Protein AF-A0A9P1C590-F1 (afdb_monomer)

Foldseek 3Di:
DFFQFKFKWFDQPCLCVLLLVLLVCCQVPVCPQFVFPWHWDFDDPVRWTWTQATQGCQLQVDDQVLNVVLVVQLLVLQAPQPPQKDFWAWDDWAQDDDPRSQWIKTWTDQPPSSVVSSVSSNVSCVVSSRHDPDDDPRTTIITGTGIRDDPVRSVSTDNVSCVVSHDPTTRIGFAMAMGGDDHPNYPDDSRDGSGHDHPDDDDDDDDDDDDDDDDDDDDDDDDDDDDDDDDPPVVPVVVPDPPDWDWDDDPQPDTATFDACLVCPQPNPLLRNDCDPLNVLLLVVCLLFQLAAFFEEEESCNRVNNQLSSLVSHYQYEYEDAPSRQVSNVVRLVRRDDPPRPSRYHYAYDDQLDLVRLVVVCVVVVHQGQEYEYEQPQDDLVCLVSNVVSCVSSVYVKYKYKHADDPCRVVSSCVVLVVQVKDWDWDDRDVRIIIIIIGHNDPDDPVSPPDDPRNDDPVVVPPPDDDD

Sequence (468 aa):
MTCSTAFLALDFGAGLTSLNWVAQAIQTQSKALLSADVGFEATAPERLHATFVFHGELLQALTKPQLAQLHQELSDIVKESDLEQCELPFKRFELFPPGKQNLIIARFEAPKLLVKLRRSLWRCCLKHNASLKIDDEWLPHVTLGKLQASKAQLGGVTVAALEEFAPKLPIMVQGLTLLGTRPKQLWLDWEEAFQFREPQQPQQPQQPAANSIETSAASSTAMTMAYTASDPDAMQVASSWPLWSHEHSVEMPVQFLTVCDPEHCYFSGLGAERVWGAGKALASYLSTWQPQGLQVVELGAGCGLPGLVLARGGAFVTLTDVPWLLQMLEYNVAANFSQDDVFRPYVSALRWGNAADAASVLQAIGRPPDLVIGADLVYREQDFDALLACIESLAPRRALLAVQRRDVALEAFISRVKHLGWSVFSQLIAPRVFLLEVFPPVHLKDTDRACFNLQEAPEQRCQAAPAA

Mean predicted aligned error: 18.95 Å

Nearest PDB structures (foldseek):
  4lec-assembly2_B  TM=8.575E-01  e=4.137E-13  Homo sapiens
  4mtl-assembly1_A-2  TM=8.223E-01  e=2.006E-12  Homo sapiens
  4qpn-assembly1_A  TM=7.843E-01  e=3.150E-12  Homo sapiens
  4mtl-assembly1_B-2  TM=8.189E-01  e=2.399E-11  Homo sapiens
  4lg1-assembly1_B  TM=7.972E-01  e=5.332E-10  Homo sapiens

Solvent-accessible surface area (backbone atoms only — not comparable to full-atom values): 27315 Å² total; per-residue (Å²): 131,80,56,78,40,23,28,36,24,52,27,37,84,80,51,56,55,67,57,43,52,52,22,52,47,38,51,75,38,25,47,77,42,24,67,30,95,42,49,52,46,52,48,53,73,94,68,57,47,26,75,65,42,66,21,43,66,35,53,65,73,50,52,62,70,56,48,54,52,48,53,49,55,48,47,50,56,44,59,71,39,96,43,58,77,40,63,36,41,68,69,47,67,44,60,36,77,97,82,47,65,48,27,41,29,45,34,34,51,68,45,70,68,58,53,52,50,47,52,54,46,47,54,53,29,43,77,70,56,25,31,64,96,71,81,69,90,80,65,42,39,33,56,34,27,37,50,58,63,54,80,79,55,51,77,57,52,45,51,73,66,48,60,86,69,53,69,89,61,56,38,52,43,56,30,34,32,62,45,53,52,74,66,89,78,54,94,69,73,62,81,58,60,50,50,38,40,77,72,77,76,81,75,78,83,76,80,81,81,89,79,83,91,86,89,87,88,87,82,89,80,89,85,87,86,87,86,88,85,94,71,82,81,73,54,75,72,58,78,78,56,88,88,63,80,64,88,73,93,62,101,54,103,67,89,75,58,50,56,52,36,74,82,39,86,84,49,64,94,64,64,28,43,45,82,45,72,19,32,52,40,43,24,59,61,52,62,73,46,71,40,60,75,37,37,33,36,28,47,58,34,44,38,34,59,42,51,54,45,38,17,75,40,42,11,44,28,37,41,19,23,50,71,87,48,48,66,58,32,49,48,24,43,58,64,69,35,57,92,85,41,90,34,47,59,44,74,46,58,35,50,66,54,39,66,66,35,43,49,51,54,36,61,74,68,71,49,64,29,52,31,33,36,33,37,56,76,71,78,52,81,90,47,50,64,27,47,52,50,36,51,58,70,44,53,40,78,38,34,42,36,22,33,50,72,55,81,64,48,56,56,52,48,55,50,49,43,47,73,69,53,24,50,75,48,77,48,79,74,43,96,61,22,33,40,34,42,50,39,76,60,77,92,70,67,84,80,76,77,79,78,78,73,61,83,63,68,75,82,70,68,78,75,77,69,84,82,130

Radius of gyration: 28.94 Å; Cα contacts (8 Å, |Δi|>4): 779; chains: 1; bounding box: 70×97×70 Å

Organism: NCBI:txid2562237

Structure (mmCIF, N/CA/C/O backbone):
data_AF-A0A9P1C590-F1
#
_entry.id   AF-A0A9P1C590-F1
#
loop_
_atom_site.group_PDB
_atom_site.id
_atom_site.type_symbol
_atom_site.label_atom_id
_atom_site.label_alt_id
_atom_site.label_comp_id
_atom_site.label_asym_id
_atom_site.label_entity_id
_atom_site.label_seq_id
_atom_site.pdbx_PDB_ins_code
_atom_site.Cartn_x
_atom_site.Cartn_y
_atom_site.Cartn_z
_atom_site.occupancy
_atom_site.B_iso_or_equiv
_atom_site.auth_seq_id
_atom_site.auth_comp_id
_atom_site.auth_asym_id
_atom_site.auth_atom_id
_atom_site.pdbx_PDB_model_num
ATOM 1 N N . MET A 1 1 ? 21.301 12.038 25.384 1.00 29.45 1 MET A N 1
ATOM 2 C CA . MET A 1 1 ? 21.656 11.170 24.241 1.00 29.45 1 MET A CA 1
ATOM 3 C C . MET A 1 1 ? 21.453 11.986 22.978 1.00 29.45 1 MET A C 1
ATOM 5 O O . MET A 1 1 ? 20.318 12.318 22.664 1.00 29.45 1 MET A O 1
ATOM 9 N N . THR A 1 2 ? 22.536 12.415 22.336 1.00 36.47 2 THR A N 1
ATOM 10 C CA . THR A 1 2 ? 22.491 13.051 21.014 1.00 36.47 2 THR A CA 1
ATOM 11 C C . THR A 1 2 ? 21.945 12.029 20.016 1.00 36.47 2 THR A C 1
ATOM 13 O O . THR A 1 2 ? 22.379 10.878 20.021 1.00 36.47 2 THR A O 1
ATOM 16 N N . CYS A 1 3 ? 20.942 12.401 19.217 1.00 44.81 3 CYS A N 1
ATOM 17 C CA . CYS A 1 3 ? 20.413 11.514 18.183 1.00 44.81 3 CYS A CA 1
ATOM 18 C C . CYS A 1 3 ? 21.537 11.287 17.160 1.00 44.81 3 CYS A C 1
ATOM 20 O O . CYS A 1 3 ? 21.918 12.215 16.451 1.00 44.81 3 CYS A O 1
ATOM 22 N N . SER A 1 4 ? 22.139 10.094 17.145 1.00 58.31 4 SER A N 1
ATOM 23 C CA . SER A 1 4 ? 23.332 9.801 16.335 1.00 58.31 4 SER A CA 1
ATOM 24 C C . SER A 1 4 ? 23.047 9.787 14.830 1.00 58.31 4 SER A C 1
ATOM 26 O O . SER A 1 4 ? 23.977 9.903 14.032 1.00 58.31 4 SER A O 1
ATOM 28 N N . THR A 1 5 ? 21.773 9.698 14.449 1.00 72.06 5 THR A N 1
ATOM 29 C CA . THR A 1 5 ? 21.297 9.529 13.076 1.00 72.06 5 THR A CA 1
ATOM 30 C C . THR A 1 5 ? 20.693 10.816 12.527 1.00 72.06 5 THR A C 1
ATOM 32 O O . THR A 1 5 ? 19.998 11.539 13.240 1.00 72.06 5 THR A O 1
ATOM 35 N N . ALA A 1 6 ? 20.982 11.110 11.259 1.00 83.69 6 ALA A N 1
ATOM 36 C CA . ALA A 1 6 ? 20.476 12.295 10.578 1.00 83.69 6 ALA A CA 1
ATOM 37 C C . ALA A 1 6 ? 19.067 12.047 10.016 1.00 83.69 6 ALA A C 1
ATOM 39 O O . ALA A 1 6 ? 18.753 10.945 9.552 1.00 83.69 6 ALA A O 1
ATOM 40 N N . PHE A 1 7 ? 18.222 13.074 10.030 1.00 89.06 7 PHE A N 1
ATOM 41 C CA . PHE A 1 7 ? 16.891 13.046 9.423 1.00 89.06 7 PHE A CA 1
ATOM 42 C C . PHE A 1 7 ? 16.405 14.465 9.107 1.00 89.06 7 PHE A C 1
ATOM 44 O O . PHE A 1 7 ? 16.724 15.411 9.826 1.00 89.06 7 PHE A O 1
ATOM 51 N N . LEU A 1 8 ? 15.607 14.607 8.049 1.00 91.75 8 LEU A N 1
ATOM 52 C CA . LEU A 1 8 ? 14.832 15.822 7.810 1.00 91.75 8 LEU A CA 1
ATOM 53 C C . LEU A 1 8 ? 13.626 15.825 8.744 1.00 91.75 8 LEU A C 1
ATOM 55 O O . LEU A 1 8 ? 12.948 14.804 8.877 1.00 91.75 8 LEU A O 1
ATOM 59 N N . ALA A 1 9 ? 13.345 16.963 9.361 1.00 92.50 9 ALA A N 1
ATOM 60 C CA . ALA A 1 9 ? 12.172 17.207 10.187 1.00 92.50 9 ALA A CA 1
ATOM 61 C C . ALA A 1 9 ? 11.360 18.380 9.633 1.00 92.50 9 ALA A C 1
ATOM 63 O O . ALA A 1 9 ? 11.908 19.240 8.945 1.00 92.50 9 ALA A O 1
ATOM 64 N N . LEU A 1 10 ? 10.063 18.407 9.945 1.00 93.00 10 LEU A N 1
ATOM 65 C CA . LEU A 1 10 ? 9.227 19.582 9.708 1.00 93.00 10 LEU A CA 1
ATOM 66 C C . LEU A 1 10 ? 9.715 20.741 10.585 1.00 93.00 10 LEU A C 1
ATOM 68 O O . LEU A 1 10 ? 9.902 20.557 11.790 1.00 93.00 10 LEU A O 1
ATOM 72 N N . ASP A 1 11 ? 9.898 21.910 9.978 1.00 88.69 11 ASP A N 1
ATOM 73 C CA . ASP A 1 11 ? 10.178 23.151 10.691 1.00 88.69 11 ASP A CA 1
ATOM 74 C C . ASP A 1 11 ? 8.867 23.874 11.008 1.00 88.69 11 ASP A C 1
ATOM 76 O O . ASP A 1 11 ? 8.077 24.204 10.121 1.00 88.69 11 ASP A O 1
ATOM 80 N N . PHE A 1 12 ? 8.640 24.101 12.296 1.00 85.00 12 PHE A N 1
ATOM 81 C CA . PHE A 1 12 ? 7.445 24.745 12.830 1.00 85.00 12 PHE A CA 1
ATOM 82 C C . PHE A 1 12 ? 7.721 26.167 13.339 1.00 85.00 12 PHE A C 1
ATOM 84 O O . PHE A 1 12 ? 6.806 26.812 13.858 1.00 85.00 12 PHE A O 1
ATOM 91 N N . GLY A 1 13 ? 8.970 26.647 13.285 1.00 80.12 13 GLY A N 1
ATOM 92 C CA . GLY A 1 13 ? 9.388 27.856 13.993 1.00 80.12 13 GLY A CA 1
ATOM 93 C C . GLY A 1 13 ? 8.991 27.801 15.477 1.00 80.12 13 GLY A C 1
ATOM 94 O O . GLY A 1 13 ? 9.298 26.848 16.191 1.00 80.12 13 GLY A O 1
ATOM 95 N N . ALA A 1 14 ? 8.232 28.797 15.948 1.00 71.62 14 ALA A N 1
ATOM 96 C CA . ALA A 1 14 ? 7.704 28.843 17.320 1.00 71.62 14 ALA A CA 1
ATOM 97 C C . ALA A 1 14 ? 6.385 28.052 17.534 1.00 71.62 14 ALA A C 1
ATOM 99 O O . ALA A 1 14 ? 5.797 28.088 18.622 1.00 71.62 14 ALA A O 1
ATOM 100 N N . GLY A 1 15 ? 5.897 27.338 16.513 1.00 77.88 15 GLY A N 1
ATOM 101 C CA . GLY A 1 15 ? 4.554 26.748 16.457 1.00 77.88 15 GLY A CA 1
ATOM 102 C C . GLY A 1 15 ? 4.277 25.586 17.419 1.00 77.88 15 GLY A C 1
ATOM 103 O O . GLY A 1 15 ? 3.116 25.272 17.664 1.00 77.88 15 GLY A O 1
ATOM 104 N N . LEU A 1 16 ? 5.304 24.966 18.017 1.00 84.56 16 LEU A N 1
ATOM 105 C CA . LEU A 1 16 ? 5.141 23.826 18.941 1.00 84.56 16 LEU A CA 1
ATOM 106 C C . LEU A 1 16 ? 4.986 24.220 20.420 1.00 84.56 16 LEU A C 1
ATOM 108 O O . LEU A 1 16 ? 4.928 23.348 21.290 1.00 84.56 16 LEU A O 1
ATOM 112 N N . THR A 1 17 ? 4.896 25.517 20.727 1.00 81.50 17 THR A N 1
ATOM 113 C CA . THR A 1 17 ? 4.807 26.023 22.110 1.00 81.50 17 THR A CA 1
ATOM 114 C C . THR A 1 17 ? 3.630 25.417 22.886 1.00 81.50 17 THR A C 1
ATOM 116 O O . THR A 1 17 ? 3.783 25.043 24.049 1.00 81.50 17 THR A O 1
ATOM 119 N N . SER A 1 18 ? 2.474 25.247 22.236 1.00 82.31 18 SER A N 1
ATOM 120 C CA . SER A 1 18 ? 1.288 24.627 22.841 1.00 82.31 18 SER A CA 1
ATOM 121 C C . SER A 1 18 ? 1.536 23.169 23.237 1.00 82.31 18 SER A C 1
ATOM 123 O O . SER A 1 18 ? 1.223 22.778 24.358 1.00 82.31 18 SER A O 1
ATOM 125 N N . LEU A 1 19 ? 2.171 22.374 22.371 1.00 87.88 19 LEU A N 1
ATOM 126 C CA . LEU A 1 19 ? 2.509 20.976 22.658 1.00 87.88 19 LEU A CA 1
ATOM 127 C C . LEU A 1 19 ? 3.541 20.843 23.782 1.00 87.88 19 LEU A C 1
ATOM 129 O O . LEU A 1 19 ? 3.463 19.907 24.577 1.00 87.88 19 LEU A O 1
ATOM 133 N N . ASN A 1 20 ? 4.482 21.786 23.880 1.00 87.94 20 ASN A N 1
ATOM 134 C CA . ASN A 1 20 ? 5.411 21.834 25.005 1.00 87.94 20 ASN A CA 1
ATOM 135 C C . ASN A 1 20 ? 4.664 22.022 26.335 1.00 87.94 20 ASN A C 1
ATOM 137 O O . ASN A 1 20 ? 4.954 21.318 27.300 1.00 87.94 20 ASN A O 1
ATOM 141 N N . TRP A 1 21 ? 3.665 22.909 26.393 1.00 85.12 21 TRP A N 1
ATOM 142 C CA . TRP A 1 21 ? 2.838 23.057 27.596 1.00 85.12 21 TRP A CA 1
ATOM 143 C C . TRP A 1 21 ? 2.104 21.769 27.963 1.00 85.12 21 TRP A C 1
ATOM 145 O O . TRP A 1 21 ? 2.084 21.414 29.140 1.00 85.12 21 TRP A O 1
ATOM 155 N N . VAL A 1 22 ? 1.582 21.027 26.979 1.00 89.81 22 VAL A N 1
ATOM 156 C CA . VAL A 1 22 ? 0.968 19.710 27.228 1.00 89.81 22 VAL A CA 1
ATOM 157 C C . VAL A 1 22 ? 1.984 18.737 27.828 1.00 89.81 22 VAL A C 1
ATOM 159 O O . VAL A 1 22 ? 1.700 18.103 28.842 1.00 89.81 22 VAL A O 1
ATOM 162 N N . ALA A 1 23 ? 3.195 18.655 27.271 1.00 91.38 23 ALA A N 1
ATOM 163 C CA . ALA A 1 23 ? 4.245 17.788 27.806 1.00 91.38 23 ALA A CA 1
ATOM 164 C C . ALA A 1 23 ? 4.604 18.133 29.267 1.00 91.38 23 ALA A C 1
ATOM 166 O O . ALA A 1 23 ? 4.725 17.234 30.102 1.00 91.38 23 ALA A O 1
ATOM 167 N N . GLN A 1 24 ? 4.707 19.423 29.606 1.00 90.06 24 GLN A N 1
ATOM 168 C CA . GLN A 1 24 ? 4.968 19.875 30.982 1.00 90.06 24 GLN A CA 1
ATOM 169 C C . GLN A 1 24 ? 3.780 19.626 31.930 1.00 90.06 24 GLN A C 1
ATOM 171 O O . GLN A 1 24 ? 3.973 19.288 33.101 1.00 90.06 24 GLN A O 1
ATOM 176 N N . ALA A 1 25 ? 2.543 19.737 31.438 1.00 87.06 25 ALA A N 1
ATOM 177 C CA . ALA A 1 25 ? 1.353 19.397 32.213 1.00 87.06 25 ALA A CA 1
ATOM 178 C C . ALA A 1 25 ? 1.336 17.900 32.565 1.00 87.06 25 ALA A C 1
ATOM 180 O O . ALA A 1 25 ? 1.160 17.543 33.728 1.00 87.06 25 ALA A O 1
ATOM 181 N N . ILE A 1 26 ? 1.635 17.018 31.605 1.00 92.69 26 ILE A N 1
ATOM 182 C CA . ILE A 1 26 ? 1.752 15.573 31.864 1.00 92.69 26 ILE A CA 1
ATOM 183 C C . ILE A 1 26 ? 2.883 15.292 32.864 1.00 92.69 26 ILE A C 1
ATOM 185 O O . ILE A 1 26 ? 2.701 14.499 33.784 1.00 92.69 26 ILE A O 1
ATOM 189 N N . GLN A 1 27 ? 4.033 15.961 32.731 1.00 92.69 27 GLN A N 1
ATOM 190 C CA . GLN A 1 27 ? 5.180 15.803 33.637 1.00 92.69 27 GLN A CA 1
ATOM 191 C C . GLN A 1 27 ? 4.834 16.096 35.104 1.00 92.69 27 GLN A C 1
ATOM 193 O O . GLN A 1 27 ? 5.392 15.464 36.001 1.00 92.69 27 GLN A O 1
ATOM 198 N N . THR A 1 28 ? 3.941 17.056 35.344 1.00 89.88 28 THR A N 1
ATOM 199 C CA . THR A 1 28 ? 3.569 17.522 36.688 1.00 89.88 28 THR A CA 1
ATOM 200 C C . THR A 1 28 ? 2.302 16.857 37.229 1.00 89.88 28 THR A C 1
ATOM 202 O O . THR A 1 28 ? 2.153 16.737 38.443 1.00 89.88 28 THR A O 1
ATOM 205 N N . GLN A 1 29 ? 1.399 16.404 36.353 1.00 88.75 29 GLN A N 1
ATOM 206 C CA . GLN A 1 29 ? 0.063 15.907 36.706 1.00 88.75 29 GLN A CA 1
ATOM 207 C C . GLN A 1 29 ? -0.266 14.550 36.059 1.00 88.75 29 GLN A C 1
ATOM 209 O O . GLN A 1 29 ? -1.427 14.263 35.755 1.00 88.75 29 GLN A O 1
ATOM 214 N N . SER A 1 30 ? 0.738 13.688 35.862 1.00 88.69 30 SER A N 1
ATOM 215 C CA . SER A 1 30 ? 0.595 12.422 35.125 1.00 88.69 30 SER A CA 1
ATOM 216 C C . SER A 1 30 ? -0.563 11.553 35.627 1.00 88.69 30 SER A C 1
ATOM 218 O O . SER A 1 30 ? -1.345 11.060 34.822 1.00 88.69 30 SER A O 1
ATOM 220 N N . LYS A 1 31 ? -0.747 11.437 36.948 1.00 86.50 31 LYS A N 1
ATOM 221 C CA . LYS A 1 31 ? -1.830 10.642 37.547 1.00 86.50 31 LYS A CA 1
ATOM 222 C C . LYS A 1 31 ? -3.229 11.102 37.133 1.00 86.50 31 LYS A C 1
ATOM 224 O O . LYS A 1 31 ? -4.088 10.263 36.875 1.00 86.50 31 LYS A O 1
ATOM 229 N N . ALA A 1 32 ? -3.456 12.414 37.082 1.00 87.62 32 ALA A N 1
ATOM 230 C CA . ALA A 1 32 ? -4.750 12.980 36.709 1.00 87.62 32 ALA A CA 1
ATOM 231 C C . ALA A 1 32 ? -4.986 12.878 35.197 1.00 87.62 32 ALA A C 1
ATOM 233 O O . ALA A 1 32 ? -6.065 12.489 34.764 1.00 87.62 32 ALA A O 1
ATOM 234 N N . LEU A 1 33 ? -3.959 13.181 34.400 1.00 89.94 33 LEU A N 1
ATOM 235 C CA . LEU A 1 33 ? -4.083 13.279 32.945 1.00 89.94 33 LEU A CA 1
ATOM 236 C C . LEU A 1 33 ? -4.009 11.929 32.222 1.00 89.94 33 LEU A C 1
ATOM 238 O O . LEU A 1 33 ? -4.535 11.804 31.120 1.00 89.94 33 LEU A O 1
ATOM 242 N N . LEU A 1 34 ? -3.372 10.921 32.825 1.00 90.12 34 LEU A N 1
ATOM 243 C CA . LEU A 1 34 ? -3.168 9.608 32.204 1.00 90.12 34 LEU A CA 1
ATOM 244 C C . LEU A 1 34 ? -4.061 8.501 32.781 1.00 90.12 34 LEU A C 1
ATOM 246 O O . LEU A 1 34 ? -3.993 7.353 32.338 1.00 90.12 34 LEU A O 1
ATOM 250 N N . SER A 1 35 ? -4.872 8.838 33.792 1.00 82.00 35 SER A N 1
ATOM 251 C CA . SER A 1 35 ? -5.692 7.906 34.587 1.00 82.00 35 SER A CA 1
ATOM 252 C C . SER A 1 35 ? -4.913 6.713 35.167 1.00 82.00 35 SER A C 1
ATOM 254 O O . SER A 1 35 ? -5.489 5.673 35.481 1.00 82.00 35 SER A O 1
ATOM 256 N N . ALA A 1 36 ? -3.596 6.862 35.326 1.00 80.88 36 ALA A N 1
ATOM 257 C CA . ALA A 1 36 ? -2.692 5.835 35.822 1.00 80.88 36 ALA A CA 1
ATOM 258 C C . ALA A 1 36 ? -1.561 6.477 36.632 1.00 80.88 36 ALA A C 1
ATOM 260 O O . ALA A 1 36 ? -1.052 7.538 36.276 1.00 80.88 36 ALA A O 1
ATOM 261 N N . ASP A 1 37 ? -1.144 5.821 37.715 1.00 84.19 37 ASP A N 1
ATOM 262 C CA . ASP A 1 37 ? -0.029 6.278 38.552 1.00 84.19 37 ASP A CA 1
ATOM 263 C C . ASP A 1 37 ? 1.309 5.864 37.918 1.00 84.19 37 ASP A C 1
ATOM 265 O O . ASP A 1 37 ? 1.938 4.872 38.294 1.00 84.19 37 ASP A O 1
ATOM 269 N N . VAL A 1 38 ? 1.674 6.571 36.847 1.00 89.06 38 VAL A N 1
ATOM 270 C CA . VAL A 1 38 ? 2.874 6.319 36.045 1.00 89.06 38 VAL A CA 1
ATOM 271 C C . VAL A 1 38 ? 3.725 7.578 35.946 1.00 89.06 38 VAL A C 1
ATOM 273 O O . VAL A 1 38 ? 3.213 8.698 35.852 1.00 89.06 38 VAL A O 1
ATOM 276 N N . GLY A 1 39 ? 5.045 7.398 35.953 1.00 91.00 39 GLY A N 1
ATOM 277 C CA . GLY A 1 39 ? 5.964 8.497 35.685 1.00 91.00 39 GLY A CA 1
ATOM 278 C C . GLY A 1 39 ? 5.932 8.884 34.207 1.00 91.00 39 GLY A C 1
ATOM 279 O O . GLY A 1 39 ? 5.653 8.059 33.335 1.00 91.00 39 GLY A O 1
ATOM 280 N N . PHE A 1 40 ? 6.263 10.134 33.917 1.00 94.56 40 PHE A N 1
ATOM 281 C CA . PHE A 1 40 ? 6.432 10.647 32.563 1.00 94.56 40 PHE A CA 1
ATOM 282 C C . PHE A 1 40 ? 7.731 11.447 32.498 1.00 94.56 40 PHE A C 1
ATOM 284 O O . PHE A 1 40 ? 8.103 12.086 33.477 1.00 94.56 40 PHE A O 1
ATOM 291 N N . GLU A 1 41 ? 8.431 11.370 31.374 1.00 95.75 41 GLU A N 1
ATOM 292 C CA . GLU A 1 41 ? 9.609 12.173 31.059 1.00 95.75 41 GLU A CA 1
ATOM 293 C C . GLU A 1 41 ? 9.293 12.996 29.809 1.00 95.75 41 GLU A C 1
ATOM 295 O O . GLU A 1 41 ? 9.226 12.452 28.701 1.00 95.75 41 GLU A O 1
ATOM 300 N N . ALA A 1 42 ? 9.068 14.296 29.994 1.00 93.31 42 ALA A N 1
ATOM 301 C CA . ALA A 1 42 ? 8.766 15.216 28.907 1.00 93.31 42 ALA A CA 1
ATOM 302 C C . ALA A 1 42 ? 9.955 15.368 27.946 1.00 93.31 42 ALA A C 1
ATOM 304 O O . ALA A 1 42 ? 11.117 15.490 28.348 1.00 93.31 42 ALA A O 1
ATOM 305 N N . THR A 1 43 ? 9.656 15.415 26.650 1.00 92.06 43 THR A N 1
ATOM 306 C CA . THR A 1 43 ? 10.622 15.816 25.631 1.00 92.06 43 THR A CA 1
ATOM 307 C C . THR A 1 43 ? 10.958 17.293 25.835 1.00 92.06 43 THR A C 1
ATOM 309 O O . THR A 1 43 ? 10.066 18.120 26.008 1.00 92.06 43 THR A O 1
ATOM 312 N N . ALA A 1 44 ? 12.249 17.630 25.825 1.00 86.44 44 ALA A N 1
ATOM 313 C CA . ALA A 1 44 ? 12.675 19.018 25.992 1.00 86.44 44 ALA A CA 1
ATOM 314 C C . ALA A 1 44 ? 12.173 19.889 24.817 1.00 86.44 44 ALA A C 1
ATOM 316 O O . ALA A 1 44 ? 12.109 19.367 23.698 1.00 86.44 44 ALA A O 1
ATOM 317 N N . PRO A 1 45 ? 11.845 21.177 25.034 1.00 83.44 45 PRO A N 1
ATOM 318 C CA . PRO A 1 45 ? 11.251 22.041 24.010 1.00 83.44 45 PRO A CA 1
ATOM 319 C C . PRO A 1 45 ? 12.040 22.063 22.695 1.00 83.44 45 PRO A C 1
ATOM 321 O O . PRO A 1 45 ? 11.471 21.895 21.623 1.00 83.44 45 PRO A O 1
ATOM 324 N N . GLU A 1 46 ? 13.365 22.171 22.782 1.00 83.06 46 GLU A N 1
ATOM 325 C CA . GLU A 1 46 ? 14.299 22.198 21.652 1.00 83.06 46 GLU A CA 1
ATOM 326 C C . GLU A 1 46 ? 14.425 20.857 20.911 1.00 83.06 46 GLU A C 1
ATOM 328 O O . GLU A 1 46 ? 15.041 20.774 19.851 1.00 83.06 46 GLU A O 1
ATOM 333 N N . ARG A 1 47 ? 13.859 19.784 21.474 1.00 85.75 47 ARG A N 1
ATOM 334 C CA . ARG A 1 47 ? 13.829 18.443 20.880 1.00 85.75 47 ARG A CA 1
ATOM 335 C C . ARG A 1 47 ? 12.457 18.072 20.325 1.00 85.75 47 ARG A C 1
ATOM 337 O O . ARG A 1 47 ? 12.341 16.988 19.752 1.00 85.75 47 ARG A O 1
ATOM 344 N N . LEU A 1 48 ? 11.431 18.910 20.480 1.00 87.25 48 LEU A N 1
ATOM 345 C CA . LEU A 1 48 ? 10.129 18.672 19.862 1.00 87.25 48 LEU A CA 1
ATOM 346 C C . LEU A 1 48 ? 10.250 18.842 18.348 1.00 87.25 48 LEU A C 1
ATOM 348 O O . LEU A 1 48 ? 10.632 19.895 17.853 1.00 87.25 48 LEU A O 1
ATOM 352 N N . HIS A 1 49 ? 9.937 17.783 17.613 1.00 90.88 49 HIS A N 1
ATOM 353 C CA . HIS A 1 49 ? 9.984 17.771 16.158 1.00 90.88 49 HIS A CA 1
ATOM 354 C C . HIS A 1 49 ? 9.025 16.713 15.617 1.00 90.88 49 HIS A C 1
ATOM 356 O O . HIS A 1 49 ? 8.637 15.784 16.333 1.00 90.88 49 HIS A O 1
ATOM 362 N N . ALA A 1 50 ? 8.698 16.830 14.333 1.00 92.31 50 ALA A N 1
ATOM 363 C CA . ALA A 1 50 ? 8.071 15.768 13.562 1.00 92.31 50 ALA A CA 1
ATOM 364 C C . ALA A 1 50 ? 9.059 15.313 12.488 1.00 92.31 50 ALA A C 1
ATOM 366 O O . ALA A 1 50 ? 9.419 16.085 11.598 1.00 92.31 50 ALA A O 1
ATOM 367 N N . THR A 1 51 ? 9.536 14.072 12.584 1.00 90.19 51 THR A N 1
ATOM 368 C CA . THR A 1 51 ? 10.430 13.496 11.572 1.00 90.19 51 THR A CA 1
ATOM 369 C C . THR A 1 51 ? 9.714 13.461 10.228 1.00 90.19 51 THR A C 1
ATOM 371 O O . THR A 1 51 ? 8.575 13.013 10.164 1.00 90.19 51 THR A O 1
ATOM 374 N N . PHE A 1 52 ? 10.384 13.902 9.167 1.00 91.75 52 PHE A N 1
ATOM 375 C CA . PHE A 1 52 ? 9.881 13.935 7.798 1.00 91.75 52 PHE A CA 1
ATOM 376 C C . PHE A 1 52 ? 10.502 12.812 6.965 1.00 91.75 52 PHE A C 1
ATOM 378 O O . PHE A 1 52 ? 9.807 11.880 6.577 1.00 91.75 52 PHE A O 1
ATOM 385 N N . VAL A 1 53 ? 11.822 12.829 6.764 1.00 89.44 53 VAL A N 1
ATOM 386 C CA . VAL A 1 53 ? 12.560 11.792 6.021 1.00 89.44 53 VAL A CA 1
ATOM 387 C C . VAL A 1 53 ? 13.716 11.296 6.875 1.00 89.44 53 VAL A C 1
ATOM 389 O O . VAL A 1 53 ? 14.557 12.080 7.307 1.00 89.44 53 VAL A O 1
ATOM 392 N N . PHE A 1 54 ? 13.775 9.988 7.117 1.00 85.25 54 PHE A N 1
ATOM 393 C CA . PHE A 1 54 ? 14.840 9.389 7.915 1.00 85.25 54 PHE A CA 1
ATOM 394 C C . PHE A 1 54 ? 16.027 8.987 7.032 1.00 85.25 54 PHE A C 1
ATOM 396 O O . PHE A 1 54 ? 15.861 8.235 6.067 1.00 85.25 54 PHE A O 1
ATOM 403 N N . HIS A 1 55 ? 17.229 9.463 7.368 1.00 81.75 55 HIS A N 1
ATOM 404 C CA . HIS A 1 55 ? 18.454 9.098 6.651 1.00 81.75 55 HIS A CA 1
ATOM 405 C C . HIS A 1 55 ? 19.281 8.040 7.387 1.00 81.75 55 HIS A C 1
ATOM 407 O O . HIS A 1 55 ? 19.980 7.248 6.758 1.00 81.75 55 HIS A O 1
ATOM 413 N N . GLY A 1 56 ? 19.212 8.001 8.720 1.00 74.81 56 GLY A N 1
ATOM 414 C CA . GLY A 1 56 ? 20.045 7.099 9.509 1.00 74.81 56 GLY A CA 1
ATOM 415 C C . GLY A 1 56 ? 21.511 7.544 9.509 1.00 74.81 56 GLY A C 1
ATOM 416 O O . GLY A 1 56 ? 21.819 8.730 9.639 1.00 74.81 56 GLY A O 1
ATOM 417 N N . GLU A 1 57 ? 22.419 6.582 9.359 1.00 81.62 57 GLU A N 1
ATOM 418 C CA . GLU A 1 57 ? 23.863 6.824 9.201 1.00 81.62 57 GLU A CA 1
ATOM 419 C C . GLU A 1 57 ? 24.263 7.041 7.730 1.00 81.62 57 GLU A C 1
ATOM 421 O O . GLU A 1 57 ? 25.371 7.487 7.439 1.00 81.62 57 GLU A O 1
ATOM 426 N N . LEU A 1 58 ? 23.345 6.780 6.791 1.00 85.31 58 LEU A N 1
ATOM 427 C CA . LEU A 1 58 ? 23.621 6.754 5.354 1.00 85.31 58 LEU A CA 1
ATOM 428 C C . LEU A 1 58 ? 24.044 8.113 4.796 1.00 85.31 58 LEU A C 1
ATOM 430 O O . LEU A 1 58 ? 24.927 8.183 3.947 1.00 85.31 58 LEU A O 1
ATOM 434 N N . LEU A 1 59 ? 23.464 9.202 5.311 1.00 85.25 59 LEU A N 1
ATOM 435 C CA . LEU A 1 59 ? 23.829 10.556 4.890 1.00 85.25 59 LEU A CA 1
ATOM 436 C C . LEU A 1 59 ? 25.310 10.858 5.167 1.00 85.25 59 LEU A C 1
ATOM 438 O O . LEU A 1 59 ? 25.958 11.535 4.380 1.00 85.25 59 LEU A O 1
ATOM 442 N N . GLN A 1 60 ? 25.869 10.331 6.260 1.00 82.88 60 GLN A N 1
ATOM 443 C CA . GLN A 1 60 ? 27.276 10.548 6.614 1.00 82.88 60 GLN A CA 1
ATOM 444 C C . GLN A 1 60 ? 28.242 9.726 5.754 1.00 82.88 60 GLN A C 1
ATOM 446 O O . GLN A 1 60 ? 29.419 10.070 5.674 1.00 82.88 60 GLN A O 1
ATOM 451 N N . ALA A 1 61 ? 27.759 8.657 5.115 1.00 84.75 61 ALA A N 1
ATOM 452 C CA . ALA A 1 61 ? 28.563 7.808 4.240 1.00 84.75 61 ALA A CA 1
ATOM 453 C C . ALA A 1 61 ? 28.786 8.421 2.845 1.00 84.75 61 ALA A C 1
ATOM 455 O O . ALA A 1 61 ? 29.599 7.914 2.072 1.00 84.75 61 ALA A O 1
ATOM 456 N N . LEU A 1 62 ? 28.073 9.500 2.508 1.00 84.94 62 LEU A N 1
ATOM 457 C CA . LEU A 1 62 ? 28.177 10.154 1.209 1.00 84.94 62 LEU A CA 1
ATOM 458 C C . LEU A 1 62 ? 29.446 11.001 1.085 1.00 84.94 62 LEU A C 1
ATOM 460 O O . LEU A 1 62 ? 29.881 11.676 2.018 1.00 84.94 62 LEU A O 1
ATOM 464 N N . THR A 1 63 ? 30.017 11.015 -0.117 1.00 87.06 63 THR A N 1
ATOM 465 C CA . THR A 1 63 ? 31.157 11.880 -0.452 1.00 87.06 63 THR A CA 1
ATOM 466 C C . THR A 1 63 ? 30.737 13.352 -0.551 1.00 87.06 63 THR A C 1
ATOM 468 O O . THR A 1 63 ? 29.567 13.666 -0.767 1.00 87.06 63 THR A O 1
ATOM 471 N N . LYS A 1 64 ? 31.696 14.289 -0.460 1.00 82.50 64 LYS A N 1
ATOM 472 C CA . LYS A 1 64 ? 31.414 15.736 -0.583 1.00 82.50 64 LYS A CA 1
ATOM 473 C C . LYS A 1 64 ? 30.621 16.109 -1.853 1.00 82.50 64 LYS A C 1
ATOM 475 O O . LYS A 1 64 ? 29.661 16.864 -1.714 1.00 82.50 64 LYS A O 1
ATOM 480 N N . PRO A 1 65 ? 30.955 15.602 -3.061 1.00 85.25 65 PRO A N 1
ATOM 481 C CA . PRO A 1 65 ? 30.185 15.920 -4.264 1.00 85.25 65 PRO A CA 1
ATOM 482 C C . PRO A 1 65 ? 28.756 15.369 -4.220 1.00 85.25 65 PRO A C 1
ATOM 484 O O . PRO A 1 65 ? 27.826 16.075 -4.596 1.00 85.25 65 PRO A O 1
ATOM 487 N N . GLN A 1 66 ? 28.566 14.148 -3.706 1.00 88.62 66 GLN A N 1
ATOM 488 C CA . GLN A 1 66 ? 27.236 13.547 -3.549 1.00 88.62 66 GLN A CA 1
ATOM 489 C C . GLN A 1 66 ? 26.378 14.331 -2.556 1.00 88.62 66 GLN A C 1
ATOM 491 O O . GLN A 1 66 ? 25.207 14.572 -2.819 1.00 88.62 66 GLN A O 1
ATOM 496 N N . LEU A 1 67 ? 26.965 14.778 -1.442 1.00 85.00 67 LEU A N 1
ATOM 497 C CA . LEU A 1 67 ? 26.271 15.620 -0.471 1.00 85.00 67 LEU A CA 1
ATOM 498 C C . LEU A 1 67 ? 25.867 16.970 -1.064 1.00 85.00 67 LEU A C 1
ATOM 500 O O . LEU A 1 67 ? 24.754 17.420 -0.819 1.00 85.00 67 LEU A O 1
ATOM 504 N N . ALA A 1 68 ? 26.744 17.608 -1.846 1.00 83.62 68 ALA A N 1
ATOM 505 C CA . ALA A 1 68 ? 26.429 18.879 -2.492 1.00 83.62 68 ALA A CA 1
ATOM 506 C C . ALA A 1 68 ? 25.308 18.727 -3.525 1.00 83.62 68 ALA A C 1
ATOM 508 O O . ALA A 1 68 ? 24.374 19.526 -3.549 1.00 83.62 68 ALA A O 1
ATOM 509 N N . GLN A 1 69 ? 25.370 17.666 -4.332 1.00 89.31 69 GLN A N 1
ATOM 510 C CA . GLN A 1 69 ? 24.329 17.359 -5.302 1.00 89.31 69 GLN A CA 1
ATOM 511 C C . GLN A 1 69 ? 22.995 17.044 -4.618 1.00 89.31 69 GLN A C 1
ATOM 513 O O . GLN A 1 69 ? 21.970 17.589 -5.014 1.00 89.31 69 GLN A O 1
ATOM 518 N N . LEU A 1 70 ? 23.000 16.207 -3.576 1.00 91.12 70 LEU A N 1
ATOM 519 C CA . LEU A 1 70 ? 21.798 15.893 -2.811 1.00 91.12 70 LEU A CA 1
ATOM 520 C C . LEU A 1 70 ? 21.206 17.157 -2.180 1.00 91.12 70 LEU A C 1
ATOM 522 O O . LEU A 1 70 ? 20.015 17.389 -2.317 1.00 91.12 70 LEU A O 1
ATOM 526 N N . HIS A 1 71 ? 22.020 17.994 -1.534 1.00 90.12 71 HIS A N 1
ATOM 527 C CA . HIS A 1 71 ? 21.562 19.256 -0.949 1.00 90.12 71 HIS A CA 1
ATOM 528 C C . HIS A 1 71 ? 20.865 20.154 -1.978 1.00 90.12 71 HIS A C 1
ATOM 530 O O . HIS A 1 71 ? 19.795 20.700 -1.704 1.00 90.12 71 HIS A O 1
ATOM 536 N N . GLN A 1 72 ? 21.465 20.297 -3.162 1.00 89.06 72 GLN A N 1
ATOM 537 C CA . GLN A 1 72 ? 20.904 21.092 -4.250 1.00 89.06 72 GLN A CA 1
ATOM 538 C C . GLN A 1 72 ? 19.579 20.499 -4.745 1.00 89.06 72 GLN A C 1
ATOM 540 O O . GLN A 1 72 ? 18.581 21.208 -4.773 1.00 89.06 72 GLN A O 1
ATOM 545 N N . GLU A 1 73 ? 19.534 19.192 -5.033 1.00 93.56 73 GLU A N 1
ATOM 546 C CA . GLU A 1 73 ? 18.309 18.515 -5.485 1.00 93.56 73 GLU A CA 1
ATOM 547 C C . GLU A 1 73 ? 17.183 18.613 -4.434 1.00 93.56 73 GLU A C 1
ATOM 549 O O . GLU A 1 73 ? 16.034 18.872 -4.787 1.00 93.56 73 GLU A O 1
ATOM 554 N N . LEU A 1 74 ? 17.491 18.477 -3.136 1.00 92.75 74 LEU A N 1
ATOM 555 C CA . LEU A 1 74 ? 16.507 18.670 -2.062 1.00 92.75 74 LEU A CA 1
ATOM 556 C C . LEU A 1 74 ? 16.012 20.121 -2.005 1.00 92.75 74 LEU A C 1
ATOM 558 O O . LEU A 1 74 ? 14.809 20.346 -1.875 1.00 92.75 74 LEU A O 1
ATOM 562 N N . SER A 1 75 ? 16.919 21.092 -2.138 1.00 89.94 75 SER A N 1
ATOM 563 C CA . SER A 1 75 ? 16.577 22.518 -2.161 1.00 89.94 75 SER A CA 1
ATOM 564 C C . SER A 1 75 ? 15.643 22.854 -3.318 1.00 89.94 75 SER A C 1
ATOM 566 O O . SER A 1 75 ? 14.660 23.564 -3.120 1.00 89.94 75 SER A O 1
ATOM 568 N N . ASP A 1 76 ? 15.926 22.330 -4.507 1.00 89.94 76 ASP A N 1
ATOM 569 C CA . ASP A 1 76 ? 15.127 22.580 -5.704 1.00 89.94 76 ASP A CA 1
ATOM 570 C C . ASP A 1 76 ? 13.737 21.947 -5.570 1.00 89.94 76 ASP A C 1
ATOM 572 O O . ASP A 1 76 ? 12.738 22.621 -5.795 1.00 89.94 76 ASP A O 1
ATOM 576 N N . ILE A 1 77 ? 13.644 20.711 -5.062 1.00 93.50 77 ILE A N 1
ATOM 577 C CA . ILE A 1 77 ? 12.356 20.046 -4.801 1.00 93.50 77 ILE A CA 1
ATOM 578 C C . ILE A 1 77 ? 11.493 20.841 -3.809 1.00 93.50 77 ILE A C 1
ATOM 580 O O . ILE A 1 77 ? 10.282 20.956 -4.009 1.00 93.50 77 ILE A O 1
ATOM 584 N N . VAL A 1 78 ? 12.084 21.374 -2.732 1.00 90.81 78 VAL A N 1
ATOM 585 C CA . VAL A 1 78 ? 11.343 22.193 -1.757 1.00 90.81 78 VAL A CA 1
ATOM 586 C C . VAL A 1 78 ? 10.913 23.518 -2.387 1.00 90.81 78 VAL A C 1
ATOM 588 O O . VAL A 1 78 ? 9.745 23.887 -2.283 1.00 90.81 78 VAL A O 1
ATOM 591 N N . LYS A 1 79 ? 11.810 24.200 -3.106 1.00 87.31 79 LYS A N 1
ATOM 592 C CA . LYS A 1 79 ? 11.510 25.468 -3.790 1.00 87.31 79 LYS A CA 1
ATOM 593 C C . LYS A 1 79 ? 10.484 25.328 -4.903 1.00 87.31 79 LYS A C 1
ATOM 595 O O . LYS A 1 79 ? 9.803 26.299 -5.207 1.00 87.31 79 LYS A O 1
ATOM 600 N N . GLU A 1 80 ? 10.398 24.183 -5.563 1.00 87.50 80 GLU A N 1
ATOM 601 C CA . GLU A 1 80 ? 9.412 23.902 -6.611 1.00 87.50 80 GLU A CA 1
ATOM 602 C C . GLU A 1 80 ? 8.075 23.406 -6.055 1.00 87.50 80 GLU A C 1
ATOM 604 O O . GLU A 1 80 ? 7.113 23.271 -6.809 1.00 87.50 80 GLU A O 1
ATOM 609 N N . SER A 1 81 ? 7.991 23.139 -4.749 1.00 84.69 81 SER A N 1
ATOM 610 C CA . SER A 1 81 ? 6.731 22.756 -4.126 1.00 84.69 81 SER A CA 1
ATOM 611 C C . SER A 1 81 ? 5.776 23.949 -4.024 1.00 84.69 81 SER A C 1
ATOM 613 O O . SER A 1 81 ? 6.177 25.051 -3.659 1.00 84.69 81 SER A O 1
ATOM 615 N N . ASP A 1 82 ? 4.492 23.717 -4.310 1.00 76.69 82 ASP A N 1
ATOM 616 C CA . ASP A 1 82 ? 3.412 24.712 -4.174 1.00 76.69 82 ASP A CA 1
ATOM 617 C C . ASP A 1 82 ? 2.997 24.915 -2.698 1.00 76.69 82 ASP A C 1
ATOM 619 O O . ASP A 1 82 ? 1.818 25.049 -2.371 1.00 76.69 82 ASP A O 1
ATOM 623 N N . LEU A 1 83 ? 3.959 24.842 -1.775 1.00 81.44 83 LEU A N 1
ATOM 624 C CA . LEU A 1 83 ? 3.755 25.059 -0.349 1.00 81.44 83 LEU A CA 1
ATOM 625 C C . LEU A 1 83 ? 4.212 26.483 -0.034 1.00 81.44 83 LEU A C 1
ATOM 627 O O . LEU A 1 83 ? 5.404 26.765 -0.046 1.00 81.44 83 LEU A O 1
ATOM 631 N N . GLU A 1 84 ? 3.255 27.375 0.215 1.00 74.62 84 GLU A N 1
ATOM 632 C CA . GLU A 1 84 ? 3.509 28.739 0.716 1.00 74.62 84 GLU A CA 1
ATOM 633 C C . GLU A 1 84 ? 3.089 28.862 2.189 1.00 74.62 84 GLU A C 1
ATOM 635 O O . GLU A 1 84 ? 3.758 29.497 2.999 1.00 74.62 84 GLU A O 1
ATOM 640 N N . GLN A 1 85 ? 1.988 28.198 2.561 1.00 72.69 85 GLN A N 1
ATOM 641 C CA . GLN A 1 85 ? 1.471 28.112 3.926 1.00 72.69 85 GLN A CA 1
ATOM 642 C C . GLN A 1 85 ? 0.914 26.708 4.151 1.00 72.69 85 GLN A C 1
ATOM 644 O O . GLN A 1 85 ? -0.160 26.359 3.664 1.00 72.69 85 GLN A O 1
ATOM 649 N N . CYS A 1 86 ? 1.674 25.869 4.854 1.00 86.00 86 CYS A N 1
ATOM 650 C CA . CYS A 1 86 ? 1.269 24.496 5.117 1.00 86.00 86 CYS A CA 1
ATOM 651 C C . CYS A 1 86 ? 0.686 24.385 6.524 1.00 86.00 86 CYS A C 1
ATOM 653 O O . CYS A 1 86 ? 1.419 24.309 7.509 1.00 86.00 86 CYS A O 1
ATOM 655 N N . GLU A 1 87 ? -0.637 24.355 6.607 1.00 90.25 87 GLU A N 1
ATOM 656 C CA . GLU A 1 87 ? -1.345 24.040 7.841 1.00 90.25 87 GLU A CA 1
ATOM 657 C C . GLU A 1 87 ? -1.227 22.550 8.155 1.00 90.25 87 GLU A C 1
ATOM 659 O O . GLU A 1 87 ? -1.408 21.699 7.284 1.00 90.25 87 GLU A O 1
ATOM 664 N N . LEU A 1 88 ? -0.936 22.233 9.413 1.00 91.62 88 LEU A N 1
ATOM 665 C CA . LEU A 1 88 ? -0.875 20.875 9.925 1.00 91.62 88 LEU A CA 1
ATOM 666 C C . LEU A 1 88 ? -1.973 20.692 10.988 1.00 91.62 88 LEU A C 1
ATOM 668 O O . LEU A 1 88 ? -1.754 21.027 12.160 1.00 91.62 88 LEU A O 1
ATOM 672 N N . PRO A 1 89 ? -3.172 20.211 10.597 1.00 92.12 89 PRO A N 1
ATOM 673 C CA . PRO A 1 89 ? -4.289 20.023 11.516 1.00 92.12 89 PRO A CA 1
ATOM 674 C C . PRO A 1 89 ? -3.965 18.972 12.578 1.00 92.12 89 PRO A C 1
ATOM 676 O O . PRO A 1 89 ? -3.458 17.888 12.275 1.00 92.12 89 PRO A O 1
ATOM 679 N N . PHE A 1 90 ? -4.257 19.289 13.836 1.00 92.00 90 PHE A N 1
ATOM 680 C CA . PHE A 1 90 ? -4.145 18.335 14.934 1.00 92.00 90 PHE A CA 1
ATOM 681 C C . PHE A 1 90 ? -5.259 17.286 14.842 1.00 92.00 90 PHE A C 1
ATOM 683 O O . PHE A 1 90 ? -6.418 17.636 14.640 1.00 92.00 90 PHE A O 1
ATOM 690 N N . LYS A 1 91 ? -4.908 16.006 15.014 1.00 92.88 91 LYS A N 1
ATOM 691 C CA . LYS A 1 91 ? -5.849 14.882 14.918 1.00 92.88 91 LYS A CA 1
ATOM 692 C C . LYS A 1 91 ? -6.263 14.346 16.286 1.00 92.88 91 LYS A C 1
ATOM 694 O O . LYS A 1 91 ? -7.453 14.179 16.520 1.00 92.88 91 LYS A O 1
ATOM 699 N N . ARG A 1 92 ? -5.290 13.996 17.138 1.00 94.38 92 ARG A N 1
ATOM 700 C CA . ARG A 1 92 ? -5.503 13.451 18.497 1.00 94.38 92 ARG A CA 1
ATOM 701 C C . ARG A 1 92 ? -4.193 13.265 19.255 1.00 94.38 92 ARG A C 1
ATOM 703 O O . ARG A 1 92 ? -3.118 13.213 18.644 1.00 94.38 92 ARG A O 1
ATOM 710 N N . PHE A 1 93 ? -4.287 13.040 20.562 1.00 94.31 93 PHE A N 1
ATOM 711 C CA . PHE A 1 93 ? -3.202 12.424 21.327 1.00 94.31 93 PHE A CA 1
ATOM 712 C C . PHE A 1 93 ? -3.324 10.895 21.302 1.00 94.31 93 PHE A C 1
ATOM 714 O O . PHE A 1 93 ? -4.422 10.344 21.319 1.00 94.31 93 PHE A O 1
ATOM 721 N N . GLU A 1 94 ? -2.201 10.174 21.261 1.00 92.75 94 GLU A N 1
ATOM 722 C CA . GLU A 1 94 ? -2.212 8.705 21.341 1.00 92.75 94 GLU A CA 1
ATOM 723 C C . GLU A 1 94 ? -0.915 8.121 21.915 1.00 92.75 94 GLU A C 1
ATOM 725 O O . GLU A 1 94 ? 0.136 8.769 21.937 1.00 92.75 94 GLU A O 1
ATOM 730 N N . LEU A 1 95 ? -0.993 6.863 22.361 1.00 90.81 95 LEU A N 1
ATOM 731 C CA . LEU A 1 95 ? 0.179 6.042 22.665 1.00 90.81 95 LEU A CA 1
ATOM 732 C C . LEU A 1 95 ? 0.747 5.472 21.365 1.00 90.81 95 LEU A C 1
ATOM 734 O O . LEU A 1 95 ? 0.003 4.885 20.585 1.00 90.81 95 LEU A O 1
ATOM 738 N N . PHE A 1 96 ? 2.054 5.610 21.135 1.00 83.56 96 PHE A N 1
ATOM 739 C CA . PHE A 1 96 ? 2.664 5.279 19.843 1.00 83.56 96 PHE A CA 1
ATOM 740 C C . PHE A 1 96 ? 2.590 3.768 19.505 1.00 83.56 96 PHE A C 1
ATOM 742 O O . PHE A 1 96 ? 3.253 2.951 20.160 1.00 83.56 96 PHE A O 1
ATOM 749 N N . PRO A 1 97 ? 1.832 3.356 18.470 1.00 68.44 97 PRO A N 1
ATOM 750 C CA . PRO A 1 97 ? 1.694 1.952 18.085 1.00 68.44 97 PRO A CA 1
ATOM 751 C C . PRO A 1 97 ? 2.779 1.516 17.077 1.00 68.44 97 PRO A C 1
ATOM 753 O O . PRO A 1 97 ? 3.515 2.353 16.556 1.00 68.44 97 PRO A O 1
ATOM 756 N N . PRO A 1 98 ? 2.901 0.217 16.743 1.00 45.09 98 PRO A N 1
ATOM 757 C CA . PRO A 1 98 ? 2.537 -0.970 17.519 1.00 45.09 98 PRO A CA 1
ATOM 758 C C . PRO A 1 98 ? 3.698 -1.491 18.404 1.00 45.09 98 PRO A C 1
ATOM 760 O O . PRO A 1 98 ? 3.559 -2.519 19.058 1.00 45.09 98 PRO A O 1
ATOM 763 N N . GLY A 1 99 ? 4.842 -0.790 18.467 1.00 54.03 99 GLY A N 1
ATOM 764 C CA . GLY A 1 99 ? 6.052 -1.256 19.175 1.00 54.03 99 GLY A CA 1
ATOM 765 C C . GLY A 1 99 ? 6.590 -0.359 20.300 1.00 54.03 99 GLY A C 1
ATOM 766 O O . GLY A 1 99 ? 7.412 -0.820 21.091 1.00 54.03 99 GLY A O 1
ATOM 767 N N . LYS A 1 100 ? 6.148 0.906 20.406 1.00 60.06 100 LYS A N 1
ATOM 768 C CA . LYS A 1 100 ? 6.610 1.871 21.430 1.00 60.06 100 LYS A CA 1
ATOM 769 C C . LYS A 1 100 ? 5.439 2.491 22.198 1.00 60.06 100 LYS A C 1
ATOM 771 O O . LYS A 1 100 ? 5.371 3.704 22.364 1.00 60.06 100 LYS A O 1
ATOM 776 N N . GLN A 1 101 ? 4.545 1.652 22.721 1.00 78.31 101 GLN A N 1
ATOM 777 C CA . GLN A 1 101 ? 3.366 2.088 23.491 1.00 78.31 101 GLN A CA 1
ATOM 778 C C . GLN A 1 101 ? 3.706 2.884 24.769 1.00 78.31 101 GLN A C 1
ATOM 780 O O . GLN A 1 101 ? 2.816 3.368 25.457 1.00 78.31 101 GLN A O 1
ATOM 785 N N . ASN A 1 102 ? 4.991 3.031 25.101 1.00 88.19 102 ASN A N 1
ATOM 786 C CA . ASN A 1 102 ? 5.480 3.885 26.173 1.00 88.19 102 ASN A CA 1
ATOM 787 C C . ASN A 1 102 ? 5.796 5.326 25.730 1.00 88.19 102 ASN A C 1
ATOM 789 O O . ASN A 1 102 ? 6.429 6.048 26.494 1.00 88.19 102 ASN A O 1
ATOM 793 N N . LEU A 1 103 ? 5.423 5.751 24.524 1.00 92.88 103 LEU A N 1
ATOM 794 C CA . LEU A 1 103 ? 5.541 7.142 24.080 1.00 92.88 103 LEU A CA 1
ATOM 795 C C . LEU A 1 103 ? 4.158 7.767 23.933 1.00 92.88 103 LEU A C 1
ATOM 797 O O . LEU A 1 103 ? 3.278 7.153 23.331 1.00 92.88 103 LEU A O 1
ATOM 801 N N . ILE A 1 104 ? 4.004 8.997 24.423 1.00 94.19 104 ILE A N 1
ATOM 802 C CA . ILE A 1 104 ? 2.834 9.831 24.131 1.00 94.19 104 ILE A CA 1
ATOM 803 C C . ILE A 1 104 ? 3.190 10.745 22.966 1.00 94.19 104 ILE A C 1
ATOM 805 O O . ILE A 1 104 ? 4.209 11.446 23.000 1.00 94.19 104 ILE A O 1
ATOM 809 N N . ILE A 1 105 ? 2.341 10.747 21.944 1.00 95.12 105 ILE A N 1
ATOM 810 C CA . ILE A 1 105 ? 2.511 11.578 20.759 1.00 95.12 105 ILE A CA 1
ATOM 811 C C . ILE A 1 105 ? 1.290 12.468 20.516 1.00 95.12 105 ILE A C 1
ATOM 813 O O . ILE A 1 105 ? 0.160 12.096 20.825 1.00 95.12 105 ILE A O 1
ATOM 817 N N . ALA A 1 106 ? 1.528 13.632 19.918 1.00 95.06 106 ALA A N 1
ATOM 818 C CA . ALA A 1 106 ? 0.512 14.416 19.228 1.00 95.06 106 ALA A CA 1
ATOM 819 C C . ALA A 1 106 ? 0.507 13.988 17.760 1.00 95.06 106 ALA A C 1
ATOM 821 O O . ALA A 1 106 ? 1.543 14.077 17.096 1.00 95.06 106 ALA A O 1
ATOM 822 N N . ARG A 1 107 ? -0.625 13.488 17.261 1.00 94.00 107 ARG A N 1
ATOM 823 C CA . ARG A 1 107 ? -0.785 13.079 15.865 1.00 94.00 107 ARG A CA 1
ATOM 824 C C . ARG A 1 107 ? -1.444 14.193 15.071 1.00 94.00 107 ARG A C 1
ATOM 826 O O . ARG A 1 107 ? -2.384 14.826 15.545 1.00 94.00 107 ARG A O 1
ATOM 833 N N . PHE A 1 108 ? -0.973 14.372 13.849 1.00 93.25 108 PHE A N 1
ATOM 834 C CA . PHE A 1 108 ? -1.500 15.347 12.916 1.00 93.25 108 PHE A CA 1
ATOM 835 C C . PHE A 1 108 ? -2.027 14.668 11.658 1.00 93.25 108 PHE A C 1
ATOM 837 O O . PHE A 1 108 ? -1.630 13.551 11.314 1.00 93.25 108 PHE A O 1
ATOM 844 N N . GLU A 1 109 ? -2.926 15.357 10.972 1.00 91.69 109 GLU A N 1
ATOM 845 C CA . GLU A 1 109 ? -3.278 15.024 9.599 1.00 91.69 109 GLU A CA 1
ATOM 846 C C . GLU A 1 109 ? -2.100 15.344 8.680 1.00 91.69 109 GLU A C 1
ATOM 848 O O . GLU A 1 109 ? -1.330 16.264 8.945 1.00 91.69 109 GLU A O 1
ATOM 853 N N . ALA A 1 110 ? -1.930 14.565 7.613 1.00 88.56 110 ALA A N 1
ATOM 854 C CA . ALA A 1 110 ? -0.865 14.770 6.641 1.00 88.56 110 ALA A CA 1
ATOM 855 C C . ALA A 1 110 ? -1.435 15.483 5.401 1.00 88.56 110 ALA A C 1
ATOM 857 O O . ALA A 1 110 ? -2.100 14.833 4.589 1.00 88.56 110 ALA A O 1
ATOM 858 N N . PRO A 1 111 ? -1.192 16.795 5.206 1.00 91.25 111 PRO A N 1
ATOM 859 C CA . PRO A 1 111 ? -1.671 17.506 4.029 1.00 91.25 111 PRO A CA 1
ATOM 860 C C . PRO A 1 111 ? -1.169 16.846 2.746 1.00 91.25 111 PRO A C 1
ATOM 862 O O . PRO A 1 111 ? 0.010 16.498 2.636 1.00 91.25 111 PRO A O 1
ATOM 865 N N . LYS A 1 112 ? -2.039 16.720 1.736 1.00 88.88 112 LYS A N 1
ATOM 866 C CA . LYS A 1 112 ? -1.718 16.043 0.461 1.00 88.88 112 LYS A CA 1
ATOM 867 C C . LYS A 1 112 ? -0.462 16.619 -0.205 1.00 88.88 112 LYS A C 1
ATOM 869 O O . LYS A 1 112 ? 0.367 15.866 -0.719 1.00 88.88 112 LYS A O 1
ATOM 874 N N . LEU A 1 113 ? -0.291 17.942 -0.153 1.00 88.88 113 LEU A N 1
ATOM 875 C CA . LEU A 1 113 ? 0.896 18.625 -0.676 1.00 88.88 113 LEU A CA 1
ATOM 876 C C . LEU A 1 113 ? 2.167 18.270 0.110 1.00 88.88 113 LEU A C 1
ATOM 878 O O . LEU A 1 113 ? 3.211 18.029 -0.494 1.00 88.88 113 LEU A O 1
ATOM 882 N N . LEU A 1 114 ? 2.071 18.146 1.435 1.00 90.56 114 LEU A N 1
ATOM 883 C CA . LEU A 1 114 ? 3.192 17.790 2.301 1.00 90.56 114 LEU A CA 1
ATOM 884 C C . LEU A 1 114 ? 3.602 16.317 2.122 1.00 90.56 114 LEU A C 1
ATOM 886 O O . LEU A 1 114 ? 4.790 16.009 2.045 1.00 90.56 114 LEU A O 1
ATOM 890 N N . VAL A 1 115 ? 2.636 15.408 1.943 1.00 90.44 115 VAL A N 1
ATOM 891 C CA . VAL A 1 115 ? 2.895 13.999 1.583 1.00 90.44 115 VAL A CA 1
ATOM 892 C C . VAL A 1 115 ? 3.566 13.893 0.209 1.00 90.44 115 VAL A C 1
ATOM 894 O O . VAL A 1 115 ? 4.528 13.137 0.044 1.00 90.44 115 VAL A O 1
ATOM 897 N N . LYS A 1 116 ? 3.101 14.673 -0.779 1.00 90.81 116 LYS A N 1
ATOM 898 C CA . LYS A 1 116 ? 3.716 14.745 -2.115 1.00 90.81 116 LYS A CA 1
ATOM 899 C C . LYS A 1 116 ? 5.164 15.229 -2.025 1.00 90.81 116 LYS A C 1
ATOM 901 O O . LYS A 1 116 ? 6.040 14.573 -2.590 1.00 90.81 116 LYS A O 1
ATOM 906 N N . LEU A 1 117 ? 5.420 16.312 -1.285 1.00 91.94 117 LEU A N 1
ATOM 907 C CA . LEU A 1 117 ? 6.772 16.824 -1.048 1.00 91.94 117 LEU A CA 1
ATOM 908 C C . LEU A 1 117 ? 7.655 15.753 -0.401 1.00 91.94 117 LEU A C 1
ATOM 910 O O . LEU A 1 117 ? 8.736 15.457 -0.912 1.00 91.94 117 LEU A O 1
ATOM 914 N N . ARG A 1 118 ? 7.176 15.117 0.675 1.00 92.19 118 ARG A N 1
ATOM 915 C CA . ARG A 1 118 ? 7.925 14.071 1.377 1.00 92.19 118 ARG A CA 1
ATOM 916 C C . ARG A 1 118 ? 8.354 12.959 0.437 1.00 92.19 118 ARG A C 1
ATOM 918 O O . ARG A 1 118 ? 9.510 12.553 0.460 1.00 92.19 118 ARG A O 1
ATOM 925 N N . ARG A 1 119 ? 7.434 12.475 -0.400 1.00 90.31 119 ARG A N 1
ATOM 926 C CA . ARG A 1 119 ? 7.699 11.393 -1.354 1.00 90.31 119 ARG A CA 1
ATOM 927 C C . ARG A 1 119 ? 8.751 11.798 -2.387 1.00 90.31 119 ARG A C 1
ATOM 929 O O . ARG A 1 119 ? 9.607 10.980 -2.720 1.00 90.31 119 ARG A O 1
ATOM 936 N N . SER A 1 120 ? 8.713 13.037 -2.877 1.00 91.75 120 SER A N 1
ATOM 937 C CA . SER A 1 120 ? 9.734 13.566 -3.791 1.00 91.75 120 SER A CA 1
ATOM 938 C C . SER A 1 120 ? 11.110 13.620 -3.128 1.00 91.75 120 SER A C 1
ATOM 940 O O . SER A 1 120 ? 12.078 13.109 -3.691 1.00 91.75 120 SER A O 1
ATOM 942 N N . LEU A 1 121 ? 11.192 14.148 -1.903 1.00 92.38 121 LEU A N 1
ATOM 943 C CA . LEU A 1 121 ? 12.450 14.199 -1.157 1.00 92.38 121 LEU A CA 1
ATOM 944 C C . LEU A 1 121 ? 12.956 12.803 -0.807 1.00 92.38 121 LEU A C 1
ATOM 946 O O . LEU A 1 121 ? 14.126 12.518 -1.024 1.00 92.38 121 LEU A O 1
ATOM 950 N N . TRP A 1 122 ? 12.094 11.901 -0.337 1.00 91.12 122 TRP A N 1
ATOM 951 C CA . TRP A 1 122 ? 12.475 10.525 -0.019 1.00 91.12 122 TRP A CA 1
ATOM 952 C C . TRP A 1 122 ? 13.035 9.794 -1.246 1.00 91.12 122 TRP A C 1
ATOM 954 O O . TRP A 1 122 ? 14.110 9.205 -1.164 1.00 91.12 122 TRP A O 1
ATOM 964 N N . ARG A 1 123 ? 12.388 9.911 -2.415 1.00 89.19 123 ARG A N 1
ATOM 965 C CA . ARG A 1 123 ? 12.901 9.354 -3.683 1.00 89.19 123 ARG A CA 1
ATOM 966 C C . ARG A 1 123 ? 14.248 9.951 -4.082 1.00 89.19 123 ARG A C 1
ATOM 968 O O . ARG A 1 123 ? 15.132 9.212 -4.512 1.00 89.19 123 ARG A O 1
ATOM 975 N N . CYS A 1 124 ? 14.417 11.262 -3.915 1.00 91.94 124 CYS A N 1
ATOM 976 C CA . CYS A 1 124 ? 15.702 11.923 -4.122 1.00 91.94 124 CYS A CA 1
ATOM 977 C C . CYS A 1 124 ? 16.768 11.336 -3.186 1.00 91.94 124 CYS A C 1
ATOM 979 O O . CYS A 1 124 ? 17.831 10.913 -3.630 1.00 91.94 124 CYS A O 1
ATOM 981 N N . CYS A 1 125 ? 16.459 11.190 -1.900 1.00 90.19 125 CYS A N 1
ATOM 982 C CA . CYS A 1 125 ? 17.374 10.599 -0.929 1.00 90.19 125 CYS A CA 1
ATOM 983 C C . CYS A 1 125 ? 17.723 9.145 -1.274 1.00 90.19 125 CYS A C 1
ATOM 985 O O . CYS A 1 125 ? 18.887 8.767 -1.185 1.00 90.19 125 CYS A O 1
ATOM 987 N N . LEU A 1 126 ? 16.756 8.336 -1.718 1.00 88.31 126 LEU A N 1
ATOM 988 C CA . LEU A 1 126 ? 16.997 6.960 -2.159 1.00 88.31 126 LEU A CA 1
ATOM 989 C C . LEU A 1 126 ? 17.943 6.877 -3.358 1.00 88.31 126 LEU A C 1
ATOM 991 O O . LEU A 1 126 ? 18.840 6.037 -3.354 1.00 88.31 126 LEU A O 1
ATOM 995 N N . LYS A 1 127 ? 17.772 7.747 -4.361 1.00 90.31 127 LYS A N 1
ATOM 996 C CA . LYS A 1 127 ? 18.657 7.827 -5.538 1.00 90.31 127 LYS A CA 1
ATOM 997 C C . LYS A 1 127 ? 20.119 8.027 -5.128 1.00 90.31 127 LYS A C 1
ATOM 999 O O . LYS A 1 127 ? 21.015 7.474 -5.759 1.00 90.31 127 LYS A O 1
ATOM 1004 N N . HIS A 1 128 ? 20.349 8.773 -4.050 1.00 89.56 128 HIS A N 1
ATOM 1005 C CA . HIS A 1 128 ? 21.678 9.034 -3.495 1.00 89.56 128 HIS A CA 1
ATOM 1006 C C . HIS A 1 128 ? 22.122 8.016 -2.434 1.00 89.56 128 HIS A C 1
ATOM 1008 O O . HIS A 1 128 ? 23.163 8.212 -1.823 1.00 89.56 128 HIS A O 1
ATOM 1014 N N . ASN A 1 129 ? 21.371 6.931 -2.200 1.00 86.81 129 ASN A N 1
ATOM 1015 C CA . ASN A 1 129 ? 21.586 5.986 -1.092 1.00 86.81 129 ASN A CA 1
ATOM 1016 C C . ASN A 1 129 ? 21.625 6.661 0.290 1.00 86.81 129 ASN A C 1
ATOM 1018 O O . ASN A 1 129 ? 22.297 6.191 1.199 1.00 86.81 129 ASN A O 1
ATOM 1022 N N . ALA A 1 130 ? 20.896 7.763 0.448 1.00 82.81 130 ALA A N 1
ATOM 1023 C CA . ALA A 1 130 ? 20.856 8.592 1.645 1.00 82.81 130 ALA A CA 1
ATOM 1024 C C . ALA A 1 130 ? 19.643 8.299 2.540 1.00 82.81 130 ALA A C 1
ATOM 1026 O O . ALA A 1 130 ? 19.421 9.019 3.504 1.00 82.81 130 ALA A O 1
ATOM 1027 N N . SER A 1 131 ? 18.800 7.316 2.215 1.00 82.06 131 SER A N 1
ATOM 1028 C CA . SER A 1 131 ? 17.629 6.951 3.020 1.00 82.06 131 SER A CA 1
ATOM 1029 C C . SER A 1 131 ? 17.393 5.446 2.981 1.00 82.06 131 SER A C 1
ATOM 1031 O O . SER A 1 131 ? 17.818 4.755 2.052 1.00 82.06 131 SER A O 1
ATOM 1033 N N . LEU A 1 132 ? 16.738 4.931 4.019 1.00 72.88 132 LEU A N 1
ATOM 1034 C CA . LEU A 1 132 ? 16.350 3.529 4.090 1.00 72.88 132 LEU A CA 1
ATOM 1035 C C . LEU A 1 132 ? 15.253 3.244 3.056 1.00 72.88 132 LEU A C 1
ATOM 1037 O O . LEU A 1 132 ? 14.372 4.069 2.819 1.00 72.88 132 LEU A O 1
ATOM 1041 N N . LYS A 1 133 ? 15.273 2.037 2.478 1.00 65.00 133 LYS A N 1
ATOM 1042 C CA . LYS A 1 133 ? 14.279 1.562 1.494 1.00 65.00 133 LYS A CA 1
ATOM 1043 C C . LYS A 1 133 ? 12.908 1.222 2.107 1.00 65.00 133 LYS A C 1
ATOM 1045 O O . LYS A 1 133 ? 12.115 0.536 1.473 1.00 65.00 133 LYS A O 1
ATOM 1050 N N . ILE A 1 134 ? 12.650 1.674 3.332 1.00 60.12 134 ILE A N 1
ATOM 1051 C CA . ILE A 1 134 ? 11.396 1.479 4.059 1.00 60.12 134 ILE A CA 1
ATOM 1052 C C . ILE A 1 134 ? 10.666 2.824 4.035 1.00 60.12 134 ILE A C 1
ATOM 1054 O O . ILE A 1 134 ? 11.152 3.791 4.621 1.00 60.12 134 ILE A O 1
ATOM 1058 N N . ASP A 1 135 ? 9.536 2.881 3.332 1.00 60.62 135 ASP A N 1
ATOM 1059 C CA . ASP A 1 135 ? 8.629 4.037 3.299 1.00 60.62 135 ASP A CA 1
ATOM 1060 C C . ASP A 1 135 ? 7.272 3.624 3.840 1.00 60.62 135 ASP A C 1
ATOM 1062 O O . ASP A 1 135 ? 6.286 3.543 3.110 1.00 60.62 135 ASP A O 1
ATOM 1066 N N . ASP A 1 136 ? 7.263 3.297 5.132 1.00 54.72 136 ASP A N 1
ATOM 1067 C CA . ASP A 1 136 ? 6.023 3.132 5.878 1.00 54.72 136 ASP A CA 1
ATOM 1068 C C . ASP A 1 136 ? 5.170 4.399 5.730 1.00 54.72 136 ASP A C 1
ATOM 1070 O O . ASP A 1 136 ? 5.688 5.505 5.534 1.00 54.72 136 ASP A O 1
ATOM 1074 N N . GLU A 1 137 ? 3.854 4.240 5.843 1.00 61.91 137 GLU A N 1
ATOM 1075 C CA . GLU A 1 137 ? 2.893 5.327 5.725 1.00 61.91 137 GLU A CA 1
ATOM 1076 C C . GLU A 1 137 ? 3.196 6.431 6.747 1.00 61.91 137 GLU A C 1
ATOM 1078 O O . GLU A 1 137 ? 2.935 6.326 7.950 1.00 61.91 137 GLU A O 1
ATOM 1083 N N . TRP A 1 138 ? 3.852 7.486 6.267 1.00 80.12 138 TRP A N 1
ATOM 1084 C CA . TRP A 1 138 ? 4.317 8.561 7.119 1.00 80.12 138 TRP A CA 1
ATOM 1085 C C . TRP A 1 138 ? 3.137 9.371 7.636 1.00 80.12 138 TRP A C 1
ATOM 1087 O O . TRP A 1 138 ? 2.489 10.106 6.893 1.00 80.12 138 TRP A O 1
ATOM 1097 N N . LEU A 1 139 ? 2.913 9.264 8.941 1.00 85.56 139 LEU A N 1
ATOM 1098 C CA . LEU A 1 139 ? 1.953 10.076 9.667 1.00 85.56 139 LEU A CA 1
ATOM 1099 C C . LEU A 1 139 ? 2.712 11.083 10.540 1.00 85.56 139 LEU A C 1
ATOM 1101 O O . LEU A 1 139 ? 3.444 10.664 11.453 1.00 85.56 139 LEU A O 1
ATOM 1105 N N . PRO A 1 140 ? 2.560 12.397 10.287 1.00 91.12 140 PRO A N 1
ATOM 1106 C CA . PRO A 1 140 ? 3.219 13.415 11.078 1.00 91.12 140 PRO A CA 1
ATOM 1107 C C . PRO A 1 140 ? 2.768 13.314 12.531 1.00 91.12 140 PRO A C 1
ATOM 1109 O O . PRO A 1 140 ? 1.583 13.316 12.869 1.00 91.12 140 PRO A O 1
ATOM 1112 N N . HIS A 1 141 ? 3.753 13.194 13.409 1.00 93.69 141 HIS A N 1
ATOM 1113 C CA . HIS A 1 141 ? 3.536 13.159 14.839 1.00 93.69 141 HIS A CA 1
ATOM 1114 C C . HIS A 1 141 ? 4.700 13.830 15.555 1.00 93.69 141 HIS A C 1
ATOM 1116 O O . HIS A 1 141 ? 5.840 13.771 15.097 1.00 93.69 141 HIS A O 1
ATOM 1122 N N . VAL A 1 142 ? 4.401 14.433 16.700 1.00 93.81 142 VAL A N 1
ATOM 1123 C CA . VAL A 1 142 ? 5.394 15.005 17.610 1.00 93.81 142 VAL A CA 1
ATOM 1124 C C . VAL A 1 142 ? 5.397 14.178 18.886 1.00 93.81 142 VAL A C 1
ATOM 1126 O O . VAL A 1 142 ? 4.347 13.945 19.484 1.00 93.81 142 VAL A O 1
ATOM 1129 N N . THR A 1 143 ? 6.574 13.723 19.316 1.00 94.44 143 THR A N 1
ATOM 1130 C CA . THR A 1 143 ? 6.708 12.967 20.570 1.00 94.44 143 THR A CA 1
ATOM 1131 C C . THR A 1 143 ? 6.762 13.910 21.762 1.00 94.44 143 THR A C 1
ATOM 1133 O O . THR A 1 143 ? 7.751 14.617 21.950 1.00 94.44 143 THR A O 1
ATOM 1136 N N . LEU A 1 144 ? 5.727 13.879 22.602 1.00 95.19 144 LEU A N 1
ATOM 1137 C CA . LEU A 1 144 ? 5.623 14.738 23.785 1.00 95.19 144 LEU A CA 1
ATOM 1138 C C . LEU A 1 144 ? 6.505 14.248 24.930 1.00 95.19 144 LEU A C 1
ATOM 1140 O O . LEU A 1 144 ? 6.991 15.047 25.723 1.00 95.19 144 LEU A O 1
ATOM 1144 N N . GLY A 1 145 ? 6.715 12.937 25.018 1.00 94.44 145 GLY A N 1
ATOM 1145 C CA . GLY A 1 145 ? 7.580 12.346 26.026 1.00 94.44 145 GLY A CA 1
ATOM 1146 C C . GLY A 1 145 ? 7.371 10.850 26.185 1.00 94.44 145 GLY A C 1
ATOM 1147 O O . GLY A 1 145 ? 6.656 10.203 25.411 1.00 94.44 145 GLY A O 1
ATOM 1148 N N . LYS A 1 146 ? 8.027 10.300 27.204 1.00 94.19 146 LYS A N 1
ATOM 1149 C CA . LYS A 1 146 ? 8.105 8.864 27.460 1.00 94.19 146 LYS A CA 1
ATOM 1150 C C . LYS A 1 146 ? 7.519 8.505 28.820 1.00 94.19 146 LYS A C 1
ATOM 1152 O O . LYS A 1 146 ? 7.848 9.112 29.832 1.00 94.19 146 LYS A O 1
ATOM 1157 N N . LEU A 1 147 ? 6.698 7.465 28.846 1.00 93.38 147 LEU A N 1
ATOM 1158 C CA . LEU A 1 147 ? 6.162 6.856 30.055 1.00 93.38 147 LEU A CA 1
ATOM 1159 C C . LEU A 1 147 ? 7.230 6.019 30.763 1.00 93.38 147 LEU A C 1
ATOM 1161 O O . LEU A 1 147 ? 7.886 5.164 30.158 1.00 93.38 147 LEU A O 1
ATOM 1165 N N . GLN A 1 148 ? 7.346 6.232 32.068 1.00 91.94 148 GLN A N 1
ATOM 1166 C CA . GLN A 1 148 ? 8.136 5.433 32.998 1.00 91.94 148 GLN A CA 1
ATOM 1167 C C . GLN A 1 148 ? 7.198 4.419 33.663 1.00 91.94 148 GLN A C 1
ATOM 1169 O O . GLN A 1 148 ? 6.750 4.595 34.796 1.00 91.94 148 GLN A O 1
ATOM 1174 N N . ALA A 1 149 ? 6.835 3.387 32.900 1.00 85.88 149 ALA A N 1
ATOM 1175 C CA . ALA A 1 149 ? 5.855 2.378 33.286 1.00 85.88 149 ALA A CA 1
ATOM 1176 C C . ALA A 1 149 ? 6.262 0.985 32.785 1.00 85.88 149 ALA A C 1
ATOM 1178 O O . ALA A 1 149 ? 6.874 0.841 31.723 1.00 85.88 149 ALA A O 1
ATOM 1179 N N . SER A 1 150 ? 5.897 -0.055 33.536 1.00 84.38 150 SER A N 1
ATOM 1180 C CA . SER A 1 150 ? 6.017 -1.447 33.086 1.00 84.38 150 SER A CA 1
ATOM 1181 C C . SER A 1 150 ? 4.966 -1.788 32.022 1.00 84.38 150 SER A C 1
ATOM 1183 O O . SER A 1 150 ? 3.921 -1.145 31.940 1.00 84.38 150 SER A O 1
ATOM 1185 N N . LYS A 1 151 ? 5.189 -2.855 31.237 1.00 80.62 151 LYS A N 1
ATOM 1186 C CA . LYS A 1 151 ? 4.219 -3.318 30.221 1.00 80.62 151 LYS A CA 1
ATOM 1187 C C . LYS A 1 151 ? 2.819 -3.578 30.793 1.00 80.62 151 LYS A C 1
ATOM 1189 O O . LYS A 1 151 ? 1.841 -3.302 30.115 1.00 80.62 151 LYS A O 1
ATOM 1194 N N . ALA A 1 152 ? 2.729 -4.074 32.030 1.00 80.50 152 ALA A N 1
ATOM 1195 C CA . ALA A 1 152 ? 1.451 -4.322 32.697 1.00 80.50 152 ALA A CA 1
ATOM 1196 C C . ALA A 1 152 ? 0.705 -3.019 33.033 1.00 80.50 152 ALA A C 1
ATOM 1198 O O . ALA A 1 152 ? -0.514 -2.961 32.919 1.00 80.50 152 ALA A O 1
ATOM 1199 N N . GLN A 1 153 ? 1.437 -1.963 33.401 1.00 82.75 153 GLN A N 1
ATOM 1200 C CA . GLN A 1 153 ? 0.855 -0.656 33.720 1.00 82.75 153 GLN A CA 1
ATOM 1201 C C . GLN A 1 153 ? 0.379 0.093 32.470 1.00 82.75 153 GLN A C 1
ATOM 1203 O O . GLN A 1 153 ? -0.594 0.835 32.554 1.00 82.75 153 GLN A O 1
ATOM 1208 N N . LEU A 1 154 ? 1.014 -0.125 31.310 1.00 84.06 154 LEU A N 1
ATOM 1209 C CA . LEU A 1 154 ? 0.634 0.539 30.054 1.00 84.06 154 LEU A CA 1
ATOM 1210 C C . LEU A 1 154 ? -0.808 0.233 29.622 1.00 84.06 154 LEU A C 1
ATOM 1212 O O . LEU A 1 154 ? -1.443 1.094 29.028 1.00 84.06 154 LEU A O 1
ATOM 1216 N N . GLY A 1 155 ? -1.345 -0.947 29.956 1.00 80.12 155 GLY A N 1
ATOM 1217 C CA . GLY A 1 155 ? -2.723 -1.318 29.609 1.00 80.12 155 GLY A CA 1
ATOM 1218 C C . GLY A 1 155 ? -3.803 -0.480 30.306 1.00 80.12 155 GLY A C 1
ATOM 1219 O O . GLY A 1 155 ? -4.932 -0.443 29.832 1.00 80.12 155 GLY A O 1
ATOM 1220 N N . GLY A 1 156 ? -3.462 0.194 31.411 1.00 81.62 156 GLY A N 1
ATOM 1221 C CA . GLY A 1 156 ? -4.362 1.101 32.131 1.00 81.62 156 GLY A CA 1
ATOM 1222 C C . GLY A 1 156 ? -4.168 2.580 31.791 1.00 81.62 156 GLY A C 1
ATOM 1223 O O . GLY A 1 156 ? -4.890 3.416 32.324 1.00 81.62 156 GLY A O 1
ATOM 1224 N N . VAL A 1 157 ? -3.193 2.920 30.942 1.00 88.50 157 VAL A N 1
ATOM 1225 C CA . VAL A 1 157 ? -2.917 4.308 30.556 1.00 88.50 157 VAL A CA 1
ATOM 1226 C C . VAL A 1 157 ? -3.889 4.736 29.461 1.00 88.50 157 VAL A C 1
ATOM 1228 O O . VAL A 1 157 ? -3.989 4.092 28.418 1.00 88.50 157 VAL A O 1
ATOM 1231 N N . THR A 1 158 ? -4.555 5.868 29.665 1.00 90.06 158 THR A N 1
ATOM 1232 C CA . THR A 1 158 ? -5.368 6.542 28.643 1.00 90.06 158 THR A CA 1
ATOM 1233 C C . THR A 1 158 ? -4.910 7.984 28.488 1.00 90.06 158 THR A C 1
ATOM 1235 O O . THR A 1 158 ? -4.406 8.583 29.427 1.00 90.06 158 THR A O 1
ATOM 1238 N N . VAL A 1 159 ? -5.079 8.547 27.296 1.00 91.94 159 VAL A N 1
ATOM 1239 C CA . VAL A 1 159 ? -4.748 9.948 26.992 1.00 91.94 159 VAL A CA 1
ATOM 1240 C C . VAL A 1 159 ? -5.993 10.801 26.739 1.00 91.94 159 VAL A C 1
ATOM 1242 O O . VAL A 1 159 ? -5.873 11.935 26.297 1.00 91.94 159 VAL A O 1
ATOM 1245 N N . ALA A 1 160 ? -7.190 10.283 27.030 1.00 90.94 160 ALA A N 1
ATOM 1246 C CA . ALA A 1 160 ? -8.452 10.961 26.721 1.00 90.94 160 ALA A CA 1
ATOM 1247 C C . ALA A 1 160 ? -8.579 12.350 27.376 1.00 90.94 160 ALA A C 1
ATOM 1249 O O . ALA A 1 160 ? -9.101 13.271 26.757 1.00 90.94 160 ALA A O 1
ATOM 1250 N N . ALA A 1 161 ? -8.052 12.529 28.593 1.00 89.00 161 ALA A N 1
ATOM 1251 C CA . ALA A 1 161 ? -8.067 13.823 29.282 1.00 89.00 161 ALA A CA 1
ATOM 1252 C C . ALA A 1 161 ? -7.179 14.883 28.601 1.00 89.00 161 ALA A C 1
ATOM 1254 O O . ALA A 1 161 ? -7.338 16.074 28.854 1.00 89.00 161 ALA A O 1
ATOM 1255 N N . LEU A 1 162 ? -6.251 14.474 27.726 1.00 90.50 162 LEU A N 1
ATOM 1256 C CA . LEU A 1 162 ? -5.407 15.409 26.985 1.00 90.50 162 LEU A CA 1
ATOM 1257 C C . LEU A 1 162 ? -6.171 16.136 25.878 1.00 90.50 162 LEU A C 1
ATOM 1259 O O . LEU A 1 162 ? -5.724 17.199 25.462 1.00 90.50 162 LEU A O 1
ATOM 1263 N N . GLU A 1 163 ? -7.318 15.623 25.423 1.00 88.94 163 GLU A N 1
ATOM 1264 C CA . GLU A 1 163 ? -8.103 16.251 24.350 1.00 88.94 163 GLU A CA 1
ATOM 1265 C C . GLU A 1 163 ? -8.594 17.664 24.724 1.00 88.94 163 GLU A C 1
ATOM 1267 O O . GLU A 1 163 ? -8.738 18.519 23.854 1.00 88.94 163 GLU A O 1
ATOM 1272 N N . GLU A 1 164 ? -8.737 17.979 26.017 1.00 83.12 164 GLU A N 1
ATOM 1273 C CA . GLU A 1 164 ? -9.020 19.350 26.484 1.00 83.12 164 GLU A CA 1
ATOM 1274 C C . GLU A 1 164 ? -7.886 20.344 26.168 1.00 83.1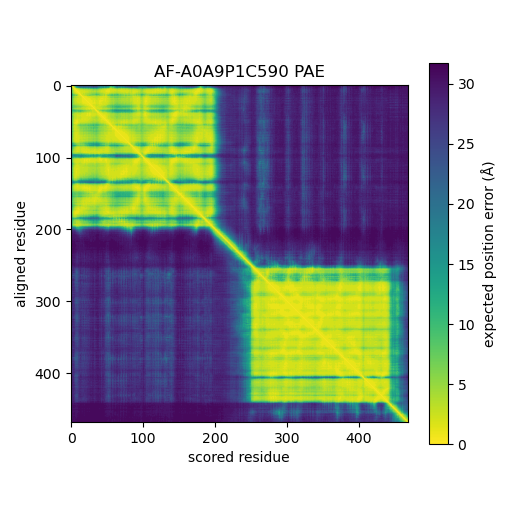2 164 GLU A C 1
ATOM 1276 O O . GLU A 1 164 ? -8.109 21.553 26.071 1.00 83.12 164 GLU A O 1
ATOM 1281 N N . PHE A 1 165 ? -6.671 19.830 25.975 1.00 84.25 165 PHE A N 1
ATOM 1282 C CA . PHE A 1 165 ? -5.462 20.583 25.653 1.00 84.25 165 PHE A CA 1
ATOM 1283 C C . PHE A 1 165 ? -5.119 20.537 24.156 1.00 84.25 165 PHE A C 1
ATOM 1285 O O . PHE A 1 165 ? -4.042 20.994 23.757 1.00 84.25 165 PHE A O 1
ATOM 1292 N N . ALA A 1 166 ? -6.005 19.985 23.319 1.00 82.06 166 ALA A N 1
ATOM 1293 C CA . ALA A 1 166 ? -5.808 19.910 21.878 1.00 82.06 166 ALA A CA 1
ATOM 1294 C C . ALA A 1 166 ? -5.587 21.313 21.268 1.00 82.06 166 ALA A C 1
ATOM 1296 O O . ALA A 1 166 ? -6.343 22.250 21.562 1.00 82.06 166 ALA A O 1
ATOM 1297 N N . PRO A 1 167 ? -4.573 21.490 20.396 1.00 82.44 167 PRO A N 1
ATOM 1298 C CA . PRO A 1 167 ? -4.420 22.711 19.616 1.00 82.44 167 PRO A CA 1
ATOM 1299 C C . PRO A 1 167 ? -5.697 23.020 18.824 1.00 82.44 167 PRO A C 1
ATOM 1301 O O . PRO A 1 167 ? -6.146 22.215 18.014 1.00 82.44 167 PRO A O 1
ATOM 1304 N N . LYS A 1 168 ? -6.279 24.202 19.053 1.00 78.44 168 LYS A N 1
ATOM 1305 C CA . LYS A 1 168 ? -7.531 24.628 18.396 1.00 78.44 168 LYS A CA 1
ATOM 1306 C C . LYS A 1 168 ? -7.336 25.162 16.980 1.00 78.44 168 LYS A C 1
ATOM 1308 O O . LYS A 1 168 ? -8.300 25.270 16.233 1.00 78.44 168 LYS A O 1
ATOM 1313 N N . LEU A 1 169 ? -6.109 25.548 16.644 1.00 79.25 169 LEU A N 1
ATOM 1314 C CA . LEU A 1 169 ? -5.724 26.025 15.323 1.00 79.25 169 LEU A CA 1
ATOM 1315 C C . LEU A 1 169 ? -4.672 25.072 14.744 1.00 79.25 169 LEU A C 1
ATOM 1317 O O . LEU A 1 169 ? -3.875 24.527 15.519 1.00 79.25 169 LEU A O 1
ATOM 1321 N N . PRO A 1 170 ? -4.644 24.880 13.414 1.00 85.31 170 PRO A N 1
ATOM 1322 C CA . PRO A 1 170 ? -3.576 24.140 12.758 1.00 85.31 170 PRO A CA 1
ATOM 1323 C C . PRO A 1 170 ? -2.204 24.737 13.080 1.00 85.31 170 PRO A C 1
ATOM 1325 O O . PRO A 1 170 ? -2.050 25.952 13.220 1.00 85.31 170 PRO A O 1
ATOM 1328 N N . ILE A 1 171 ? -1.193 23.877 13.192 1.00 88.69 171 ILE A N 1
ATOM 1329 C CA . ILE A 1 171 ? 0.188 24.329 13.377 1.00 88.69 171 ILE A CA 1
ATOM 1330 C C . ILE A 1 171 ? 0.783 24.613 11.999 1.00 88.69 171 ILE A C 1
ATOM 1332 O O . ILE A 1 171 ? 0.691 23.779 11.102 1.00 88.69 171 ILE A O 1
ATOM 1336 N N . MET A 1 172 ? 1.411 25.773 11.829 1.00 88.19 172 MET A N 1
ATOM 1337 C CA . MET A 1 172 ? 2.050 26.134 10.564 1.00 88.19 172 MET A CA 1
ATOM 1338 C C . MET A 1 172 ? 3.400 25.436 10.404 1.00 88.19 172 MET A C 1
ATOM 1340 O O . MET A 1 172 ? 4.235 25.470 11.309 1.00 88.19 172 MET A O 1
ATOM 1344 N N . VAL A 1 173 ? 3.625 24.858 9.228 1.00 90.38 173 VAL A N 1
ATOM 1345 C CA . VAL A 1 173 ? 4.922 24.332 8.791 1.00 90.38 173 VAL A CA 1
ATOM 1346 C C . VAL A 1 173 ? 5.554 25.344 7.838 1.00 90.38 173 VAL A C 1
ATOM 1348 O O . VAL A 1 173 ? 4.947 25.713 6.832 1.00 90.38 173 VAL A O 1
ATOM 1351 N N . GLN A 1 174 ? 6.763 25.791 8.170 1.00 86.38 174 GLN A N 1
ATOM 1352 C CA . GLN A 1 174 ? 7.503 26.838 7.451 1.00 86.38 174 GLN A CA 1
ATOM 1353 C C . GLN A 1 174 ? 8.523 26.266 6.461 1.00 86.38 174 GLN A C 1
ATOM 1355 O O . GLN A 1 174 ? 8.962 26.948 5.536 1.00 86.38 174 GLN A O 1
ATOM 1360 N N . GLY A 1 175 ? 8.910 25.009 6.650 1.00 91.00 175 GLY A N 1
ATOM 1361 C CA . GLY A 1 175 ? 9.932 24.374 5.838 1.00 91.00 175 GLY A CA 1
ATOM 1362 C C . GLY A 1 175 ? 10.378 23.047 6.420 1.00 91.00 175 GLY A C 1
ATOM 1363 O O . GLY A 1 175 ? 9.639 22.381 7.154 1.00 91.00 175 GLY A O 1
ATOM 1364 N N . LEU A 1 176 ? 11.609 22.670 6.093 1.00 93.00 176 LEU A N 1
ATOM 1365 C CA . LEU A 1 176 ? 12.270 21.482 6.618 1.00 93.00 176 LEU A CA 1
ATOM 1366 C C . LEU A 1 176 ? 13.635 21.845 7.189 1.00 93.00 176 LEU A C 1
ATOM 1368 O O . LEU A 1 176 ? 14.338 22.678 6.634 1.00 93.00 176 LEU A O 1
ATOM 1372 N N . THR A 1 177 ? 14.059 21.158 8.242 1.00 90.69 177 THR A N 1
ATOM 1373 C CA . THR A 1 177 ? 15.405 21.314 8.810 1.00 90.69 177 THR A CA 1
ATOM 1374 C C . THR A 1 177 ? 16.077 19.958 8.990 1.00 90.69 177 THR A C 1
ATOM 1376 O O . THR A 1 177 ? 15.404 18.942 9.200 1.00 90.69 177 THR A O 1
ATOM 1379 N N . LEU A 1 178 ? 17.407 19.917 8.887 1.00 88.81 178 LEU A N 1
ATOM 1380 C CA . LEU A 1 178 ? 18.180 18.709 9.156 1.00 88.81 178 LEU A CA 1
ATOM 1381 C C . LEU A 1 178 ? 18.527 18.632 10.647 1.00 88.81 178 LEU A C 1
ATOM 1383 O O . LEU A 1 178 ? 19.306 19.433 11.166 1.00 88.81 178 LEU A O 1
ATOM 1387 N N . LEU A 1 179 ? 18.007 17.607 11.320 1.00 86.56 179 LEU A N 1
ATOM 1388 C CA . LEU A 1 179 ? 18.326 17.303 12.713 1.00 86.56 179 LEU A CA 1
ATOM 1389 C C . LEU A 1 179 ? 19.232 16.064 12.818 1.00 86.56 179 LEU A C 1
ATOM 1391 O O . LEU A 1 179 ? 19.305 15.231 11.911 1.00 86.56 179 LEU A O 1
ATOM 1395 N N . GLY A 1 180 ? 19.924 15.938 13.954 1.00 84.69 180 GLY A N 1
ATOM 1396 C CA . GLY A 1 180 ? 20.881 14.857 14.220 1.00 84.69 180 GLY A CA 1
ATOM 1397 C C . GLY A 1 180 ? 22.319 15.197 13.812 1.00 84.69 180 GLY A C 1
ATOM 1398 O O . GLY A 1 180 ? 22.709 16.362 13.734 1.00 84.69 180 GLY A O 1
ATOM 1399 N N . THR A 1 181 ? 23.147 14.172 13.600 1.00 81.44 181 THR A N 1
ATOM 1400 C CA . THR A 1 181 ? 24.569 14.355 13.265 1.00 81.44 181 THR A CA 1
ATOM 1401 C C . THR A 1 181 ? 24.745 14.834 11.823 1.00 81.44 181 THR A C 1
ATOM 1403 O O . THR A 1 181 ? 24.481 14.090 10.878 1.00 81.44 181 THR A O 1
ATOM 1406 N N . ARG A 1 182 ? 25.252 16.059 11.647 1.00 76.25 182 ARG A N 1
ATOM 1407 C CA . ARG A 1 182 ? 25.465 16.663 10.323 1.00 76.25 182 ARG A CA 1
ATOM 1408 C C . ARG A 1 182 ? 26.738 16.150 9.627 1.00 76.25 182 ARG A C 1
ATOM 1410 O O . ARG A 1 182 ? 27.709 15.797 10.309 1.00 76.25 182 ARG A O 1
ATOM 1417 N N . PRO A 1 183 ? 26.791 16.160 8.282 1.00 74.25 183 PRO A N 1
ATOM 1418 C CA . PRO A 1 183 ? 28.007 15.839 7.539 1.00 74.25 183 PRO A CA 1
ATOM 1419 C C . PRO A 1 183 ? 29.120 16.866 7.813 1.00 74.25 183 PRO A C 1
ATOM 1421 O O . PRO A 1 183 ? 29.044 18.016 7.397 1.00 74.25 183 PRO A O 1
ATOM 1424 N N . LYS A 1 184 ? 30.200 16.451 8.484 1.00 61.81 184 LYS A N 1
ATOM 1425 C CA . LYS A 1 184 ? 31.306 17.343 8.909 1.00 61.81 184 LYS A CA 1
ATOM 1426 C C . LYS A 1 184 ? 32.269 17.757 7.789 1.00 61.81 184 LYS A C 1
ATOM 1428 O O . LYS A 1 184 ? 33.265 18.426 8.044 1.00 61.81 184 LYS A O 1
ATOM 1433 N N . GLN A 1 185 ? 32.046 17.281 6.568 1.00 58.97 185 GLN A N 1
ATOM 1434 C CA . GLN A 1 185 ? 33.040 17.323 5.496 1.00 58.97 185 GLN A CA 1
ATOM 1435 C C . GLN A 1 185 ? 32.739 18.365 4.407 1.00 58.97 185 GLN A C 1
ATOM 1437 O O . GLN A 1 185 ? 33.516 18.467 3.457 1.00 58.97 185 GLN A O 1
ATOM 1442 N N . LEU A 1 186 ? 31.668 19.154 4.520 1.00 60.66 186 LEU A N 1
ATOM 1443 C CA . LEU A 1 186 ? 31.184 20.032 3.451 1.00 60.66 186 LEU A CA 1
ATOM 1444 C C . LEU A 1 186 ? 31.087 21.494 3.900 1.00 60.66 186 LEU A C 1
ATOM 1446 O O . LEU A 1 186 ? 30.787 21.760 5.054 1.00 60.66 186 LEU A O 1
ATOM 1450 N N . TRP A 1 187 ? 31.340 22.422 2.973 1.00 56.81 187 TRP A N 1
ATOM 1451 C CA . TRP A 1 187 ? 31.229 23.874 3.192 1.00 56.81 187 TRP A CA 1
ATOM 1452 C C . TRP A 1 187 ? 29.788 24.395 3.068 1.00 56.81 187 TRP A C 1
ATOM 1454 O O . TRP A 1 187 ? 29.560 25.590 3.214 1.00 56.81 187 TRP A O 1
ATOM 1464 N N . LEU A 1 188 ? 28.835 23.517 2.738 1.00 67.56 188 LEU A N 1
ATOM 1465 C CA . LEU A 1 188 ? 27.416 23.852 2.687 1.00 67.56 188 LEU A CA 1
ATOM 1466 C C . LEU A 1 188 ? 26.850 23.894 4.097 1.00 67.56 188 LEU A C 1
ATOM 1468 O O . LEU A 1 188 ? 27.131 23.008 4.910 1.00 67.56 188 LEU A O 1
ATOM 1472 N N . ASP A 1 189 ? 26.035 24.908 4.341 1.00 69.00 189 ASP A N 1
ATOM 1473 C CA . ASP A 1 189 ? 25.387 25.108 5.619 1.00 69.00 189 ASP A CA 1
ATOM 1474 C C . ASP A 1 189 ? 24.112 24.264 5.710 1.00 69.00 189 ASP A C 1
ATOM 1476 O O . ASP A 1 189 ? 23.070 24.609 5.163 1.00 69.00 189 ASP A O 1
ATOM 1480 N N . TRP A 1 190 ? 24.220 23.121 6.385 1.00 76.06 190 TRP A N 1
ATOM 1481 C CA . TRP A 1 190 ? 23.080 22.259 6.704 1.00 76.06 190 TRP A CA 1
ATOM 1482 C C . TRP A 1 190 ? 22.349 22.702 7.988 1.00 76.06 190 TRP A C 1
ATOM 1484 O O . TRP A 1 190 ? 21.517 21.947 8.498 1.00 76.06 190 TRP A O 1
ATOM 1494 N N . GLU A 1 191 ? 22.708 23.852 8.574 1.00 69.88 191 GLU A N 1
ATOM 1495 C CA . GLU A 1 191 ? 21.971 24.464 9.686 1.00 69.88 191 GLU A CA 1
ATOM 1496 C C . GLU A 1 191 ? 20.758 25.260 9.199 1.00 69.88 191 GLU A C 1
ATOM 1498 O O . GLU A 1 191 ? 19.743 25.297 9.896 1.00 69.88 191 GLU A O 1
ATOM 1503 N N . GLU A 1 192 ? 20.842 25.830 7.998 1.00 75.94 192 GLU A N 1
ATOM 1504 C CA . GLU A 1 192 ? 19.760 26.596 7.389 1.00 75.94 192 GLU A CA 1
ATOM 1505 C C . GLU A 1 192 ? 18.571 25.704 7.004 1.00 75.94 192 GLU A C 1
ATOM 1507 O O . GLU A 1 192 ? 18.718 24.579 6.513 1.00 75.94 192 GLU A O 1
ATOM 1512 N N . ALA A 1 193 ? 17.362 26.216 7.235 1.00 79.75 193 ALA A N 1
ATOM 1513 C CA . ALA A 1 193 ? 16.138 25.513 6.883 1.00 79.75 193 ALA A CA 1
ATOM 1514 C C . ALA A 1 193 ? 15.895 25.555 5.365 1.00 79.75 193 ALA A C 1
ATOM 1516 O O . ALA A 1 193 ? 16.058 26.583 4.706 1.00 79.75 193 ALA A O 1
ATOM 1517 N N . PHE A 1 194 ? 15.402 24.448 4.811 1.00 86.38 194 PHE A N 1
ATOM 1518 C CA . PHE A 1 194 ? 14.782 24.424 3.491 1.00 86.38 194 PHE A CA 1
ATOM 1519 C C . PHE A 1 194 ? 13.412 25.101 3.592 1.00 86.38 194 PHE A C 1
ATOM 1521 O O . PHE A 1 194 ? 12.404 24.446 3.872 1.00 86.38 194 PHE A O 1
ATOM 1528 N N . GLN A 1 195 ? 13.392 26.421 3.427 1.00 85.12 195 GLN A N 1
ATOM 1529 C CA . GLN A 1 195 ? 12.175 27.218 3.543 1.00 85.12 195 GLN A CA 1
ATOM 1530 C C . GLN A 1 195 ? 11.220 26.972 2.373 1.00 85.12 195 GLN A C 1
ATOM 1532 O O . GLN A 1 195 ? 11.628 26.832 1.215 1.00 85.12 195 GLN A O 1
ATOM 1537 N N . PHE A 1 196 ? 9.933 26.937 2.696 1.00 86.00 196 PHE A N 1
ATOM 1538 C CA . PHE A 1 196 ? 8.850 27.022 1.724 1.00 86.00 196 PHE A CA 1
ATOM 1539 C C . PHE A 1 196 ? 8.828 28.408 1.064 1.00 86.00 196 PHE A C 1
ATOM 1541 O O . PHE A 1 196 ? 9.437 29.352 1.570 1.00 86.00 196 PHE A O 1
ATOM 1548 N N . ARG A 1 197 ? 8.186 28.538 -0.105 1.00 69.94 197 ARG A N 1
ATOM 1549 C CA . ARG A 1 197 ? 8.156 29.828 -0.816 1.00 69.94 197 ARG A CA 1
ATOM 1550 C C . ARG A 1 197 ? 7.455 30.879 0.042 1.00 69.94 197 ARG A C 1
ATOM 1552 O O . ARG A 1 197 ? 6.386 30.618 0.586 1.00 69.94 197 ARG A O 1
ATOM 1559 N N . GLU A 1 198 ? 8.024 32.080 0.114 1.00 59.72 198 GLU A N 1
ATOM 1560 C CA . GLU A 1 198 ? 7.315 33.218 0.699 1.00 59.72 198 GLU A CA 1
ATOM 1561 C C . GLU A 1 198 ? 6.099 33.572 -0.175 1.00 59.72 198 GLU A C 1
ATOM 1563 O O . GLU A 1 198 ? 6.232 33.613 -1.405 1.00 59.72 198 GLU A O 1
ATOM 1568 N N . PRO A 1 199 ? 4.923 33.844 0.419 1.00 49.38 199 PRO A N 1
ATOM 1569 C CA . PRO A 1 199 ? 3.754 34.261 -0.341 1.00 49.38 199 PRO A CA 1
ATOM 1570 C C . PRO A 1 199 ? 4.073 35.542 -1.115 1.00 49.38 199 PRO A C 1
ATOM 1572 O O . PRO A 1 199 ? 4.526 36.539 -0.540 1.00 49.38 199 PRO A O 1
ATOM 1575 N N . GLN A 1 200 ? 3.828 35.533 -2.427 1.00 46.28 200 GLN A N 1
ATOM 1576 C CA . GLN A 1 200 ? 3.962 36.743 -3.233 1.00 46.28 200 GLN A CA 1
ATOM 1577 C C . GLN A 1 200 ? 3.002 37.805 -2.685 1.00 46.28 200 GLN A C 1
ATOM 1579 O O . GLN A 1 200 ? 1.791 37.589 -2.622 1.00 46.28 200 GLN A O 1
ATOM 1584 N N . GLN A 1 201 ? 3.535 38.962 -2.281 1.00 38.66 201 GLN A N 1
ATOM 1585 C CA . GLN A 1 201 ? 2.697 40.094 -1.888 1.00 38.66 201 GLN A CA 1
ATOM 1586 C C . GLN A 1 201 ? 1.721 40.409 -3.033 1.00 38.66 201 GLN A C 1
ATOM 1588 O O . GLN A 1 201 ? 2.165 40.508 -4.182 1.00 38.66 201 GLN A O 1
ATOM 1593 N N . PRO A 1 202 ? 0.412 40.570 -2.763 1.00 37.78 202 PRO A N 1
ATOM 1594 C CA . PRO A 1 202 ? -0.551 40.855 -3.814 1.00 37.78 202 PRO A CA 1
ATOM 1595 C C . PRO A 1 202 ? -0.145 42.140 -4.539 1.00 37.78 202 PRO A C 1
ATOM 1597 O O . PRO A 1 202 ? -0.070 43.214 -3.936 1.00 37.78 202 PRO A O 1
ATOM 1600 N N . GLN A 1 203 ? 0.139 42.027 -5.839 1.00 39.53 203 GLN A N 1
ATOM 1601 C CA . GLN A 1 203 ? 0.351 43.188 -6.694 1.00 39.53 203 GLN A CA 1
ATOM 1602 C C . GLN A 1 203 ? -0.912 44.055 -6.646 1.00 39.53 203 GLN A C 1
ATOM 1604 O O . GLN A 1 203 ? -2.022 43.572 -6.876 1.00 39.53 203 GLN A O 1
ATOM 1609 N N . GLN A 1 204 ? -0.742 45.335 -6.305 1.00 31.52 204 GLN A N 1
ATOM 1610 C CA . GLN A 1 204 ? -1.826 46.315 -6.279 1.00 31.52 204 GLN A CA 1
ATOM 1611 C C . GLN A 1 204 ? -2.579 46.308 -7.622 1.00 31.52 204 GLN A C 1
ATOM 1613 O O . GLN A 1 204 ? -1.932 46.315 -8.673 1.00 31.52 204 GLN A O 1
ATOM 1618 N N . PRO A 1 205 ? -3.924 46.322 -7.623 1.00 36.62 205 PRO A N 1
ATOM 1619 C CA . PRO A 1 205 ? -4.692 46.303 -8.859 1.00 36.62 205 PRO A CA 1
ATOM 1620 C C . PRO A 1 205 ? -4.401 47.565 -9.680 1.00 36.62 205 PRO A C 1
ATOM 1622 O O . PRO A 1 205 ? -4.682 48.685 -9.249 1.00 36.62 205 PRO A O 1
ATOM 1625 N N . GLN A 1 206 ? -3.843 47.383 -10.879 1.00 38.44 206 GLN A N 1
ATOM 1626 C CA . GLN A 1 206 ? -3.769 48.445 -11.878 1.00 38.44 206 GLN A CA 1
ATOM 1627 C C . GLN A 1 206 ? -5.192 48.808 -12.324 1.00 38.44 206 GLN A C 1
ATOM 1629 O O . GLN A 1 206 ? -6.004 47.937 -12.639 1.00 38.44 206 GLN A O 1
ATOM 1634 N N . GLN A 1 207 ? -5.494 50.107 -12.309 1.00 30.73 207 GLN A N 1
ATOM 1635 C CA . GLN A 1 207 ? -6.787 50.665 -12.705 1.00 30.73 207 GLN A CA 1
ATOM 1636 C C . GLN A 1 207 ? -7.162 50.246 -14.138 1.00 30.73 207 GLN A C 1
ATOM 1638 O O . GLN A 1 207 ? -6.323 50.352 -15.036 1.00 30.73 207 GLN A O 1
ATOM 1643 N N . PRO A 1 208 ? -8.415 49.834 -14.396 1.00 33.56 208 PRO A N 1
ATOM 1644 C CA . PRO A 1 208 ? -8.853 49.535 -15.748 1.00 33.56 208 PRO A CA 1
ATOM 1645 C C . PRO A 1 208 ? -9.078 50.831 -16.537 1.00 33.56 208 PRO A C 1
ATOM 1647 O O . PRO A 1 208 ? -9.790 51.737 -16.096 1.00 33.56 208 PRO A O 1
ATOM 1650 N N . ALA A 1 209 ? -8.489 50.899 -17.731 1.00 32.97 209 ALA A N 1
ATOM 1651 C CA . ALA A 1 209 ? -8.836 51.902 -18.726 1.00 32.97 209 ALA A CA 1
ATOM 1652 C C . ALA A 1 209 ? -10.277 51.667 -19.207 1.00 32.97 209 ALA A C 1
ATOM 1654 O O . ALA A 1 209 ? -10.661 50.551 -19.561 1.00 32.97 209 ALA A O 1
ATOM 1655 N N . ALA A 1 210 ? -11.069 52.735 -19.192 1.00 33.00 210 ALA A N 1
ATOM 1656 C CA . ALA A 1 210 ? -12.452 52.749 -19.634 1.00 33.00 210 ALA A CA 1
ATOM 1657 C C . ALA A 1 210 ? -12.572 52.405 -21.125 1.00 33.00 210 ALA A C 1
ATOM 1659 O O . ALA A 1 210 ? -11.858 52.990 -21.934 1.00 33.00 210 ALA A O 1
ATOM 1660 N N . ASN A 1 211 ? -13.509 51.512 -21.466 1.00 30.69 211 ASN A N 1
ATOM 1661 C CA . ASN A 1 211 ? -14.297 51.555 -22.704 1.00 30.69 211 ASN A CA 1
ATOM 1662 C C . ASN A 1 211 ? -15.521 50.616 -22.608 1.00 30.69 211 ASN A C 1
ATOM 1664 O O . ASN A 1 211 ? -15.421 49.406 -22.754 1.00 30.69 211 ASN A O 1
ATOM 1668 N N . SER A 1 212 ? -16.666 51.221 -22.289 1.00 27.84 212 SER A N 1
ATOM 1669 C CA . SER A 1 212 ? -17.870 51.308 -23.131 1.00 27.84 212 SER A CA 1
ATOM 1670 C C . SER A 1 212 ? -18.460 50.076 -23.866 1.00 27.84 212 SER A C 1
ATOM 1672 O O . SER A 1 212 ? -17.983 49.750 -24.946 1.00 27.84 212 SER A O 1
ATOM 1674 N N . ILE A 1 213 ? -19.649 49.650 -23.372 1.00 27.98 213 ILE A N 1
ATOM 1675 C CA . ILE A 1 213 ? -20.899 49.212 -24.079 1.00 27.98 213 ILE A CA 1
ATOM 1676 C C . ILE A 1 213 ? -20.794 47.814 -24.786 1.00 27.98 213 ILE A C 1
ATOM 1678 O O . ILE A 1 213 ? -19.792 47.539 -25.422 1.00 27.98 213 ILE A O 1
ATOM 1682 N N . GLU A 1 214 ? -21.677 46.799 -24.690 1.00 26.50 214 GLU A N 1
ATOM 1683 C CA . GLU A 1 214 ? -23.151 46.685 -24.735 1.00 26.50 214 GLU A CA 1
ATOM 1684 C C . GLU A 1 214 ? -23.721 45.441 -24.005 1.00 26.50 214 GLU A C 1
ATOM 1686 O O . GLU A 1 214 ? -23.050 44.456 -23.716 1.00 26.50 214 GLU A O 1
ATOM 1691 N N . THR A 1 215 ? 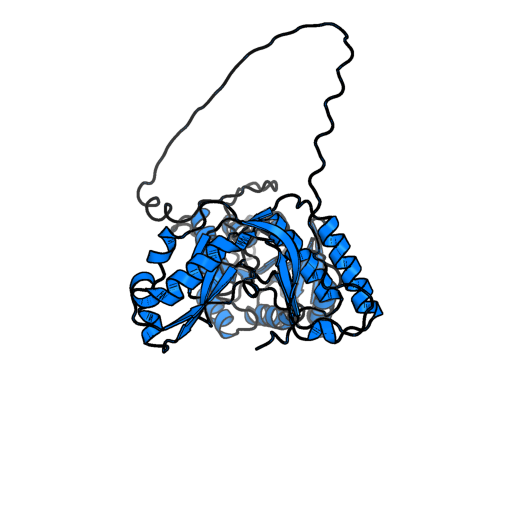-25.023 45.544 -23.738 1.00 27.09 215 THR A N 1
ATOM 1692 C CA . THR A 1 215 ? -26.004 44.648 -23.104 1.00 27.09 215 THR A CA 1
ATOM 1693 C C . THR A 1 215 ? -26.263 43.296 -23.789 1.00 27.09 215 THR A C 1
ATOM 1695 O O . THR A 1 215 ? -26.392 43.252 -25.006 1.00 27.09 215 THR A O 1
ATOM 1698 N N . SER A 1 216 ? -26.589 42.248 -23.015 1.00 26.09 216 SER A N 1
ATOM 1699 C CA . SER A 1 216 ? -27.884 41.532 -23.116 1.00 26.09 216 SER A CA 1
ATOM 1700 C C . SER A 1 216 ? -28.086 40.533 -21.963 1.00 26.09 216 SER A C 1
ATOM 1702 O O . SER A 1 216 ? -27.139 39.953 -21.439 1.00 26.09 216 SER A O 1
ATOM 1704 N N . ALA A 1 217 ? -29.343 40.382 -21.548 1.00 27.55 217 ALA A N 1
ATOM 1705 C CA . ALA A 1 217 ? -29.814 39.490 -20.496 1.00 27.55 217 ALA A CA 1
ATOM 1706 C C . ALA A 1 217 ? -30.339 38.168 -21.081 1.00 27.55 217 ALA A C 1
ATOM 1708 O O . ALA A 1 217 ? -30.974 38.186 -22.132 1.00 27.55 217 ALA A O 1
ATOM 1709 N N . ALA A 1 218 ? -30.192 37.059 -20.348 1.00 26.12 218 ALA A N 1
ATOM 1710 C CA . ALA A 1 218 ? -31.114 35.921 -20.402 1.00 26.12 218 ALA A CA 1
ATOM 1711 C C . ALA A 1 218 ? -31.029 35.080 -19.115 1.00 26.12 218 ALA A C 1
ATOM 1713 O O . ALA A 1 218 ? -29.990 34.979 -18.473 1.00 26.12 218 ALA A O 1
ATOM 1714 N N . SER A 1 219 ? -32.182 34.535 -18.747 1.00 25.28 219 SER A N 1
ATOM 1715 C CA . SER A 1 219 ? -32.594 33.964 -17.464 1.00 25.28 219 SER A CA 1
ATOM 1716 C C . SER A 1 219 ? -32.668 32.426 -17.513 1.00 25.28 219 SER A C 1
ATOM 1718 O O . SER A 1 219 ? -32.733 31.855 -18.601 1.00 25.28 219 SER A O 1
ATOM 1720 N N . SER A 1 220 ? -32.864 31.819 -16.327 1.00 25.47 220 SER A N 1
ATOM 1721 C CA . SER A 1 220 ? -33.636 30.577 -16.084 1.00 25.47 220 SER A CA 1
ATOM 1722 C C . SER A 1 220 ? -32.849 29.247 -16.182 1.00 25.47 220 SER A C 1
ATOM 1724 O O . SER A 1 220 ? -32.028 29.101 -17.073 1.00 25.47 220 SER A O 1
ATOM 1726 N N . THR A 1 221 ? -33.046 28.182 -15.388 1.00 25.59 221 THR A N 1
ATOM 1727 C CA . THR A 1 221 ? -33.888 27.848 -14.215 1.00 25.59 221 THR A CA 1
ATOM 1728 C C . THR A 1 221 ? -33.302 26.564 -13.589 1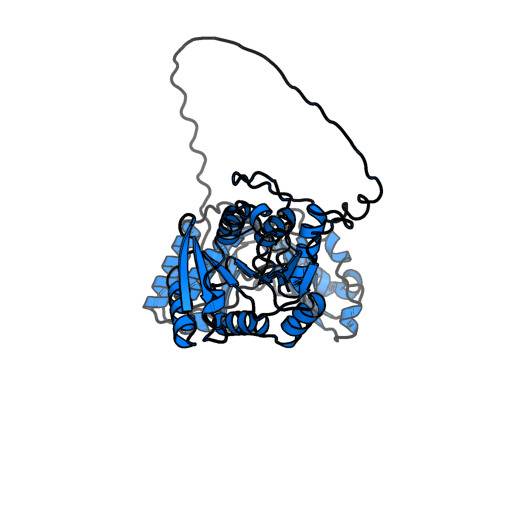.00 25.59 221 THR A C 1
ATOM 1730 O O . THR A 1 221 ? -32.684 25.762 -14.286 1.00 25.59 221 THR A O 1
ATOM 1733 N N . ALA A 1 222 ? -33.511 26.356 -12.287 1.00 27.09 222 ALA A N 1
ATOM 1734 C CA . ALA A 1 222 ? -33.222 25.118 -11.562 1.00 27.09 222 ALA A CA 1
ATOM 1735 C C . ALA A 1 222 ? -34.121 23.934 -11.982 1.00 27.09 222 ALA A C 1
ATOM 1737 O O . ALA A 1 222 ? -35.276 24.137 -12.352 1.00 27.09 222 ALA A O 1
ATOM 1738 N N . MET A 1 223 ? -33.646 22.697 -11.791 1.00 21.95 223 MET A N 1
ATOM 1739 C CA . MET A 1 223 ? -34.534 21.548 -11.578 1.00 21.95 223 MET A CA 1
ATOM 1740 C C . MET A 1 223 ? -33.862 20.472 -10.715 1.00 21.95 223 MET A C 1
ATOM 1742 O O . MET A 1 223 ? -32.907 19.818 -11.123 1.00 21.95 223 MET A O 1
ATOM 1746 N N . THR A 1 224 ? -34.397 20.309 -9.508 1.00 25.89 224 THR A N 1
ATOM 1747 C CA . THR A 1 224 ? -34.198 19.166 -8.611 1.00 25.89 224 THR A CA 1
ATOM 1748 C C . THR A 1 224 ? -35.300 18.148 -8.898 1.00 25.89 224 THR A C 1
ATOM 1750 O O . THR A 1 224 ? -36.460 18.551 -8.965 1.00 25.89 224 THR A O 1
ATOM 1753 N N . MET A 1 225 ? -34.993 16.849 -8.964 1.00 21.23 225 MET A N 1
ATOM 1754 C CA . MET A 1 225 ? -35.937 15.794 -8.567 1.00 21.23 225 MET A CA 1
ATOM 1755 C C . MET A 1 225 ? -35.197 14.588 -7.984 1.00 21.23 225 MET A C 1
ATOM 1757 O O . MET A 1 225 ? -34.252 14.071 -8.568 1.00 21.23 225 MET A O 1
ATOM 1761 N N . ALA A 1 226 ? -35.665 14.180 -6.807 1.00 25.23 226 ALA A N 1
ATOM 1762 C CA . ALA A 1 226 ? -35.300 12.973 -6.082 1.00 25.23 226 ALA A CA 1
ATOM 1763 C C . ALA A 1 226 ? -36.252 11.822 -6.442 1.00 25.23 226 ALA A C 1
ATOM 1765 O O . ALA A 1 226 ? -37.412 12.093 -6.741 1.00 25.23 226 ALA A O 1
ATOM 1766 N N . TYR A 1 227 ? -35.802 10.568 -6.301 1.00 21.59 227 TYR A N 1
ATOM 1767 C CA . TYR A 1 227 ? -36.668 9.420 -5.994 1.00 21.59 227 TYR A CA 1
ATOM 1768 C C . TYR A 1 227 ? -35.922 8.358 -5.162 1.00 21.59 227 TYR A C 1
ATOM 1770 O O . TYR A 1 227 ? -34.808 7.952 -5.482 1.00 21.59 227 TYR A O 1
ATOM 1778 N N . THR A 1 228 ? -36.580 7.958 -4.076 1.00 25.61 228 THR A N 1
ATOM 1779 C CA . THR A 1 228 ? -36.366 6.834 -3.141 1.00 25.61 228 THR A CA 1
ATOM 1780 C C . THR A 1 228 ? -37.180 5.614 -3.635 1.00 25.61 228 THR A C 1
ATOM 1782 O O . THR A 1 228 ? -38.055 5.804 -4.475 1.00 25.61 228 THR A O 1
ATOM 1785 N N . ALA A 1 229 ? -37.075 4.349 -3.204 1.00 30.58 229 ALA A N 1
ATOM 1786 C CA . ALA A 1 229 ? -36.308 3.544 -2.236 1.00 30.58 229 ALA A CA 1
ATOM 1787 C C . ALA A 1 229 ? -36.660 2.053 -2.507 1.00 30.58 229 ALA A C 1
ATOM 1789 O O . ALA A 1 229 ? -37.693 1.828 -3.132 1.00 30.58 229 ALA A O 1
ATOM 1790 N N . SER A 1 230 ? -35.907 1.073 -1.965 1.00 27.86 230 SER A N 1
ATOM 1791 C CA . SER A 1 230 ? -36.469 -0.021 -1.123 1.00 27.86 230 SER A CA 1
ATOM 1792 C C . SER A 1 230 ? -35.495 -1.191 -0.860 1.00 27.86 230 SER A C 1
ATOM 1794 O O . SER A 1 230 ? -35.475 -2.143 -1.634 1.00 27.86 230 SER A O 1
ATOM 1796 N N . ASP A 1 231 ? -34.767 -1.152 0.264 1.00 28.05 231 ASP A N 1
ATOM 1797 C CA . ASP A 1 231 ? -34.553 -2.315 1.154 1.00 28.05 231 ASP A CA 1
ATOM 1798 C C . ASP A 1 231 ? -34.084 -1.818 2.553 1.00 28.05 231 ASP A C 1
ATOM 1800 O O . ASP A 1 231 ? -33.006 -1.223 2.642 1.00 28.05 231 ASP A O 1
ATOM 1804 N N . PRO A 1 232 ? -34.881 -1.937 3.639 1.00 33.12 232 PRO A N 1
ATOM 1805 C CA . PRO A 1 232 ? -34.559 -1.317 4.932 1.00 33.12 232 PRO A CA 1
ATOM 1806 C C . PRO A 1 232 ? -33.506 -2.042 5.788 1.00 33.12 232 PRO A C 1
ATOM 1808 O O . PRO A 1 232 ? -32.909 -1.392 6.646 1.00 33.12 232 PRO A O 1
ATOM 1811 N N . ASP A 1 233 ? -33.240 -3.334 5.569 1.00 30.98 233 ASP A N 1
ATOM 1812 C CA . ASP A 1 233 ? -32.390 -4.120 6.487 1.00 30.98 233 ASP A CA 1
ATOM 1813 C C . ASP A 1 233 ? -30.922 -4.242 6.037 1.00 30.98 233 ASP A C 1
ATOM 1815 O O . ASP A 1 233 ? -30.036 -4.492 6.855 1.00 30.98 233 ASP A O 1
ATOM 1819 N N . ALA A 1 234 ? -30.610 -3.938 4.773 1.00 35.09 234 ALA A N 1
ATOM 1820 C CA . ALA A 1 234 ? -29.224 -3.825 4.301 1.00 35.09 234 ALA A CA 1
ATOM 1821 C C . ALA A 1 234 ? -28.533 -2.517 4.754 1.00 35.09 234 ALA A C 1
ATOM 1823 O O . ALA A 1 234 ? -27.315 -2.363 4.633 1.00 35.09 234 ALA A O 1
ATOM 1824 N N . MET A 1 235 ? -29.296 -1.558 5.294 1.00 28.16 235 MET A N 1
ATOM 1825 C CA . MET A 1 235 ? -28.854 -0.171 5.472 1.00 28.16 235 MET A CA 1
ATOM 1826 C C . MET A 1 235 ? -28.362 0.178 6.887 1.00 28.16 235 MET A C 1
ATOM 1828 O O . MET A 1 235 ? -27.895 1.294 7.103 1.00 28.16 235 MET A O 1
ATOM 1832 N N . GLN A 1 236 ? -28.405 -0.754 7.848 1.00 29.05 236 GLN A N 1
ATOM 1833 C CA . GLN A 1 236 ? -27.943 -0.489 9.224 1.00 29.05 236 GLN A CA 1
ATOM 1834 C C . GLN A 1 236 ? -26.470 -0.827 9.496 1.00 29.05 236 GLN A C 1
ATOM 1836 O O . GLN A 1 236 ? -25.914 -0.342 10.477 1.00 29.05 236 GLN A O 1
ATOM 1841 N N . VAL A 1 237 ? -25.798 -1.579 8.617 1.00 34.38 237 VAL A N 1
ATOM 1842 C CA . VAL A 1 237 ? -24.333 -1.775 8.699 1.00 34.38 237 VAL A CA 1
ATOM 1843 C C . VAL A 1 237 ? -23.587 -0.807 7.763 1.00 34.38 237 VAL A C 1
ATOM 1845 O O . VAL A 1 237 ? -22.445 -0.431 8.034 1.00 34.38 237 VAL A O 1
ATOM 1848 N N . ALA A 1 238 ? -24.264 -0.305 6.722 1.00 34.03 238 ALA A N 1
ATOM 1849 C CA . ALA A 1 238 ? -23.727 0.636 5.734 1.00 34.03 238 ALA A CA 1
ATOM 1850 C C . ALA A 1 238 ? -23.418 2.043 6.290 1.00 34.03 238 ALA A C 1
ATOM 1852 O O . ALA A 1 238 ? -22.658 2.789 5.682 1.00 34.03 238 ALA A O 1
ATOM 1853 N N . SER A 1 239 ? -23.953 2.415 7.456 1.00 28.64 239 SER A N 1
ATOM 1854 C CA . SER A 1 239 ? -23.787 3.758 8.033 1.00 28.64 239 SER A CA 1
ATOM 1855 C C . SER A 1 239 ? -22.496 3.960 8.840 1.00 28.64 239 SER A C 1
ATOM 1857 O O . SER A 1 239 ? -22.345 4.996 9.485 1.00 28.64 239 SER A O 1
ATOM 1859 N N . SER A 1 240 ? -21.578 2.986 8.850 1.00 30.47 240 SER A N 1
ATOM 1860 C CA . SER A 1 240 ? -20.337 3.048 9.643 1.00 30.47 240 SER A CA 1
ATOM 1861 C C . SER A 1 240 ? -19.044 3.122 8.819 1.00 30.47 240 SER A C 1
ATOM 1863 O O . SER A 1 240 ? -17.969 3.258 9.399 1.00 30.47 240 SER A O 1
ATOM 1865 N N . TRP A 1 241 ? -19.128 3.060 7.485 1.00 29.94 241 TRP A N 1
ATOM 1866 C CA . TRP A 1 241 ? -17.978 3.146 6.575 1.00 29.94 241 TRP A CA 1
ATOM 1867 C C . TRP A 1 241 ? -18.186 4.311 5.590 1.00 29.94 241 TRP A C 1
ATOM 1869 O O . TRP A 1 241 ? -19.307 4.478 5.103 1.00 29.94 241 TRP A O 1
ATOM 1879 N N . PRO A 1 242 ? -17.167 5.137 5.278 1.00 29.25 242 PRO A N 1
ATOM 1880 C CA . PRO A 1 242 ? -17.320 6.222 4.314 1.00 29.25 242 PRO A CA 1
ATOM 1881 C C . PRO A 1 242 ? -17.622 5.643 2.926 1.00 29.25 242 PRO A C 1
ATOM 1883 O O . PRO A 1 242 ? -16.790 4.987 2.305 1.00 29.25 242 PRO A O 1
ATOM 1886 N N . LEU A 1 243 ? -18.846 5.865 2.456 1.00 31.92 243 LEU A N 1
ATOM 1887 C CA . LEU A 1 243 ? -19.351 5.468 1.144 1.00 31.92 243 LEU A CA 1
ATOM 1888 C C . LEU A 1 243 ? -18.683 6.328 0.057 1.00 31.92 243 LEU A C 1
ATOM 1890 O O . LEU A 1 243 ? -19.215 7.366 -0.327 1.00 31.92 243 LEU A O 1
ATOM 1894 N N . TRP A 1 244 ? -17.490 5.951 -0.407 1.00 35.34 244 TRP A N 1
ATOM 1895 C CA . TRP A 1 244 ? -16.774 6.677 -1.466 1.00 35.34 244 TRP A CA 1
ATOM 1896 C C . TRP A 1 244 ? -16.699 5.827 -2.740 1.00 35.34 244 TRP A C 1
ATOM 1898 O O . TRP A 1 244 ? -15.757 5.074 -2.971 1.00 35.34 244 TRP A O 1
ATOM 1908 N N . SER A 1 245 ? -17.731 5.938 -3.577 1.00 32.50 245 SER A N 1
ATOM 1909 C CA . SER A 1 245 ? -17.770 5.385 -4.933 1.00 32.50 245 SER A CA 1
ATOM 1910 C C . SER A 1 245 ? -17.098 6.338 -5.927 1.00 32.50 245 SER A C 1
ATOM 1912 O O . SER A 1 245 ? -17.446 7.519 -5.975 1.00 32.50 245 SER A O 1
ATOM 1914 N N . HIS A 1 246 ? -16.213 5.832 -6.787 1.00 35.19 246 HIS A N 1
ATOM 1915 C CA . HIS A 1 246 ? -15.823 6.526 -8.016 1.00 35.19 246 HIS A CA 1
ATOM 1916 C C . HIS A 1 246 ? -16.280 5.710 -9.228 1.00 35.19 246 HIS A C 1
ATOM 1918 O O . HIS A 1 246 ? -15.777 4.614 -9.466 1.00 35.19 246 HIS A O 1
ATOM 1924 N N . GLU A 1 247 ? -17.221 6.255 -10.004 1.00 37.16 247 GLU A N 1
ATOM 1925 C CA . GLU A 1 247 ? -17.513 5.767 -11.352 1.00 37.16 247 GLU A CA 1
ATOM 1926 C C . GLU A 1 247 ? -16.301 6.012 -12.261 1.00 37.16 247 GLU A C 1
ATOM 1928 O O . GLU A 1 247 ? -15.706 7.095 -12.279 1.00 37.16 247 GLU A O 1
ATOM 1933 N N . HIS A 1 248 ? -15.941 5.008 -13.055 1.00 38.34 248 HIS A N 1
ATOM 1934 C CA . HIS A 1 248 ? -14.976 5.161 -14.133 1.00 38.34 248 HIS A CA 1
ATOM 1935 C C . HIS A 1 248 ? -15.626 4.784 -15.461 1.00 38.34 248 HIS A C 1
ATOM 1937 O O . HIS A 1 248 ? -15.928 3.620 -15.707 1.00 38.34 248 HIS A O 1
ATOM 1943 N N . SER A 1 249 ? -15.782 5.775 -16.336 1.00 28.28 249 SER A N 1
ATOM 1944 C CA . SER A 1 249 ? -16.146 5.607 -17.739 1.00 28.28 249 SER A CA 1
ATOM 1945 C C . SER A 1 249 ? -14.948 5.082 -18.539 1.00 28.28 249 SER A C 1
ATOM 1947 O O . SER A 1 249 ? -14.158 5.826 -19.115 1.00 28.28 249 SER A O 1
ATOM 1949 N N . VAL A 1 250 ? -14.802 3.762 -18.562 1.00 36.91 250 VAL A N 1
ATOM 1950 C CA . VAL A 1 250 ? -14.389 3.060 -19.783 1.00 36.91 250 VAL A CA 1
ATOM 1951 C C . VAL A 1 250 ? -15.704 2.610 -20.413 1.00 36.91 250 VAL A C 1
ATOM 1953 O O . VAL A 1 250 ? -16.563 2.146 -19.668 1.00 36.91 250 VAL A O 1
ATOM 1956 N N . GLU A 1 251 ? -15.918 2.798 -21.718 1.00 44.62 251 GLU A N 1
ATOM 1957 C CA . GLU A 1 251 ? -17.138 2.331 -22.401 1.00 44.62 251 GLU A CA 1
ATOM 1958 C C . GLU A 1 251 ? -17.241 0.801 -22.282 1.00 44.62 251 GLU A C 1
ATOM 1960 O O . GLU A 1 251 ? -16.742 0.045 -23.109 1.00 44.62 251 GLU A O 1
ATOM 1965 N N . MET A 1 252 ? -17.836 0.340 -21.187 1.00 54.72 252 MET A N 1
ATOM 1966 C CA . MET A 1 252 ? -18.195 -1.040 -20.919 1.00 54.72 252 MET A CA 1
ATOM 1967 C C . MET A 1 252 ? -19.721 -1.080 -20.846 1.00 54.72 252 MET A C 1
ATOM 1969 O O . MET A 1 252 ? -20.321 -0.181 -20.255 1.00 54.72 252 MET A O 1
ATOM 1973 N N . PRO A 1 253 ? -20.375 -2.101 -21.421 1.00 56.50 253 PRO A N 1
ATOM 1974 C CA . PRO A 1 253 ? -21.835 -2.172 -21.451 1.00 56.50 253 PRO A CA 1
ATOM 1975 C C . PRO A 1 253 ? -22.464 -2.291 -20.051 1.00 56.50 253 PRO A C 1
ATOM 1977 O O . PRO A 1 253 ? -23.662 -2.068 -19.903 1.00 56.50 253 PRO A O 1
ATOM 1980 N N . VAL A 1 254 ? -21.669 -2.630 -19.028 1.00 65.50 254 VAL A N 1
ATOM 1981 C CA . VAL A 1 254 ? -22.100 -2.786 -17.636 1.00 65.50 254 VAL A CA 1
ATOM 1982 C C . VAL A 1 254 ? -21.171 -1.991 -16.718 1.00 65.50 254 VAL A C 1
ATOM 1984 O O . VAL A 1 254 ? -19.948 -2.112 -16.811 1.00 65.50 254 VAL A O 1
ATOM 1987 N N . GLN A 1 255 ? -21.758 -1.191 -15.827 1.00 76.31 255 GLN A N 1
ATOM 1988 C CA . GLN A 1 255 ? -21.037 -0.472 -14.777 1.00 76.31 255 GLN A CA 1
ATOM 1989 C C . GLN A 1 255 ? -20.780 -1.386 -13.573 1.00 76.31 255 GLN A C 1
ATOM 1991 O O . GLN A 1 255 ? -21.647 -2.167 -13.183 1.00 76.31 255 GLN A O 1
ATOM 1996 N N . PHE A 1 256 ? -19.602 -1.249 -12.967 1.00 86.38 256 PHE A N 1
ATOM 1997 C CA . PHE A 1 256 ? -19.224 -1.954 -11.743 1.00 86.38 256 PHE A CA 1
ATOM 1998 C C . PHE A 1 256 ? -18.864 -0.948 -10.656 1.00 86.38 256 PHE A C 1
ATOM 2000 O O . PHE A 1 256 ? -18.127 0.009 -10.908 1.00 86.38 256 PHE A O 1
ATOM 2007 N N . LEU A 1 257 ? -19.346 -1.191 -9.440 1.00 79.94 257 LEU A N 1
ATOM 2008 C CA . LEU A 1 257 ? -18.978 -0.422 -8.259 1.00 79.94 257 LEU A CA 1
ATOM 2009 C C . LEU A 1 257 ? -17.787 -1.090 -7.568 1.00 79.94 257 LEU A C 1
ATOM 2011 O O . LEU A 1 257 ? -17.929 -2.153 -6.972 1.00 79.94 257 LEU A O 1
ATOM 2015 N N . THR A 1 258 ? -16.611 -0.470 -7.626 1.00 79.75 258 THR A N 1
ATOM 2016 C CA . THR A 1 258 ? -15.423 -0.948 -6.905 1.00 79.75 258 THR A CA 1
ATOM 2017 C C . THR A 1 258 ? -15.009 0.064 -5.851 1.00 79.75 258 THR A C 1
ATOM 2019 O O . THR A 1 258 ? -14.549 1.159 -6.184 1.00 79.75 258 THR A O 1
ATOM 2022 N N . VAL A 1 259 ? -15.130 -0.312 -4.583 1.00 71.00 259 VAL A N 1
ATOM 2023 C CA . VAL A 1 259 ? -14.483 0.392 -3.482 1.00 71.00 259 VAL A CA 1
ATOM 2024 C C . VAL A 1 259 ? -12.982 0.148 -3.547 1.00 71.00 259 VAL A C 1
ATOM 2026 O O . VAL A 1 259 ? -12.505 -0.956 -3.814 1.00 71.00 259 VAL A O 1
ATOM 2029 N N . CYS A 1 260 ? -12.260 1.241 -3.349 1.00 72.88 260 CYS A N 1
ATOM 2030 C CA . CYS A 1 260 ? -10.811 1.321 -3.303 1.00 72.88 260 CYS A CA 1
ATOM 2031 C C . CYS A 1 260 ? -10.427 2.073 -2.019 1.00 72.88 260 CYS A C 1
ATOM 2033 O O . CYS A 1 260 ? -11.267 2.744 -1.419 1.00 72.88 260 CYS A O 1
ATOM 2035 N N . ASP A 1 261 ? -9.151 2.043 -1.652 1.00 62.25 261 ASP A N 1
ATOM 2036 C CA . ASP A 1 261 ? -8.590 2.805 -0.533 1.00 62.25 261 ASP A CA 1
ATOM 2037 C C . ASP A 1 261 ? -7.652 3.924 -1.034 1.00 62.25 261 ASP A C 1
ATOM 2039 O O . ASP A 1 261 ? -6.431 3.845 -0.868 1.00 62.25 261 ASP A 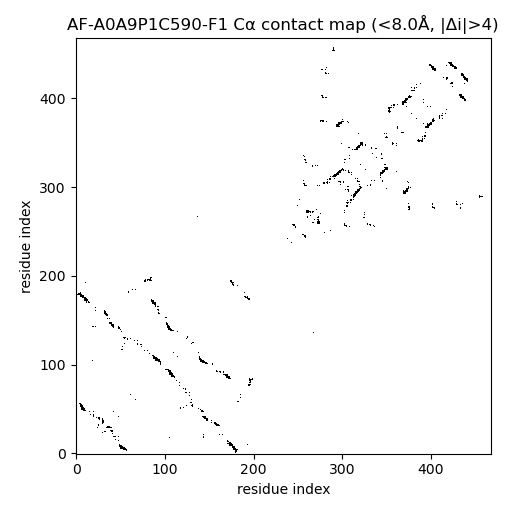O 1
ATOM 2043 N N . PRO A 1 262 ? -8.177 4.952 -1.735 1.00 44.91 262 PRO A N 1
ATOM 2044 C CA . PRO A 1 262 ? -7.363 5.965 -2.416 1.00 44.91 262 PRO A CA 1
ATOM 2045 C C . PRO A 1 262 ? -6.514 6.813 -1.466 1.00 44.91 262 PRO A C 1
ATOM 2047 O O . PRO A 1 262 ? -5.566 7.467 -1.908 1.00 44.91 262 PRO A O 1
ATOM 2050 N N . GLU A 1 263 ? -6.866 6.813 -0.182 1.00 42.00 263 GLU A N 1
ATOM 2051 C CA . GLU A 1 263 ? -6.158 7.510 0.888 1.00 42.00 263 GLU A CA 1
ATOM 2052 C C . GLU A 1 263 ? -5.244 6.576 1.691 1.00 42.00 263 GLU A C 1
ATOM 2054 O O . GLU A 1 263 ? -4.599 7.042 2.623 1.00 42.00 263 GLU A O 1
ATOM 2059 N N . HIS A 1 264 ? -5.149 5.300 1.292 1.00 45.47 264 HIS A N 1
ATOM 2060 C CA . HIS A 1 264 ? -4.306 4.257 1.883 1.00 45.47 264 HIS A CA 1
ATOM 2061 C C . HIS A 1 264 ? -4.574 3.966 3.373 1.00 45.47 264 HIS A C 1
ATOM 2063 O O . HIS A 1 264 ? -3.753 3.345 4.040 1.00 45.47 264 HIS A O 1
ATOM 2069 N N . CYS A 1 265 ? -5.746 4.344 3.884 1.00 36.06 265 CYS A N 1
ATOM 2070 C CA . CYS A 1 265 ? -6.103 4.289 5.300 1.00 36.06 265 CYS A CA 1
ATOM 2071 C C . CYS A 1 265 ? -6.135 2.873 5.898 1.00 36.06 265 CYS A C 1
ATOM 2073 O O . CYS A 1 265 ? -6.030 2.725 7.118 1.00 36.06 265 CYS A O 1
ATOM 2075 N N . TYR A 1 266 ? -6.327 1.847 5.069 1.00 36.22 266 TYR A N 1
ATOM 2076 C CA . TYR A 1 266 ? -6.583 0.474 5.504 1.00 36.22 266 TYR A CA 1
ATOM 2077 C C . TYR A 1 266 ? -5.667 -0.553 4.825 1.00 36.22 266 TYR A C 1
ATOM 2079 O O . TYR A 1 266 ? -5.302 -1.548 5.452 1.00 36.22 266 TYR A O 1
ATOM 2087 N N . PHE A 1 267 ? -5.264 -0.318 3.572 1.00 49.56 267 PHE A N 1
ATOM 2088 C CA . PHE A 1 267 ? -4.565 -1.296 2.729 1.00 49.56 267 PHE A CA 1
ATOM 2089 C C 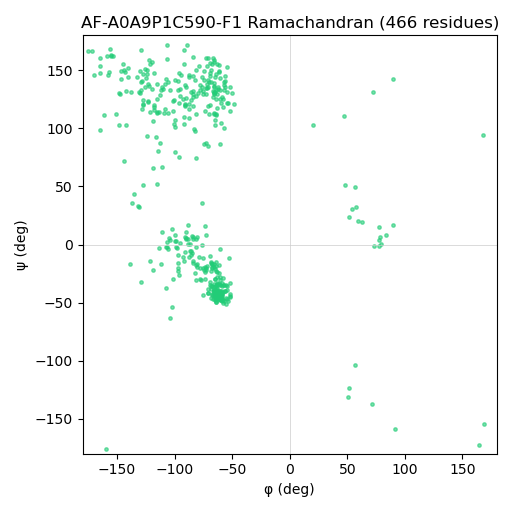. PHE A 1 267 ? -3.307 -0.727 2.047 1.00 49.56 267 PHE A C 1
ATOM 2091 O O . PHE A 1 267 ? -2.951 -1.110 0.925 1.00 49.56 267 PHE A O 1
ATOM 2098 N N . SER A 1 268 ? -2.621 0.200 2.720 1.00 45.56 268 SER A N 1
ATOM 2099 C CA . SER A 1 268 ? -1.389 0.829 2.235 1.00 45.56 268 SER A CA 1
ATOM 2100 C C . SER A 1 268 ? -0.345 -0.191 1.753 1.00 45.56 268 SER A C 1
ATOM 2102 O O . SER A 1 268 ? -0.037 -1.171 2.432 1.00 45.56 268 SER A O 1
ATOM 2104 N N . GLY A 1 269 ? 0.202 0.030 0.553 1.00 52.22 269 GLY A N 1
ATOM 2105 C CA . GLY A 1 269 ? 1.230 -0.830 -0.048 1.00 52.22 269 GLY A CA 1
ATOM 2106 C C . GLY A 1 269 ? 0.735 -2.151 -0.653 1.00 52.22 269 GLY A C 1
ATOM 2107 O O . GLY A 1 269 ? 1.562 -2.928 -1.133 1.00 52.22 269 GLY A O 1
ATOM 2108 N N . LEU A 1 270 ? -0.580 -2.403 -0.667 1.00 60.47 270 LEU A N 1
ATOM 2109 C CA . LEU A 1 270 ? -1.178 -3.633 -1.207 1.00 60.47 270 LEU A CA 1
ATOM 2110 C C . LEU A 1 270 ? -1.863 -3.449 -2.575 1.00 60.47 270 LEU A C 1
ATOM 2112 O O . LEU A 1 270 ? -2.464 -4.385 -3.084 1.00 60.47 270 LEU A O 1
ATOM 2116 N N . GLY A 1 271 ? -1.775 -2.269 -3.196 1.00 61.72 271 GLY A N 1
ATOM 2117 C CA . GLY A 1 271 ? -2.339 -2.030 -4.533 1.00 61.72 271 GLY A CA 1
ATOM 2118 C C . GLY A 1 271 ? -3.860 -1.819 -4.560 1.00 61.72 271 GLY A C 1
ATOM 2119 O O . GLY A 1 271 ? -4.464 -1.881 -5.630 1.00 61.72 271 GLY A O 1
ATOM 2120 N N . ALA A 1 272 ? -4.484 -1.570 -3.409 1.00 69.38 272 ALA A N 1
ATOM 2121 C CA . ALA A 1 272 ? -5.926 -1.374 -3.252 1.00 69.38 272 ALA A CA 1
ATOM 2122 C C . ALA A 1 272 ? -6.398 0.079 -3.425 1.00 69.38 272 ALA A C 1
ATOM 2124 O O . ALA A 1 272 ? -7.588 0.361 -3.312 1.00 69.38 272 ALA A O 1
ATOM 2125 N N . GLU A 1 273 ? -5.502 1.026 -3.707 1.00 58.66 273 GLU A N 1
ATOM 2126 C CA . GLU A 1 273 ? -5.839 2.453 -3.722 1.00 58.66 273 GLU A CA 1
ATOM 2127 C C . GLU A 1 273 ? -6.689 2.902 -4.909 1.00 58.66 273 GLU A C 1
ATOM 2129 O O . GLU A 1 273 ? -7.298 3.971 -4.898 1.00 58.66 273 GLU A O 1
ATOM 2134 N N . ARG A 1 274 ? -6.688 2.116 -5.980 1.00 76.19 274 ARG A N 1
ATOM 2135 C CA . ARG A 1 274 ? -7.480 2.342 -7.183 1.00 76.19 274 ARG A CA 1
ATOM 2136 C C . ARG A 1 274 ? -7.497 1.066 -8.000 1.00 76.19 274 ARG A C 1
ATOM 2138 O O . ARG A 1 274 ? -6.558 0.277 -7.949 1.00 76.19 274 ARG A O 1
ATOM 2145 N N . VAL A 1 275 ? -8.468 0.950 -8.897 1.00 84.88 275 VAL A N 1
ATOM 2146 C CA . VAL A 1 275 ? -8.317 0.031 -10.025 1.00 84.88 275 VAL A CA 1
ATOM 2147 C C . VAL A 1 275 ? -7.186 0.542 -10.926 1.00 84.88 275 VAL A C 1
ATOM 2149 O O . VAL A 1 275 ? -7.296 1.602 -11.556 1.00 84.88 275 VAL A O 1
ATOM 2152 N N . TRP A 1 276 ? -6.084 -0.202 -10.984 1.00 86.06 276 TRP A N 1
ATOM 2153 C CA . TRP A 1 276 ? -4.908 0.155 -11.778 1.00 86.06 276 TRP A CA 1
ATOM 2154 C C . TRP A 1 276 ? -5.176 0.132 -13.282 1.00 86.06 276 TRP A C 1
ATOM 2156 O O . TRP A 1 276 ? -6.087 -0.537 -13.769 1.00 86.06 276 TRP A O 1
ATOM 2166 N N . GLY A 1 277 ? -4.340 0.846 -14.043 1.00 87.88 277 GLY A N 1
ATOM 2167 C CA . GLY A 1 277 ? -4.481 0.953 -15.498 1.00 87.88 277 GLY A CA 1
ATOM 2168 C C . GLY A 1 277 ? -4.480 -0.403 -16.210 1.00 87.88 277 GLY A C 1
ATOM 2169 O O . GLY A 1 277 ? -5.297 -0.613 -17.103 1.00 87.88 277 GLY A O 1
ATOM 2170 N N . ALA A 1 278 ? -3.628 -1.342 -15.782 1.00 91.19 278 ALA A N 1
ATOM 2171 C CA . ALA A 1 278 ? -3.623 -2.699 -16.329 1.00 91.19 278 ALA A CA 1
ATOM 2172 C C . ALA A 1 278 ? -4.897 -3.483 -15.968 1.00 91.19 278 ALA A C 1
ATOM 2174 O O . ALA A 1 278 ? -5.406 -4.209 -16.814 1.00 91.19 278 ALA A O 1
ATOM 2175 N N . GLY A 1 279 ? -5.457 -3.280 -14.767 1.00 94.12 279 GLY A N 1
ATOM 2176 C CA . GLY A 1 279 ? -6.736 -3.871 -14.357 1.00 94.12 279 GLY A CA 1
ATOM 2177 C C . GLY A 1 279 ? -7.906 -3.359 -15.196 1.00 94.12 279 GLY A C 1
ATOM 2178 O O . GLY A 1 279 ? -8.693 -4.151 -15.701 1.00 94.12 279 GLY A O 1
ATOM 2179 N N . LYS A 1 280 ? -7.971 -2.043 -15.444 1.00 91.50 280 LYS A N 1
ATOM 2180 C CA . LYS A 1 280 ? -8.976 -1.436 -16.339 1.00 91.50 280 LYS A CA 1
ATOM 2181 C C . LYS A 1 280 ? -8.853 -1.950 -17.775 1.00 91.50 280 LYS A C 1
ATOM 2183 O O . LYS A 1 280 ? -9.856 -2.287 -18.397 1.00 91.50 280 LYS A O 1
ATOM 2188 N N . ALA A 1 281 ? -7.628 -2.030 -18.294 1.00 92.44 281 ALA A N 1
ATOM 2189 C CA . ALA A 1 281 ? -7.369 -2.540 -19.637 1.00 92.44 281 ALA A CA 1
ATOM 2190 C C . ALA A 1 281 ? -7.741 -4.024 -19.771 1.00 92.44 281 ALA A C 1
ATOM 2192 O O . ALA A 1 281 ? -8.372 -4.403 -20.755 1.00 92.44 281 ALA A O 1
ATOM 2193 N N . LEU A 1 282 ? -7.399 -4.851 -18.776 1.00 95.62 282 LEU A N 1
ATOM 2194 C CA . LEU A 1 282 ? -7.765 -6.265 -18.758 1.00 95.62 282 LEU A CA 1
ATOM 2195 C C . LEU A 1 282 ? -9.281 -6.450 -18.676 1.00 95.62 282 LEU A C 1
ATOM 2197 O O . LEU A 1 282 ? -9.836 -7.217 -19.451 1.00 95.62 282 LEU A O 1
ATOM 2201 N N . ALA A 1 283 ? -9.954 -5.712 -17.793 1.00 95.25 283 ALA A N 1
ATOM 2202 C CA . ALA A 1 283 ? -11.409 -5.723 -17.675 1.00 95.25 283 ALA A CA 1
ATOM 2203 C C . ALA A 1 283 ? -12.089 -5.365 -19.007 1.00 95.25 283 ALA A C 1
ATOM 2205 O O . ALA A 1 283 ? -12.956 -6.098 -19.480 1.00 95.25 283 ALA A O 1
ATOM 2206 N N . SER A 1 284 ? -11.647 -4.283 -19.657 1.00 91.94 284 SER A N 1
ATOM 2207 C CA . SER A 1 284 ? -12.144 -3.879 -20.977 1.00 91.94 284 SER A CA 1
ATOM 2208 C C . SER A 1 284 ? -11.927 -4.971 -22.029 1.00 91.94 284 SER A C 1
ATOM 2210 O O . SER A 1 284 ? -12.874 -5.357 -22.711 1.00 91.94 284 SER A O 1
ATOM 2212 N N . TYR A 1 285 ? -10.725 -5.550 -22.093 1.00 91.88 285 TYR A N 1
ATOM 2213 C CA . TYR A 1 285 ? -10.411 -6.653 -23.002 1.00 91.88 285 TYR A CA 1
ATOM 2214 C C . TYR A 1 285 ? -11.323 -7.876 -22.783 1.00 91.88 285 TYR A C 1
ATOM 2216 O O . TYR A 1 285 ? -11.902 -8.399 -23.737 1.00 91.88 285 TYR A O 1
ATOM 2224 N N . LEU A 1 286 ? -11.506 -8.294 -21.526 1.00 93.75 286 LEU A N 1
ATOM 2225 C CA . LEU A 1 286 ? -12.309 -9.462 -21.147 1.00 93.75 286 LEU A CA 1
ATOM 2226 C C . LEU A 1 286 ? -13.819 -9.241 -21.299 1.00 93.75 286 LEU A C 1
ATOM 2228 O O . LEU A 1 286 ? -14.555 -10.207 -21.455 1.00 93.75 286 LEU A O 1
ATOM 2232 N N . SER A 1 287 ? -14.306 -8.000 -21.304 1.00 90.62 287 SER A N 1
ATOM 2233 C CA . SER A 1 287 ? -15.746 -7.723 -21.457 1.00 90.62 287 SER A CA 1
ATOM 2234 C C . SER A 1 287 ? -16.331 -8.102 -22.812 1.00 90.62 287 SER A C 1
ATOM 2236 O O . SER A 1 287 ? -17.544 -8.218 -22.955 1.00 90.62 287 SER A O 1
ATOM 2238 N N . THR A 1 288 ? -15.466 -8.310 -23.801 1.00 87.88 288 THR A N 1
ATOM 2239 C CA . THR A 1 288 ? -15.848 -8.785 -25.134 1.00 87.88 288 THR A CA 1
ATOM 2240 C C . THR A 1 288 ? -15.936 -10.311 -25.214 1.00 87.88 288 THR A C 1
ATOM 2242 O O . THR A 1 288 ? -16.319 -10.855 -26.248 1.00 87.88 288 THR A O 1
ATOM 2245 N N . TRP A 1 289 ? -15.553 -11.015 -24.145 1.00 88.62 289 TRP A N 1
ATOM 2246 C CA . TRP A 1 289 ? -15.534 -12.470 -24.104 1.00 88.62 289 TRP A CA 1
ATOM 2247 C C . TRP A 1 289 ? -16.905 -13.041 -23.755 1.00 88.62 289 TRP A C 1
ATOM 2249 O O . TRP A 1 289 ? -17.745 -12.387 -23.143 1.00 88.62 289 TRP A O 1
ATOM 2259 N N . GLN A 1 290 ? -17.084 -14.322 -24.074 1.00 90.50 290 GLN A N 1
ATOM 2260 C CA . GLN A 1 290 ? -18.229 -15.117 -23.637 1.00 90.50 290 GLN A CA 1
ATOM 2261 C C . GLN A 1 290 ? -17.752 -16.233 -22.694 1.00 90.50 290 GLN A C 1
ATOM 2263 O O . GLN A 1 290 ? -17.531 -17.371 -23.128 1.00 90.50 290 GLN A O 1
ATOM 2268 N N . PRO A 1 291 ? -17.517 -15.918 -21.405 1.00 93.56 291 PRO A N 1
ATOM 2269 C CA . PRO A 1 291 ? -16.840 -16.818 -20.478 1.00 93.56 291 PRO A CA 1
ATOM 2270 C C . PRO A 1 291 ? -17.794 -17.781 -19.748 1.00 93.56 291 PRO A C 1
ATOM 2272 O O . PRO A 1 291 ? -17.406 -18.370 -18.741 1.00 93.56 291 PRO A O 1
ATOM 2275 N N . GLN A 1 292 ? -19.024 -17.954 -20.246 1.00 93.44 292 GLN A N 1
ATOM 2276 C CA . GLN A 1 292 ? -20.061 -18.778 -19.625 1.00 93.44 292 GLN A CA 1
ATOM 2277 C C . GLN A 1 292 ? -19.527 -20.170 -19.238 1.00 93.44 292 GLN A C 1
ATOM 2279 O O . GLN A 1 292 ? -19.070 -20.938 -20.090 1.00 93.44 292 GLN A O 1
ATOM 2284 N N . GLY A 1 293 ? -19.607 -20.495 -17.946 1.00 92.50 293 GLY A N 1
ATOM 2285 C CA . GLY A 1 293 ? -19.228 -21.792 -17.381 1.00 92.50 293 GLY A CA 1
ATOM 2286 C C . GLY A 1 293 ? -17.728 -22.018 -17.158 1.00 92.50 293 GLY A C 1
ATOM 2287 O O . GLY A 1 293 ? -17.358 -23.090 -16.672 1.00 92.50 293 GLY A O 1
ATOM 2288 N N . LEU A 1 294 ? -16.859 -21.051 -17.478 1.00 95.62 294 LEU A N 1
ATOM 2289 C CA . LEU A 1 294 ? -15.424 -21.160 -17.195 1.00 95.62 294 LEU A CA 1
ATOM 2290 C C . LEU A 1 294 ? -15.153 -21.065 -15.691 1.00 95.62 294 LEU A C 1
ATOM 2292 O O . LEU A 1 294 ? -15.738 -20.226 -15.012 1.00 95.62 294 LEU A O 1
ATOM 2296 N N . GLN A 1 295 ? -14.230 -21.889 -15.189 1.00 97.75 295 GLN A N 1
ATOM 2297 C CA . GLN A 1 295 ? -13.653 -21.726 -13.852 1.00 97.75 295 GLN A CA 1
ATOM 2298 C C . GLN A 1 295 ? -12.443 -20.799 -13.918 1.00 97.75 295 GLN A C 1
ATOM 2300 O O . GLN A 1 295 ? -11.481 -21.085 -14.635 1.00 97.75 295 GLN A O 1
ATOM 2305 N N . VAL A 1 296 ? -12.486 -19.697 -13.177 1.00 98.56 296 VAL A N 1
ATOM 2306 C CA . VAL A 1 296 ? -11.483 -18.632 -13.242 1.00 98.56 296 VAL A CA 1
ATOM 2307 C C . VAL A 1 296 ? -10.924 -18.345 -11.856 1.00 98.56 296 VAL A C 1
ATOM 2309 O O . VAL A 1 296 ? -11.678 -18.197 -10.898 1.00 98.56 296 VAL A O 1
ATOM 2312 N N . VAL A 1 297 ? -9.604 -18.204 -11.758 1.00 98.75 297 VAL A N 1
ATOM 2313 C CA . VAL A 1 297 ? -8.932 -17.678 -10.563 1.00 98.75 297 VAL A CA 1
ATOM 2314 C C . VAL A 1 297 ? -8.244 -16.365 -10.918 1.00 98.75 297 VAL A C 1
ATOM 2316 O O . VAL A 1 297 ? -7.433 -16.320 -11.841 1.00 98.75 297 VAL A O 1
ATOM 2319 N N . GLU A 1 298 ? -8.549 -15.295 -10.189 1.00 98.69 298 GLU A N 1
ATOM 2320 C CA . GLU A 1 298 ? -7.806 -14.036 -10.285 1.00 98.69 298 GLU A CA 1
ATOM 2321 C C . GLU A 1 298 ? -6.752 -13.970 -9.177 1.00 98.69 298 GLU A C 1
ATOM 2323 O O . GLU A 1 298 ? -7.085 -14.062 -7.996 1.00 98.69 298 GLU A O 1
ATOM 2328 N N . LEU A 1 299 ? -5.481 -13.826 -9.557 1.00 98.44 299 LEU A N 1
ATOM 2329 C CA . LEU A 1 299 ? -4.351 -13.645 -8.645 1.00 98.44 299 LEU A CA 1
ATOM 2330 C C . LEU A 1 299 ? -4.111 -12.159 -8.384 1.00 98.44 299 LEU A C 1
ATOM 2332 O O . LEU A 1 299 ? -4.056 -11.380 -9.333 1.00 98.44 299 LEU A O 1
ATOM 2336 N N . GLY A 1 300 ? -3.891 -11.785 -7.119 1.00 96.56 300 GLY A N 1
ATOM 2337 C CA . GLY A 1 300 ? -3.624 -10.391 -6.743 1.00 96.56 300 GLY A CA 1
ATOM 2338 C C . GLY A 1 300 ? -4.745 -9.465 -7.208 1.00 96.56 300 GLY A C 1
ATOM 2339 O O . GLY A 1 300 ? -4.494 -8.483 -7.906 1.00 96.56 300 GLY A O 1
ATOM 2340 N N . ALA A 1 301 ? -5.987 -9.850 -6.908 1.00 96.44 301 ALA A N 1
ATOM 2341 C CA . ALA A 1 301 ? -7.179 -9.208 -7.440 1.00 96.44 301 ALA A CA 1
ATOM 2342 C C . ALA A 1 301 ? -7.277 -7.720 -7.059 1.00 96.44 301 ALA A C 1
ATOM 2344 O O . ALA A 1 301 ? -7.870 -6.934 -7.803 1.00 96.44 301 ALA A O 1
ATOM 2345 N N . GLY A 1 302 ? -6.708 -7.303 -5.923 1.00 92.88 302 GLY A N 1
ATOM 2346 C CA . GLY A 1 302 ? -6.793 -5.934 -5.428 1.00 92.88 302 GLY A CA 1
ATOM 2347 C C . GLY A 1 302 ? -8.250 -5.505 -5.264 1.00 92.88 302 GLY A C 1
ATOM 2348 O O . GLY A 1 302 ? -8.928 -5.915 -4.331 1.00 92.88 302 GLY A O 1
ATOM 2349 N N . CYS A 1 303 ? -8.755 -4.690 -6.194 1.00 90.44 303 CYS A N 1
ATOM 2350 C CA . CYS A 1 303 ? -10.165 -4.280 -6.230 1.00 90.44 303 CYS A CA 1
ATOM 2351 C C . CYS A 1 303 ? -11.099 -5.292 -6.932 1.00 90.44 303 CYS A C 1
ATOM 2353 O O . CYS A 1 303 ? -12.314 -5.182 -6.790 1.00 90.44 303 CYS A O 1
ATOM 2355 N N . GLY A 1 304 ? -10.559 -6.242 -7.702 1.00 95.62 304 GLY A N 1
ATOM 2356 C CA . GLY A 1 304 ? -11.282 -7.360 -8.323 1.00 95.62 304 GLY A CA 1
ATOM 2357 C C . GLY A 1 304 ? -11.983 -7.072 -9.654 1.00 95.62 304 GLY A C 1
ATOM 2358 O O . GLY A 1 304 ? -12.735 -7.915 -10.131 1.00 95.62 304 GLY A O 1
ATOM 2359 N N . LEU A 1 305 ? -11.783 -5.898 -10.273 1.00 96.31 305 LEU A N 1
ATOM 2360 C CA . LEU A 1 305 ? -12.548 -5.501 -11.469 1.00 96.31 305 LEU A CA 1
ATOM 2361 C C . LEU A 1 305 ? -12.514 -6.540 -12.617 1.00 96.31 305 LEU A C 1
ATOM 2363 O O . LEU A 1 305 ? -13.587 -6.848 -13.137 1.00 96.31 305 LEU A O 1
ATOM 2367 N N . PRO A 1 306 ? -11.356 -7.093 -13.036 1.00 97.19 306 PRO A N 1
ATOM 2368 C CA . PRO A 1 306 ? -11.316 -8.085 -14.114 1.00 97.19 306 PRO A CA 1
ATOM 2369 C C . PRO A 1 306 ? -12.149 -9.340 -13.826 1.00 97.19 306 PRO A C 1
ATOM 2371 O O . PRO A 1 306 ? -12.911 -9.782 -14.689 1.00 97.19 306 PRO A O 1
ATOM 2374 N N . GLY A 1 307 ? -12.051 -9.898 -12.618 1.00 98.00 307 GLY A N 1
ATOM 2375 C CA . GLY A 1 307 ? -12.839 -11.056 -12.215 1.00 98.00 307 GLY A CA 1
ATOM 2376 C C . GLY A 1 307 ? -14.332 -10.747 -12.080 1.00 98.00 307 GLY A C 1
ATOM 2377 O O . GLY A 1 307 ? -15.150 -11.547 -12.529 1.00 98.00 307 GLY A O 1
ATOM 2378 N N . LEU A 1 308 ? -14.709 -9.566 -11.569 1.00 97.75 308 LEU A N 1
ATOM 2379 C CA . LEU A 1 308 ? -16.114 -9.125 -11.527 1.00 97.75 308 LEU A CA 1
ATOM 2380 C C . LEU A 1 308 ? -16.729 -9.066 -12.939 1.00 97.75 308 LEU A C 1
ATOM 2382 O O . LEU A 1 308 ? -17.870 -9.489 -13.136 1.00 97.75 308 LEU A O 1
ATOM 2386 N N . VAL A 1 309 ? -15.966 -8.601 -13.935 1.00 96.44 309 VAL A N 1
ATOM 2387 C CA . VAL A 1 309 ? -16.399 -8.569 -15.343 1.00 96.44 309 VAL A CA 1
ATOM 2388 C C . VAL A 1 309 ? -16.642 -9.975 -15.890 1.00 96.44 309 VAL A C 1
ATOM 2390 O O . VAL A 1 309 ? -17.678 -10.216 -16.508 1.00 96.44 309 VAL A O 1
ATOM 2393 N N . LEU A 1 310 ? -15.732 -10.921 -15.639 1.00 96.94 310 LEU A N 1
ATOM 2394 C CA . LEU A 1 310 ? -15.906 -12.306 -16.087 1.00 96.94 310 LEU A CA 1
ATOM 2395 C C . LEU A 1 310 ? -17.084 -13.002 -15.400 1.00 96.94 310 LEU A C 1
ATOM 2397 O O . LEU A 1 310 ? -17.838 -13.712 -16.065 1.00 96.94 310 LEU A O 1
ATOM 2401 N N . ALA A 1 311 ? -17.272 -12.770 -14.101 1.00 97.69 311 ALA A N 1
ATOM 2402 C CA . ALA A 1 311 ? -18.407 -13.298 -13.350 1.00 97.69 311 ALA A CA 1
ATOM 2403 C C . ALA A 1 311 ? -19.739 -12.805 -13.926 1.00 97.69 311 ALA A C 1
ATOM 2405 O O . ALA A 1 311 ? -20.652 -13.594 -14.158 1.00 97.69 311 ALA A O 1
ATOM 2406 N N . ARG A 1 312 ? -19.825 -11.517 -14.286 1.00 95.06 312 ARG A N 1
ATOM 2407 C CA . ARG A 1 312 ? -21.008 -10.968 -14.966 1.00 95.06 312 ARG A CA 1
ATOM 2408 C C . ARG A 1 312 ? -21.254 -11.592 -16.344 1.00 95.06 312 ARG A C 1
ATOM 2410 O O . ARG A 1 312 ? -22.398 -11.653 -16.780 1.00 95.06 312 ARG A O 1
ATOM 2417 N N . GLY A 1 313 ? -20.201 -12.065 -17.009 1.00 93.69 313 GLY A N 1
ATOM 2418 C CA . GLY A 1 313 ? -20.272 -12.837 -18.252 1.00 93.69 313 GLY A CA 1
ATOM 2419 C C . GLY A 1 313 ? -20.597 -14.329 -18.068 1.00 93.69 313 GLY A C 1
ATOM 2420 O O . GLY A 1 313 ? -20.517 -15.078 -19.041 1.00 93.69 313 GLY A O 1
ATOM 2421 N N . GL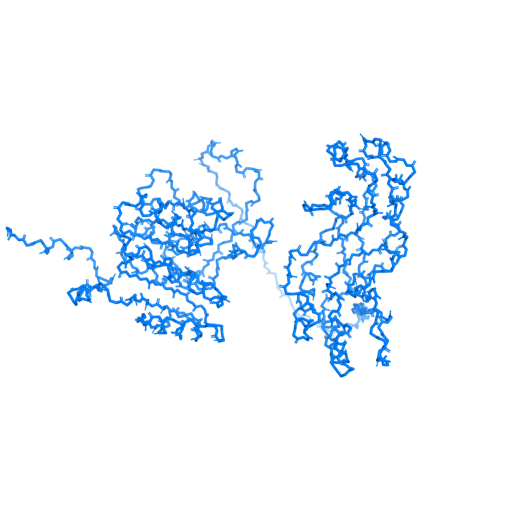Y A 1 314 ? -20.920 -14.777 -16.848 1.00 95.62 314 GLY A N 1
ATOM 2422 C CA . GLY A 1 314 ? -21.316 -16.156 -16.549 1.00 95.62 314 GLY A CA 1
ATOM 2423 C C . GLY A 1 314 ? -20.166 -17.103 -16.190 1.00 95.62 314 GLY A C 1
ATOM 2424 O O . GLY A 1 314 ? -20.338 -18.322 -16.270 1.00 95.62 314 GLY A O 1
ATOM 2425 N N . ALA A 1 315 ? -18.987 -16.584 -15.842 1.00 97.75 315 ALA A N 1
ATOM 2426 C CA . ALA A 1 315 ? -17.888 -17.394 -15.317 1.00 97.75 315 ALA A CA 1
ATOM 2427 C C . ALA A 1 315 ? -18.060 -17.686 -13.817 1.00 97.75 315 ALA A C 1
ATOM 2429 O O . ALA A 1 315 ? -18.569 -16.857 -13.068 1.00 97.75 315 ALA A O 1
ATOM 2430 N N . PHE A 1 316 ? -17.551 -18.828 -13.359 1.00 98.44 316 PHE A N 1
ATOM 2431 C CA . PHE A 1 316 ? -17.365 -19.110 -11.938 1.00 98.44 316 PHE A CA 1
ATOM 2432 C C . PHE A 1 316 ? -15.996 -18.581 -11.512 1.00 98.44 316 PHE A C 1
ATOM 2434 O O . PHE A 1 316 ? -14.965 -19.108 -11.930 1.00 98.44 316 PHE A O 1
ATOM 2441 N N . VAL A 1 317 ? -15.981 -17.506 -10.724 1.00 98.75 317 VAL A N 1
ATOM 2442 C CA . VAL A 1 317 ? -14.756 -16.762 -10.405 1.00 98.75 317 VAL A CA 1
ATOM 2443 C C . VAL A 1 317 ? -14.385 -16.925 -8.935 1.00 98.75 317 VAL A C 1
ATOM 2445 O O . VAL A 1 317 ? -15.217 -16.732 -8.053 1.00 98.75 317 VAL A O 1
ATOM 2448 N N . THR A 1 318 ? -13.112 -17.218 -8.673 1.00 98.75 318 THR A N 1
ATOM 2449 C CA . THR A 1 318 ? -12.491 -17.074 -7.352 1.00 98.75 318 THR A CA 1
ATOM 2450 C C . THR A 1 318 ? -11.502 -15.908 -7.387 1.00 98.75 318 THR A C 1
ATOM 2452 O O . THR A 1 318 ? -10.481 -15.971 -8.075 1.00 98.75 318 THR A O 1
ATOM 2455 N N . LEU A 1 319 ? -11.802 -14.836 -6.658 1.00 98.69 319 LEU A N 1
ATOM 2456 C CA . LEU A 1 319 ? -10.919 -13.686 -6.470 1.00 98.69 319 LEU A CA 1
ATOM 2457 C C . LEU A 1 319 ? -9.941 -13.985 -5.335 1.00 98.69 319 LEU A C 1
ATOM 2459 O O . LEU A 1 319 ? -10.363 -14.342 -4.231 1.00 98.69 319 LEU A O 1
ATOM 2463 N N . THR A 1 320 ? -8.641 -13.833 -5.586 1.00 98.56 320 THR A N 1
ATOM 2464 C CA . THR A 1 320 ? -7.619 -14.155 -4.588 1.00 98.56 320 THR A CA 1
ATOM 2465 C C . THR A 1 320 ? -6.623 -13.035 -4.357 1.00 98.56 320 THR A C 1
ATOM 2467 O O . THR A 1 320 ? -6.189 -12.353 -5.287 1.00 98.56 320 THR A O 1
ATOM 2470 N N . ASP A 1 321 ? -6.250 -12.858 -3.092 1.00 96.25 321 ASP A N 1
ATOM 2471 C CA . ASP A 1 321 ? -5.222 -11.909 -2.674 1.00 96.25 321 ASP A CA 1
ATOM 2472 C C . ASP A 1 321 ? -4.656 -12.277 -1.290 1.00 96.25 321 ASP A C 1
ATOM 2474 O O . ASP A 1 321 ? -5.007 -13.302 -0.694 1.00 96.25 321 ASP A O 1
ATOM 2478 N N . VAL A 1 322 ? -3.766 -11.445 -0.752 1.00 86.56 322 VAL A N 1
ATOM 2479 C CA . VAL A 1 322 ? -3.276 -11.557 0.621 1.00 86.56 322 VAL A CA 1
ATOM 2480 C C . VAL A 1 322 ? -4.428 -11.413 1.632 1.00 86.56 322 VAL A C 1
ATOM 2482 O O . VAL A 1 322 ? -5.366 -10.652 1.388 1.00 86.56 322 VAL A O 1
ATOM 2485 N N . PRO A 1 323 ? -4.357 -12.071 2.811 1.00 79.38 323 PRO A N 1
ATOM 2486 C CA . PRO A 1 323 ? -5.465 -12.108 3.776 1.00 79.38 323 PRO A CA 1
ATOM 2487 C C . PRO A 1 323 ? -6.039 -10.740 4.165 1.00 79.38 323 PRO A C 1
ATOM 2489 O O . PRO A 1 323 ? -7.233 -10.606 4.414 1.00 79.38 323 PRO A O 1
ATOM 2492 N N . TRP A 1 324 ? -5.188 -9.716 4.197 1.00 76.69 324 TRP A N 1
ATOM 2493 C CA . TRP A 1 324 ? -5.551 -8.359 4.594 1.00 76.69 324 TRP A CA 1
ATOM 2494 C C . TRP A 1 324 ? -6.479 -7.665 3.587 1.00 76.69 324 TRP A C 1
ATOM 2496 O O . TRP A 1 324 ? -7.196 -6.761 3.987 1.00 76.69 324 TRP A O 1
ATOM 2506 N N . LEU A 1 325 ? -6.505 -8.081 2.312 1.00 78.88 325 LEU A N 1
ATOM 2507 C CA . LEU A 1 325 ? -7.340 -7.469 1.267 1.00 78.88 325 LEU A CA 1
ATOM 2508 C C . LEU A 1 325 ? -8.712 -8.124 1.085 1.00 78.88 325 LEU A C 1
ATOM 2510 O O . LEU A 1 325 ? -9.577 -7.565 0.409 1.00 78.88 325 LEU A O 1
ATOM 2514 N N . LEU A 1 326 ? -8.941 -9.285 1.700 1.00 84.62 326 LEU A N 1
ATOM 2515 C CA . LEU A 1 326 ? -10.143 -10.077 1.436 1.00 84.62 326 LEU A CA 1
ATOM 2516 C C . LEU A 1 326 ? -11.429 -9.354 1.840 1.00 84.62 326 LEU A C 1
ATOM 2518 O O . LEU A 1 326 ? -12.432 -9.483 1.152 1.00 84.62 326 LEU A O 1
ATOM 2522 N N . GLN A 1 327 ? -11.400 -8.547 2.906 1.00 76.44 327 GLN A N 1
ATOM 2523 C CA . GLN A 1 327 ? -12.581 -7.797 3.343 1.00 76.44 327 GLN A CA 1
ATOM 2524 C C . GLN A 1 327 ? -13.021 -6.750 2.306 1.00 76.44 327 GLN A C 1
ATOM 2526 O O . GLN A 1 327 ? -14.216 -6.577 2.077 1.00 76.44 327 GLN A O 1
ATOM 2531 N N . MET A 1 328 ? -12.068 -6.074 1.658 1.00 83.06 328 MET A N 1
ATOM 2532 C CA . MET A 1 328 ? -12.370 -5.116 0.591 1.00 83.06 328 MET A CA 1
ATOM 2533 C C . MET A 1 328 ? -12.863 -5.828 -0.669 1.00 83.06 328 MET A C 1
ATOM 2535 O O . MET A 1 328 ? -13.825 -5.383 -1.291 1.00 83.06 328 MET A O 1
ATOM 2539 N N . LEU A 1 329 ? -12.234 -6.953 -1.024 1.00 88.12 329 LEU A N 1
ATOM 2540 C CA . LEU A 1 329 ? -12.686 -7.784 -2.137 1.00 88.12 329 LEU A CA 1
ATOM 2541 C C . LEU A 1 329 ? -14.121 -8.264 -1.917 1.00 88.12 329 LEU A C 1
ATOM 2543 O O . LEU A 1 329 ? -14.953 -8.058 -2.792 1.00 88.12 329 LEU A O 1
ATOM 2547 N N . GLU A 1 330 ? -14.446 -8.802 -0.740 1.00 90.44 330 GLU A N 1
ATOM 2548 C CA . GLU A 1 330 ? -15.809 -9.230 -0.392 1.00 90.44 330 GLU A CA 1
ATOM 2549 C C . GLU A 1 330 ? -16.823 -8.089 -0.488 1.00 90.44 330 GLU A C 1
ATOM 2551 O O . GLU A 1 330 ? -17.916 -8.276 -1.031 1.00 90.44 330 GLU A O 1
ATOM 2556 N N . TYR A 1 331 ? -16.452 -6.885 -0.036 1.00 80.94 331 TYR A N 1
ATOM 2557 C CA . TYR A 1 331 ? -17.289 -5.700 -0.206 1.00 80.94 331 TYR A CA 1
ATOM 2558 C C . TYR A 1 331 ? -17.558 -5.417 -1.689 1.00 80.94 331 TYR A C 1
ATOM 2560 O O . TYR A 1 331 ? -18.705 -5.213 -2.082 1.00 80.94 331 TYR A O 1
ATOM 2568 N N . ASN A 1 332 ? -16.527 -5.462 -2.535 1.00 88.06 332 ASN A N 1
ATOM 2569 C CA . ASN A 1 332 ? -16.678 -5.239 -3.973 1.00 88.06 332 ASN A CA 1
ATOM 2570 C C . ASN A 1 332 ? -17.528 -6.323 -4.640 1.00 88.06 332 ASN A C 1
ATOM 2572 O O . ASN A 1 332 ? -18.332 -6.016 -5.518 1.00 88.06 332 ASN A O 1
ATOM 2576 N N . VAL A 1 333 ? -17.432 -7.581 -4.207 1.00 94.25 333 VAL A N 1
ATOM 2577 C CA . VAL A 1 333 ? -18.336 -8.633 -4.686 1.00 94.25 333 VAL A CA 1
ATOM 2578 C C . VAL A 1 333 ? -19.773 -8.335 -4.235 1.00 94.25 333 VAL A C 1
ATOM 2580 O O . VAL A 1 333 ? -20.698 -8.406 -5.041 1.00 94.25 333 VAL A O 1
ATOM 2583 N N . ALA A 1 334 ? -20.001 -7.981 -2.967 1.00 90.50 334 ALA A N 1
ATOM 2584 C CA . ALA A 1 334 ? -21.331 -7.661 -2.429 1.00 90.50 334 ALA A CA 1
ATOM 2585 C C . ALA A 1 334 ? -21.976 -6.426 -3.082 1.00 90.50 334 ALA A C 1
ATOM 2587 O O . ALA A 1 334 ? -23.185 -6.400 -3.286 1.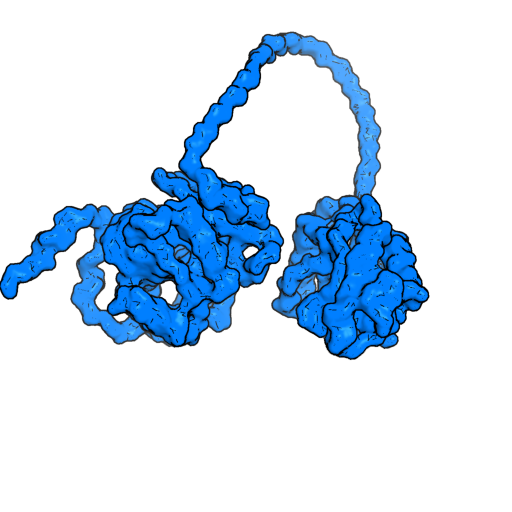00 90.50 334 ALA A O 1
ATOM 2588 N N . ALA A 1 335 ? -21.172 -5.437 -3.473 1.00 86.38 335 ALA A N 1
ATOM 2589 C CA . ALA A 1 335 ? -21.631 -4.236 -4.162 1.00 86.38 335 ALA A CA 1
ATOM 2590 C C . ALA A 1 335 ? -22.154 -4.505 -5.586 1.00 86.38 335 ALA A C 1
ATOM 2592 O O . ALA A 1 335 ? -22.872 -3.672 -6.136 1.00 86.38 335 ALA A O 1
ATOM 2593 N N . ASN A 1 336 ? -21.793 -5.643 -6.195 1.00 93.06 336 ASN A N 1
ATOM 2594 C CA . ASN A 1 336 ? -22.130 -5.948 -7.589 1.00 93.06 336 ASN A CA 1
ATOM 2595 C C . ASN A 1 336 ? -23.000 -7.200 -7.764 1.00 93.06 336 ASN A C 1
ATOM 2597 O O . ASN A 1 336 ? -23.647 -7.319 -8.801 1.00 93.06 336 ASN A O 1
ATOM 2601 N N . PHE A 1 337 ? -23.024 -8.129 -6.808 1.00 94.12 337 PHE A N 1
ATOM 2602 C CA . PHE A 1 337 ? -23.710 -9.420 -6.935 1.00 94.12 337 PHE A CA 1
ATOM 2603 C C . PHE A 1 337 ? -24.580 -9.688 -5.707 1.00 94.12 337 PHE A C 1
ATOM 2605 O O . PHE A 1 337 ? -24.096 -9.601 -4.576 1.00 94.12 337 PHE A O 1
ATOM 2612 N N . SER A 1 338 ? -25.840 -10.075 -5.921 1.00 93.50 338 SER A N 1
ATOM 2613 C CA . SER A 1 338 ? -26.710 -10.558 -4.843 1.00 93.50 338 SER A CA 1
ATOM 2614 C C . SER A 1 338 ? -26.197 -11.880 -4.272 1.00 93.50 338 SER A C 1
ATOM 2616 O O . SER A 1 338 ? -25.497 -12.623 -4.955 1.00 93.50 338 SER A O 1
ATOM 2618 N N . GLN A 1 339 ? -26.576 -12.200 -3.033 1.00 90.25 339 GLN A N 1
ATOM 2619 C CA . GLN A 1 339 ? -26.185 -13.462 -2.386 1.00 90.25 339 GLN A CA 1
ATOM 2620 C C . GLN A 1 339 ? -26.660 -14.700 -3.165 1.00 90.25 339 GLN A C 1
ATOM 2622 O O . GLN A 1 339 ? -25.935 -15.686 -3.223 1.00 90.25 339 GLN A O 1
ATOM 2627 N N . ASP A 1 340 ? -27.820 -14.612 -3.824 1.00 94.19 340 ASP A N 1
ATOM 2628 C CA . ASP A 1 340 ? -28.401 -15.708 -4.613 1.00 94.19 340 ASP A CA 1
ATOM 2629 C C . ASP A 1 340 ? -27.931 -15.731 -6.083 1.00 94.19 340 ASP A C 1
ATOM 2631 O O . ASP A 1 340 ? -28.433 -16.522 -6.884 1.00 94.19 340 ASP A O 1
ATOM 2635 N N . ASP A 1 341 ? -26.993 -14.857 -6.474 1.00 95.00 341 ASP A N 1
ATOM 2636 C CA . ASP A 1 341 ? -26.451 -14.876 -7.836 1.00 95.00 341 ASP A CA 1
ATOM 2637 C C . ASP A 1 341 ? -25.559 -16.112 -8.024 1.00 95.00 341 ASP A C 1
ATOM 2639 O O . ASP A 1 341 ? -24.543 -16.280 -7.350 1.00 95.00 341 ASP A O 1
ATOM 2643 N N . VAL A 1 342 ? -25.932 -16.973 -8.973 1.00 96.12 342 VAL A N 1
ATOM 2644 C CA . VAL A 1 342 ? -25.219 -18.222 -9.294 1.00 96.12 342 VAL A CA 1
ATOM 2645 C C . VAL A 1 342 ? -23.763 -17.970 -9.693 1.00 96.12 342 VAL A C 1
ATOM 2647 O O . VAL A 1 342 ? -22.910 -18.829 -9.470 1.00 96.12 342 VAL A O 1
ATOM 2650 N N . PHE A 1 343 ? -23.468 -16.805 -10.272 1.00 97.56 343 PHE A N 1
ATOM 2651 C CA . PHE A 1 343 ? -22.125 -16.424 -10.702 1.00 97.56 343 PHE A CA 1
ATOM 2652 C C . PHE A 1 343 ? -21.447 -15.460 -9.729 1.00 97.56 343 PHE A C 1
ATOM 2654 O O . PHE A 1 343 ? -20.416 -14.881 -10.073 1.00 97.56 343 PHE A O 1
ATOM 2661 N N . ARG A 1 344 ? -21.986 -15.287 -8.512 1.00 97.75 344 ARG A N 1
ATOM 2662 C CA . ARG A 1 344 ? -21.340 -14.503 -7.457 1.00 97.75 344 ARG A CA 1
ATOM 2663 C C . ARG A 1 344 ? -19.903 -15.010 -7.234 1.00 97.75 344 ARG A C 1
ATOM 2665 O O . ARG A 1 344 ? -19.728 -16.182 -6.899 1.00 97.75 344 ARG A O 1
ATOM 2672 N N . PRO A 1 345 ? -18.874 -14.153 -7.384 1.00 98.38 345 PRO A N 1
ATOM 2673 C CA . PRO A 1 345 ? -17.500 -14.559 -7.116 1.00 98.38 345 PRO A CA 1
ATOM 2674 C C . PRO A 1 345 ? -17.277 -15.012 -5.670 1.00 98.38 345 PRO A C 1
ATOM 2676 O O . PRO A 1 345 ? -17.790 -14.398 -4.734 1.00 98.38 345 PRO A O 1
ATOM 2679 N N . TYR A 1 346 ? -16.430 -16.023 -5.494 1.00 97.75 346 TYR A N 1
ATOM 2680 C CA . TYR A 1 346 ? -15.878 -16.398 -4.193 1.00 97.75 346 TYR A CA 1
ATOM 2681 C C . TYR A 1 346 ? -14.605 -15.602 -3.907 1.00 97.75 346 TYR A C 1
ATOM 2683 O O . TYR A 1 346 ? -13.823 -15.341 -4.821 1.00 97.75 346 TYR A O 1
ATOM 2691 N N . VAL A 1 347 ? -14.356 -15.255 -2.644 1.00 98.06 347 VAL A N 1
ATOM 2692 C CA . VAL A 1 347 ? -13.104 -14.615 -2.216 1.00 98.06 347 VAL A CA 1
ATOM 2693 C C . VAL A 1 347 ? -12.294 -15.591 -1.369 1.00 98.06 347 VAL A C 1
ATOM 2695 O O . VAL A 1 347 ? -12.827 -16.248 -0.477 1.00 98.06 347 VAL A O 1
ATOM 2698 N N . SER A 1 348 ? -10.992 -15.701 -1.639 1.00 97.44 348 SER A N 1
ATOM 2699 C CA . SER A 1 348 ? -10.098 -16.586 -0.882 1.00 97.44 348 SER A CA 1
ATOM 2700 C C . SER A 1 348 ? -8.703 -15.995 -0.707 1.00 97.44 348 SER A C 1
ATOM 2702 O O . SER A 1 348 ? -8.195 -15.283 -1.571 1.00 97.44 348 SER A O 1
ATOM 2704 N N . ALA A 1 349 ? -8.043 -16.340 0.400 1.00 94.50 349 ALA A N 1
ATOM 2705 C CA . ALA A 1 349 ? -6.629 -16.036 0.583 1.00 94.50 349 ALA A CA 1
ATOM 2706 C C . ALA A 1 349 ? -5.784 -16.825 -0.427 1.00 94.50 349 ALA A C 1
ATOM 2708 O O . ALA A 1 349 ? -5.927 -18.044 -0.529 1.00 94.50 349 ALA A O 1
ATOM 2709 N N . LEU A 1 350 ? -4.872 -16.143 -1.119 1.00 97.56 350 LEU A N 1
ATOM 2710 C CA . LEU A 1 350 ? -3.793 -16.776 -1.871 1.00 97.56 350 LEU A CA 1
ATOM 2711 C C . LEU A 1 350 ? -2.556 -15.877 -1.879 1.00 97.56 350 LEU A C 1
ATOM 2713 O O . LEU A 1 350 ? -2.459 -14.915 -2.639 1.00 97.56 350 LEU A O 1
ATOM 2717 N N . ARG A 1 351 ? -1.565 -16.225 -1.049 1.00 94.56 351 ARG A N 1
ATOM 2718 C CA . ARG A 1 351 ? -0.224 -15.626 -1.114 1.00 94.56 351 ARG A CA 1
ATOM 2719 C C . ARG A 1 351 ? 0.608 -16.350 -2.166 1.00 94.56 351 ARG A C 1
ATOM 2721 O O . ARG A 1 351 ? 0.721 -17.575 -2.133 1.00 94.56 351 ARG A O 1
ATOM 2728 N N . TRP A 1 352 ? 1.230 -15.608 -3.077 1.00 95.56 352 TRP A N 1
ATOM 2729 C CA . TRP A 1 352 ? 2.086 -16.203 -4.105 1.00 95.56 352 TRP A CA 1
ATOM 2730 C C . TRP A 1 352 ? 3.206 -17.043 -3.481 1.00 95.56 352 TRP A C 1
ATOM 2732 O O . TRP A 1 352 ? 3.766 -16.687 -2.444 1.00 95.56 352 TRP A O 1
ATOM 2742 N N . GLY A 1 353 ? 3.507 -18.184 -4.098 1.00 91.19 353 GLY A N 1
ATOM 2743 C CA . GLY A 1 353 ? 4.459 -19.167 -3.579 1.00 91.19 353 GLY A CA 1
ATOM 2744 C C . GLY A 1 353 ? 3.967 -19.991 -2.379 1.00 91.19 353 GLY A C 1
ATOM 2745 O O . GLY A 1 353 ? 4.696 -20.871 -1.924 1.00 91.19 353 GLY A O 1
ATOM 2746 N N . ASN A 1 354 ? 2.754 -19.762 -1.860 1.00 95.06 354 ASN A N 1
ATOM 2747 C CA . ASN A 1 354 ? 2.189 -20.568 -0.779 1.00 95.06 354 ASN A CA 1
ATOM 2748 C C . ASN A 1 354 ? 1.361 -21.744 -1.328 1.00 95.06 354 ASN A C 1
ATOM 2750 O O . ASN A 1 354 ? 0.215 -21.582 -1.746 1.00 95.06 354 ASN A O 1
ATOM 2754 N N . ALA A 1 355 ? 1.935 -22.949 -1.284 1.00 92.31 355 ALA A N 1
ATOM 2755 C CA . ALA A 1 355 ? 1.286 -24.162 -1.783 1.00 92.31 355 ALA A CA 1
ATOM 2756 C C . ALA A 1 355 ? 0.016 -24.557 -1.003 1.00 92.31 355 ALA A C 1
ATOM 2758 O O . ALA A 1 355 ? -0.896 -25.138 -1.587 1.00 92.31 355 ALA A O 1
ATOM 2759 N N . ALA A 1 356 ? -0.067 -24.241 0.296 1.00 94.88 356 ALA A N 1
ATOM 2760 C CA . ALA A 1 356 ? -1.245 -24.557 1.106 1.00 94.88 356 ALA A CA 1
ATOM 2761 C C . ALA A 1 356 ? -2.440 -23.675 0.721 1.00 94.88 356 ALA A C 1
ATOM 2763 O O . ALA A 1 356 ? -3.552 -24.183 0.581 1.00 94.88 356 ALA A O 1
ATOM 2764 N N . ASP A 1 357 ? -2.201 -22.381 0.485 1.00 96.94 357 ASP A N 1
ATOM 2765 C CA . ASP A 1 357 ? -3.246 -21.471 0.014 1.00 96.94 357 ASP A CA 1
ATOM 2766 C C . ASP A 1 357 ? -3.760 -21.910 -1.378 1.00 96.94 357 ASP A C 1
ATOM 2768 O O . ASP A 1 357 ? -4.968 -22.015 -1.591 1.00 96.94 357 ASP A O 1
ATOM 2772 N N . ALA A 1 358 ? -2.857 -22.257 -2.309 1.00 95.62 358 ALA A N 1
ATOM 2773 C CA . ALA A 1 358 ? -3.231 -22.752 -3.640 1.00 95.62 358 ALA A CA 1
ATOM 2774 C C . ALA A 1 358 ? -4.024 -24.073 -3.581 1.00 95.62 358 ALA A C 1
ATOM 2776 O O . ALA A 1 358 ? -5.032 -24.222 -4.273 1.00 95.62 358 ALA A O 1
ATOM 2777 N N . ALA A 1 359 ? -3.616 -25.012 -2.720 1.00 94.56 359 ALA A N 1
ATOM 2778 C CA . ALA A 1 359 ? -4.341 -26.263 -2.503 1.00 94.56 359 ALA A CA 1
ATOM 2779 C C . ALA A 1 359 ? -5.749 -26.024 -1.933 1.00 94.56 359 ALA A C 1
ATOM 2781 O O . ALA A 1 359 ? -6.694 -26.682 -2.362 1.00 94.56 359 ALA A O 1
ATOM 2782 N N . SER A 1 360 ? -5.908 -25.058 -1.020 1.00 95.62 360 SER A N 1
ATOM 2783 C CA . SER A 1 360 ? -7.219 -24.675 -0.481 1.00 95.62 360 SER A CA 1
ATOM 2784 C C . SER A 1 360 ? -8.142 -24.114 -1.567 1.00 95.62 360 SER A C 1
ATOM 2786 O O . SER A 1 360 ? -9.318 -24.471 -1.611 1.00 95.62 360 SER A O 1
ATOM 2788 N N . VAL A 1 361 ? -7.618 -23.276 -2.470 1.00 96.62 361 VAL A N 1
ATOM 2789 C CA . VAL A 1 361 ? -8.386 -22.747 -3.611 1.00 96.62 361 VAL A CA 1
ATOM 2790 C C . VAL A 1 361 ? -8.802 -23.872 -4.562 1.00 96.62 361 VAL A C 1
ATOM 2792 O O . VAL A 1 361 ? -9.971 -23.965 -4.930 1.00 96.62 361 VAL A O 1
ATOM 2795 N N . LEU A 1 362 ? -7.890 -24.785 -4.905 1.00 96.00 362 LEU A N 1
ATOM 2796 C CA . LEU A 1 362 ? -8.212 -25.947 -5.741 1.00 96.00 362 LEU A CA 1
ATOM 2797 C C . LEU A 1 362 ? -9.231 -26.883 -5.088 1.00 96.00 362 LEU A C 1
ATOM 2799 O O . LEU A 1 362 ? -10.096 -27.414 -5.780 1.00 96.00 362 LEU A O 1
ATOM 2803 N N . GLN A 1 363 ? -9.154 -27.078 -3.771 1.00 95.31 363 GLN A N 1
ATOM 2804 C CA . GLN A 1 363 ? -10.121 -27.882 -3.032 1.00 95.31 363 GLN A CA 1
ATOM 2805 C C . GLN A 1 363 ? -11.521 -27.259 -3.082 1.00 95.31 363 GLN A C 1
ATOM 2807 O O . GLN A 1 363 ? -12.493 -27.988 -3.264 1.00 95.31 363 GLN A O 1
ATOM 2812 N N . ALA A 1 364 ? -11.623 -25.933 -2.954 1.00 92.44 364 ALA A N 1
ATOM 2813 C CA . ALA A 1 364 ? -12.894 -25.220 -3.045 1.00 92.44 364 ALA A CA 1
ATOM 2814 C C . ALA A 1 364 ? -13.510 -25.298 -4.455 1.00 92.44 364 ALA A C 1
ATOM 2816 O O . ALA A 1 364 ? -14.716 -25.487 -4.587 1.00 92.44 364 ALA A O 1
ATOM 2817 N N . ILE A 1 365 ? -12.685 -25.205 -5.505 1.00 93.44 365 ILE A N 1
ATOM 2818 C CA . ILE A 1 365 ? -13.130 -25.289 -6.909 1.00 93.44 365 ILE A CA 1
ATOM 2819 C C . ILE A 1 365 ? -13.400 -26.747 -7.337 1.00 93.44 365 ILE A C 1
ATOM 2821 O O . ILE A 1 365 ? -14.220 -27.009 -8.217 1.00 93.44 365 ILE A O 1
ATOM 2825 N N . GLY A 1 366 ? -12.698 -27.714 -6.742 1.00 93.06 366 GLY A N 1
ATOM 2826 C CA . GLY A 1 366 ? -12.800 -29.147 -7.036 1.00 93.06 366 GLY A CA 1
ATOM 2827 C C . GLY A 1 366 ? -12.090 -29.601 -8.319 1.00 93.06 366 GLY A C 1
ATOM 2828 O O . GLY A 1 366 ? -12.109 -30.790 -8.640 1.00 93.06 366 GLY A O 1
ATOM 2829 N N . ARG A 1 367 ? -11.464 -28.683 -9.065 1.00 90.81 367 ARG A N 1
ATOM 2830 C CA . ARG A 1 367 ? -10.681 -28.958 -10.281 1.00 90.81 367 ARG A CA 1
ATOM 2831 C C . ARG A 1 367 ? -9.692 -27.823 -10.580 1.00 90.81 367 ARG A C 1
ATOM 2833 O O . ARG A 1 367 ? -9.904 -26.714 -10.092 1.00 90.81 367 ARG A O 1
ATOM 2840 N N . PRO A 1 368 ? -8.658 -28.056 -11.411 1.00 93.31 368 PRO A N 1
ATOM 2841 C CA . PRO A 1 368 ? -7.852 -26.967 -11.954 1.00 93.31 368 PRO A CA 1
ATOM 2842 C C . PRO A 1 368 ? -8.724 -25.958 -12.726 1.00 93.31 368 PRO A C 1
ATOM 2844 O O . PRO A 1 368 ? -9.649 -26.379 -13.438 1.00 93.31 368 PRO A O 1
ATOM 2847 N N . PRO A 1 369 ? -8.466 -24.644 -12.595 1.00 95.31 369 PRO A N 1
ATOM 2848 C CA . PRO A 1 369 ? -9.231 -23.622 -13.286 1.00 95.31 369 PRO A CA 1
ATOM 2849 C C . PRO A 1 369 ? -8.976 -23.657 -14.796 1.00 95.31 369 PRO A C 1
ATOM 2851 O O . PRO A 1 369 ? -7.897 -23.993 -15.286 1.00 95.31 369 PRO A O 1
ATOM 2854 N N . ASP A 1 370 ? -9.986 -23.263 -15.561 1.00 93.88 370 ASP A N 1
ATOM 2855 C CA . ASP A 1 370 ? -9.862 -23.082 -17.005 1.00 93.88 370 ASP A CA 1
ATOM 2856 C C . ASP A 1 370 ? -8.972 -21.871 -17.327 1.00 93.88 370 ASP A C 1
ATOM 2858 O O . ASP A 1 370 ? -8.244 -21.866 -18.322 1.00 93.88 370 ASP A O 1
ATOM 2862 N N . LEU A 1 371 ? -8.997 -20.854 -16.464 1.00 96.50 371 LEU A N 1
ATOM 2863 C CA . LEU A 1 371 ? -8.264 -19.613 -16.657 1.00 96.50 371 LEU A CA 1
ATOM 2864 C C . LEU A 1 371 ? -7.710 -19.080 -15.332 1.00 96.50 371 LEU A C 1
ATOM 2866 O O . LEU A 1 371 ? -8.434 -18.946 -14.350 1.00 96.50 371 LEU A O 1
ATOM 2870 N N . VAL A 1 372 ? -6.436 -18.704 -15.328 1.00 98.31 372 VAL A N 1
ATOM 2871 C CA . VAL A 1 372 ? -5.871 -17.798 -14.324 1.00 98.31 372 VAL A CA 1
ATOM 2872 C C . VAL A 1 372 ? -5.697 -16.427 -14.956 1.00 98.31 372 VAL A C 1
ATOM 2874 O O . VAL A 1 372 ? -5.161 -16.318 -16.060 1.00 98.31 372 VAL A O 1
ATOM 2877 N N . ILE A 1 373 ? -6.133 -15.379 -14.264 1.00 98.62 373 ILE A N 1
ATOM 2878 C CA . ILE A 1 373 ? -5.893 -13.994 -14.667 1.00 98.62 373 ILE A CA 1
ATOM 2879 C C . ILE A 1 373 ? -5.153 -13.217 -13.580 1.00 98.62 373 ILE A C 1
ATOM 2881 O O . ILE A 1 373 ? -5.181 -13.584 -12.408 1.00 98.62 373 ILE A O 1
ATOM 2885 N N . GLY A 1 374 ? -4.506 -12.123 -13.965 1.00 97.81 374 GLY A N 1
ATOM 2886 C CA . GLY A 1 374 ? -3.914 -11.174 -13.030 1.00 97.81 374 GLY A CA 1
ATOM 2887 C C . GLY A 1 374 ? -3.583 -9.857 -13.716 1.00 97.81 374 GLY A C 1
ATOM 2888 O O . GLY A 1 374 ? -3.240 -9.836 -14.901 1.00 97.81 374 GLY A O 1
ATOM 2889 N N . ALA A 1 375 ? -3.674 -8.746 -12.992 1.00 96.06 375 ALA A N 1
ATOM 2890 C CA . ALA A 1 375 ? -3.393 -7.423 -13.537 1.00 96.06 375 ALA A CA 1
ATOM 2891 C C . ALA A 1 375 ? -2.420 -6.638 -12.655 1.00 96.06 375 ALA A C 1
ATOM 2893 O O . ALA A 1 375 ? -2.595 -6.552 -11.451 1.00 96.06 375 ALA A O 1
ATOM 2894 N N . ASP A 1 376 ? -1.410 -6.030 -13.279 1.00 89.69 376 ASP A N 1
ATOM 2895 C CA . ASP A 1 376 ? -0.356 -5.241 -12.621 1.00 89.69 376 ASP A CA 1
ATOM 2896 C C . ASP A 1 376 ? 0.444 -6.016 -11.552 1.00 89.69 376 ASP A C 1
ATOM 2898 O O . ASP A 1 376 ? 0.938 -5.429 -10.599 1.00 89.69 376 ASP A O 1
ATOM 2902 N N . LEU A 1 377 ? 0.623 -7.333 -11.735 1.00 91.31 377 LEU A N 1
ATOM 2903 C CA . LEU A 1 377 ? 1.355 -8.207 -10.797 1.00 91.31 377 LEU A CA 1
ATOM 2904 C C . LEU A 1 377 ? 2.882 -8.200 -10.992 1.00 91.31 377 LEU A C 1
ATOM 2906 O O . LEU A 1 377 ? 3.641 -8.668 -10.147 1.00 91.31 377 LEU A O 1
ATOM 2910 N N . VAL A 1 378 ? 3.351 -7.669 -12.122 1.00 88.00 378 VAL A N 1
ATOM 2911 C CA . VAL A 1 378 ? 4.763 -7.686 -12.527 1.00 88.00 378 VAL A CA 1
ATOM 2912 C C . VAL A 1 378 ? 5.408 -6.336 -12.202 1.00 88.00 378 VAL A C 1
ATOM 2914 O O . VAL A 1 378 ? 5.548 -5.472 -13.065 1.00 88.00 378 VAL A O 1
ATOM 2917 N N . TYR A 1 379 ? 5.766 -6.136 -10.931 1.00 80.69 379 TYR A N 1
ATOM 2918 C CA . TYR A 1 379 ? 6.341 -4.869 -10.443 1.00 80.69 379 TYR A CA 1
ATOM 2919 C C . TYR A 1 379 ? 7.512 -5.023 -9.456 1.00 80.69 379 TYR A C 1
ATOM 2921 O O . TYR A 1 379 ? 8.265 -4.067 -9.273 1.00 80.69 379 TYR A O 1
ATOM 2929 N N . ARG A 1 380 ? 7.713 -6.203 -8.848 1.00 81.38 380 ARG A N 1
ATOM 2930 C CA . ARG A 1 380 ? 8.873 -6.521 -7.992 1.00 81.38 380 ARG A CA 1
ATOM 2931 C C . ARG A 1 380 ? 9.532 -7.816 -8.464 1.00 81.38 380 ARG A C 1
ATOM 2933 O O . ARG A 1 380 ? 8.920 -8.873 -8.376 1.00 81.38 380 ARG A O 1
ATOM 2940 N N . GLU A 1 381 ? 10.786 -7.745 -8.914 1.00 87.56 381 GLU A N 1
ATOM 2941 C CA . GLU A 1 381 ? 11.510 -8.915 -9.453 1.00 87.56 381 GLU A CA 1
ATOM 2942 C C . GLU A 1 381 ? 11.609 -10.080 -8.461 1.00 87.56 381 GLU A C 1
ATOM 2944 O O . GLU A 1 381 ? 11.502 -11.241 -8.845 1.00 87.56 381 GLU A O 1
ATOM 2949 N N . GLN A 1 382 ? 11.743 -9.766 -7.171 1.00 88.56 382 GLN A N 1
ATOM 2950 C CA . GLN A 1 382 ? 11.811 -10.752 -6.089 1.00 88.56 382 GLN A CA 1
ATOM 2951 C C . GLN A 1 382 ? 10.546 -11.623 -5.948 1.00 88.56 382 GLN A C 1
ATOM 2953 O O . GLN A 1 382 ? 10.620 -12.685 -5.338 1.00 88.56 382 GLN A O 1
ATOM 2958 N N . ASP A 1 383 ? 9.408 -11.204 -6.516 1.00 90.38 383 ASP A N 1
ATOM 2959 C CA . ASP A 1 383 ? 8.137 -11.932 -6.419 1.00 90.38 383 ASP A CA 1
ATOM 2960 C C . ASP A 1 383 ? 7.850 -12.815 -7.646 1.00 90.38 383 ASP A C 1
ATOM 2962 O O . ASP A 1 383 ? 6.904 -13.603 -7.628 1.00 90.38 383 ASP A O 1
ATOM 2966 N N . PHE A 1 384 ? 8.643 -12.709 -8.721 1.00 94.25 384 PHE A N 1
ATOM 2967 C CA . PHE A 1 384 ? 8.357 -13.383 -9.994 1.00 94.25 384 PHE A CA 1
ATOM 2968 C C . PHE A 1 384 ? 8.291 -14.905 -9.852 1.00 94.25 384 PHE A C 1
ATOM 2970 O O . PHE A 1 384 ? 7.378 -15.534 -10.384 1.00 94.25 384 PHE A O 1
ATOM 2977 N N . ASP A 1 385 ? 9.217 -15.490 -9.095 1.00 94.88 385 ASP A N 1
ATOM 2978 C CA . ASP A 1 385 ? 9.251 -16.934 -8.856 1.00 94.88 385 ASP A CA 1
ATOM 2979 C C . ASP A 1 385 ? 8.048 -17.410 -8.049 1.00 94.88 385 ASP A C 1
ATOM 2981 O O . ASP A 1 385 ? 7.450 -18.433 -8.371 1.00 94.88 385 ASP A O 1
ATOM 2985 N N . ALA A 1 386 ? 7.659 -16.645 -7.028 1.00 95.19 386 ALA A N 1
ATOM 2986 C CA . ALA A 1 386 ? 6.502 -16.962 -6.204 1.00 95.19 386 ALA A CA 1
ATOM 2987 C C . ALA A 1 386 ? 5.201 -16.907 -7.027 1.00 95.19 386 ALA A C 1
ATOM 2989 O O . ALA A 1 386 ? 4.339 -17.777 -6.879 1.00 95.19 386 ALA A O 1
ATOM 2990 N N . LEU A 1 387 ? 5.068 -15.916 -7.917 1.00 96.31 387 LEU A N 1
ATOM 2991 C CA . LEU A 1 387 ? 3.929 -15.790 -8.827 1.00 96.31 387 LEU A CA 1
ATOM 2992 C C . LEU A 1 387 ? 3.870 -16.957 -9.825 1.00 96.31 387 LEU A C 1
ATOM 2994 O O . LEU A 1 387 ? 2.818 -17.571 -9.985 1.00 96.31 387 LEU A O 1
ATOM 2998 N N . LEU A 1 388 ? 4.992 -17.303 -10.463 1.00 94.88 388 LEU A N 1
ATOM 2999 C CA . LEU A 1 388 ? 5.045 -18.405 -11.433 1.00 94.88 388 LEU A CA 1
ATOM 3000 C C . LEU A 1 388 ? 4.795 -19.767 -10.773 1.00 94.88 388 LEU A C 1
ATOM 3002 O O . LEU A 1 388 ? 3.9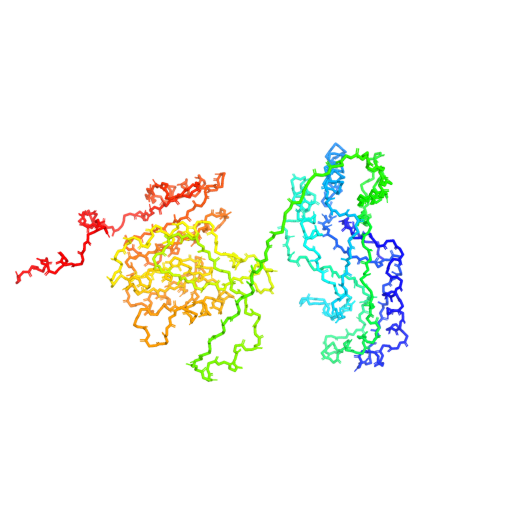98 -20.547 -11.291 1.00 94.88 388 LEU A O 1
ATOM 3006 N N . ALA A 1 389 ? 5.374 -20.018 -9.595 1.00 93.50 389 ALA A N 1
ATOM 3007 C CA . ALA A 1 389 ? 5.112 -21.228 -8.814 1.00 93.50 389 ALA A CA 1
ATOM 3008 C C . ALA A 1 389 ? 3.636 -21.343 -8.398 1.00 93.50 389 ALA A C 1
ATOM 3010 O O . ALA A 1 389 ? 3.081 -22.440 -8.333 1.00 93.50 389 ALA A O 1
ATOM 3011 N N . CYS A 1 390 ? 2.975 -20.213 -8.133 1.00 95.38 390 CYS A N 1
ATOM 3012 C CA . CYS A 1 390 ? 1.544 -20.181 -7.859 1.00 95.38 390 CYS A CA 1
ATOM 3013 C C . CYS A 1 390 ? 0.714 -20.561 -9.095 1.00 95.38 390 CYS A C 1
ATOM 3015 O O . CYS A 1 390 ? -0.169 -21.411 -8.983 1.00 95.38 390 CYS A O 1
ATOM 3017 N N . ILE A 1 391 ? 1.020 -19.993 -10.267 1.00 95.38 391 ILE A N 1
ATOM 3018 C CA . ILE A 1 391 ? 0.351 -20.352 -11.528 1.00 95.38 391 ILE A CA 1
ATOM 3019 C C . ILE A 1 391 ? 0.543 -21.845 -11.821 1.00 95.38 391 ILE A C 1
ATOM 3021 O O . ILE A 1 391 ? -0.414 -22.526 -12.170 1.00 95.38 391 ILE A O 1
ATOM 3025 N N . GLU A 1 392 ? 1.751 -22.373 -11.623 1.00 93.12 392 GLU A N 1
ATOM 3026 C CA . GLU A 1 392 ? 2.041 -23.801 -11.786 1.00 93.12 392 GLU A CA 1
ATOM 3027 C C . GLU A 1 392 ? 1.238 -24.672 -10.817 1.00 93.12 392 GLU A C 1
ATOM 3029 O O . GLU A 1 392 ? 0.635 -25.658 -11.232 1.00 93.12 392 GLU A O 1
ATOM 3034 N N . SER A 1 393 ? 1.163 -24.269 -9.544 1.00 93.50 393 SER A N 1
ATOM 3035 C CA . SER A 1 393 ? 0.413 -24.993 -8.510 1.00 93.50 393 SER A CA 1
ATOM 3036 C C . SER A 1 393 ? -1.084 -25.042 -8.802 1.00 93.50 393 SER A C 1
ATOM 3038 O O . SER A 1 393 ? -1.726 -26.042 -8.501 1.00 93.50 393 SER A O 1
ATOM 3040 N N . LEU A 1 394 ? -1.644 -23.980 -9.390 1.00 94.38 394 LEU A N 1
ATOM 3041 C CA . LEU A 1 394 ? -3.043 -23.946 -9.820 1.00 94.38 394 LEU A CA 1
ATOM 3042 C C . LEU A 1 394 ? -3.283 -24.772 -11.093 1.00 94.38 394 LEU A C 1
ATOM 3044 O O . LEU A 1 394 ? -4.416 -25.175 -11.333 1.00 94.38 394 LEU A O 1
ATOM 3048 N N . ALA A 1 395 ? -2.242 -25.035 -11.889 1.00 92.69 395 ALA A N 1
ATOM 3049 C CA . ALA A 1 395 ? -2.292 -25.804 -13.133 1.00 92.69 395 ALA A CA 1
ATOM 3050 C C . ALA A 1 395 ? -3.432 -25.385 -14.095 1.00 92.69 395 ALA A C 1
ATOM 3052 O O . ALA A 1 395 ? -4.202 -26.241 -14.547 1.00 92.69 395 ALA A O 1
ATOM 3053 N N . PRO A 1 396 ? -3.583 -24.083 -14.419 1.00 93.06 396 PRO A N 1
ATOM 3054 C CA . PRO A 1 396 ? -4.660 -23.630 -15.282 1.00 93.06 396 PRO A CA 1
ATOM 3055 C C . PRO A 1 396 ? -4.466 -24.101 -16.723 1.00 93.06 396 PRO A C 1
ATOM 3057 O O . PRO A 1 396 ? -3.337 -24.274 -17.187 1.00 93.06 396 PRO A O 1
ATOM 3060 N N . ARG A 1 397 ? -5.559 -24.194 -17.490 1.00 87.56 397 ARG A N 1
ATOM 3061 C CA . ARG A 1 397 ? -5.448 -24.394 -18.949 1.00 87.56 397 ARG A CA 1
ATOM 3062 C C . ARG A 1 397 ? -4.803 -23.195 -19.647 1.00 87.56 397 ARG A C 1
ATOM 3064 O O . ARG A 1 397 ? -4.059 -23.377 -20.608 1.00 87.56 397 ARG A O 1
ATOM 3071 N N . ARG A 1 398 ? -5.091 -21.974 -19.180 1.00 89.31 398 ARG A N 1
ATOM 3072 C CA . ARG A 1 398 ? -4.521 -20.717 -19.692 1.00 89.31 398 ARG A CA 1
ATOM 3073 C C . ARG A 1 398 ? -4.215 -19.754 -18.548 1.00 89.31 398 ARG A C 1
ATOM 3075 O O . ARG A 1 398 ? -4.990 -19.670 -17.600 1.00 89.31 398 ARG A O 1
ATOM 3082 N N . ALA A 1 399 ? -3.132 -18.990 -18.659 1.00 95.62 399 ALA A N 1
ATOM 3083 C CA . ALA A 1 399 ? -2.785 -17.942 -17.701 1.00 95.62 399 ALA A CA 1
ATOM 3084 C C . ALA A 1 399 ? -2.534 -16.613 -18.425 1.00 95.62 399 ALA A C 1
ATOM 3086 O O . ALA A 1 399 ? -1.647 -16.527 -19.274 1.00 95.62 399 ALA A O 1
ATOM 3087 N N . LEU A 1 400 ? -3.319 -15.587 -18.086 1.00 96.81 400 LEU A N 1
ATOM 3088 C CA . LEU A 1 400 ? -3.288 -14.263 -18.705 1.00 96.81 400 LEU A CA 1
ATOM 3089 C C . LEU A 1 400 ? -2.903 -13.180 -17.698 1.00 96.81 400 LEU A C 1
ATOM 3091 O O . LEU A 1 400 ? -3.614 -12.939 -16.728 1.00 96.81 400 LEU A O 1
ATOM 3095 N N . LEU A 1 401 ? -1.805 -12.475 -17.959 1.00 97.56 401 LEU A N 1
ATOM 3096 C CA . LEU A 1 401 ? -1.310 -11.400 -17.105 1.00 97.56 401 LEU A CA 1
ATOM 3097 C C . LEU A 1 401 ? -1.310 -10.077 -17.869 1.00 97.56 401 LEU A C 1
ATOM 3099 O O . LEU A 1 401 ? -0.568 -9.918 -18.838 1.00 97.56 401 LEU A O 1
ATOM 3103 N N . ALA A 1 402 ? -2.113 -9.108 -17.436 1.00 96.06 402 ALA A N 1
ATOM 3104 C CA . ALA A 1 402 ? -2.035 -7.747 -17.954 1.00 96.06 402 ALA A CA 1
ATOM 3105 C C . ALA A 1 402 ? -0.952 -6.967 -17.208 1.00 96.06 402 ALA A C 1
ATOM 3107 O O . ALA A 1 402 ? -1.032 -6.760 -15.998 1.00 96.06 402 ALA A O 1
ATOM 3108 N N . VAL A 1 403 ? 0.060 -6.505 -17.934 1.00 91.12 403 VAL A N 1
ATOM 3109 C CA . VAL A 1 403 ? 1.232 -5.832 -17.378 1.00 91.12 403 VAL A CA 1
ATOM 3110 C C . VAL A 1 403 ? 1.377 -4.461 -18.013 1.00 91.12 403 VAL A C 1
ATOM 3112 O O . VAL A 1 403 ? 1.486 -4.326 -19.236 1.00 91.12 403 VAL A O 1
ATOM 3115 N N . GLN A 1 404 ? 1.405 -3.418 -17.185 1.00 84.88 404 GLN A N 1
ATOM 3116 C CA . GLN A 1 404 ? 1.745 -2.090 -17.667 1.00 84.88 404 GLN A CA 1
ATOM 3117 C C . GLN A 1 404 ? 3.248 -2.020 -17.964 1.00 84.88 404 GLN A C 1
ATOM 3119 O O . GLN A 1 404 ? 4.079 -2.360 -17.126 1.00 84.88 404 GLN A O 1
ATOM 3124 N N . ARG A 1 405 ? 3.619 -1.547 -19.156 1.00 75.19 405 ARG A N 1
ATOM 3125 C CA . ARG A 1 405 ? 5.011 -1.324 -19.546 1.00 75.19 405 ARG A CA 1
ATOM 3126 C C . ARG A 1 405 ? 5.607 -0.227 -18.671 1.00 75.19 405 ARG A C 1
ATOM 3128 O O . ARG A 1 405 ? 5.360 0.959 -18.891 1.00 75.19 405 ARG A O 1
ATOM 3135 N N . ARG A 1 406 ? 6.400 -0.665 -17.699 1.00 64.19 406 ARG A N 1
ATOM 3136 C CA . ARG A 1 406 ? 7.250 0.138 -16.824 1.00 64.19 406 ARG A CA 1
ATOM 3137 C C . ARG A 1 406 ? 8.673 -0.402 -16.980 1.00 64.19 406 ARG A C 1
ATOM 3139 O O . ARG A 1 406 ? 9.030 -1.385 -16.340 1.00 64.19 406 ARG A O 1
ATOM 3146 N N . ASP A 1 407 ? 9.444 0.197 -17.882 1.00 63.00 407 ASP A N 1
ATOM 3147 C CA . ASP A 1 407 ? 10.898 0.004 -17.964 1.00 63.00 407 ASP A CA 1
ATOM 3148 C C . ASP A 1 407 ? 11.362 -1.478 -17.998 1.00 63.00 407 ASP A C 1
ATOM 3150 O O . ASP A 1 407 ? 10.843 -2.275 -18.782 1.00 63.00 407 ASP A O 1
ATOM 3154 N N . VAL A 1 408 ? 12.346 -1.828 -17.155 1.00 76.44 408 VAL A N 1
ATOM 3155 C CA . VAL A 1 408 ? 13.101 -3.098 -17.106 1.00 76.44 408 VAL A CA 1
ATOM 3156 C C . VAL A 1 408 ? 12.288 -4.274 -16.540 1.00 76.44 408 VAL A C 1
ATOM 3158 O O . VAL A 1 408 ? 12.573 -5.422 -16.865 1.00 76.44 408 VAL A O 1
ATOM 3161 N N . ALA A 1 409 ? 11.246 -4.029 -15.734 1.00 78.94 409 ALA A N 1
ATOM 3162 C CA . ALA A 1 409 ? 10.545 -5.089 -14.995 1.00 78.94 409 ALA A CA 1
ATOM 3163 C C . ALA A 1 409 ? 9.807 -6.087 -15.908 1.00 78.94 409 ALA A C 1
ATOM 3165 O O . ALA A 1 409 ? 9.845 -7.293 -15.667 1.00 78.94 409 ALA A O 1
ATOM 3166 N N . LEU A 1 410 ? 9.172 -5.602 -16.982 1.00 85.62 410 LEU A N 1
ATOM 3167 C CA . LEU A 1 410 ? 8.524 -6.463 -17.979 1.00 85.62 410 LEU A CA 1
ATOM 3168 C C . LEU A 1 410 ? 9.552 -7.349 -18.698 1.00 85.62 410 LEU A C 1
ATOM 3170 O O . LEU A 1 410 ? 9.316 -8.537 -18.911 1.00 85.62 410 LEU A O 1
ATOM 3174 N N . GLU A 1 411 ? 10.700 -6.776 -19.059 1.00 88.56 411 GLU A N 1
ATOM 3175 C CA . GLU A 1 411 ? 11.783 -7.500 -19.728 1.00 88.56 411 GLU A CA 1
ATOM 3176 C C . GLU A 1 411 ? 12.415 -8.535 -18.793 1.00 88.56 411 GLU A C 1
ATOM 3178 O O . GLU A 1 411 ? 12.616 -9.681 -19.198 1.00 88.56 411 GLU A O 1
ATOM 3183 N N . ALA A 1 412 ? 12.644 -8.172 -17.529 1.00 90.56 412 ALA A N 1
ATOM 3184 C CA . ALA A 1 412 ? 13.123 -9.072 -16.487 1.00 90.56 412 ALA A CA 1
ATOM 3185 C C . ALA A 1 412 ? 12.147 -10.234 -16.253 1.00 90.56 412 ALA A C 1
ATOM 3187 O O . ALA A 1 412 ? 12.573 -11.386 -16.188 1.00 90.56 412 ALA A O 1
ATOM 3188 N N . PHE A 1 413 ? 10.838 -9.967 -16.213 1.00 93.06 413 PHE A N 1
ATOM 3189 C CA . PHE A 1 413 ? 9.824 -11.010 -16.070 1.00 93.06 413 PHE A CA 1
ATOM 3190 C C . PHE A 1 413 ? 9.804 -11.958 -17.269 1.00 93.06 413 PHE A C 1
ATOM 3192 O O . PHE A 1 413 ? 9.888 -13.169 -17.091 1.00 93.06 413 PHE A O 1
ATOM 3199 N N . ILE A 1 414 ? 9.774 -11.433 -18.499 1.00 91.12 414 ILE A N 1
ATOM 3200 C CA . ILE A 1 414 ? 9.828 -12.257 -19.720 1.00 91.12 414 ILE A CA 1
ATOM 3201 C C . ILE A 1 414 ? 11.118 -13.088 -19.761 1.00 91.12 414 ILE A C 1
ATOM 3203 O O . ILE A 1 414 ? 11.082 -14.265 -20.128 1.00 91.12 414 ILE A O 1
ATOM 3207 N N . SER A 1 415 ? 12.252 -12.494 -19.382 1.00 92.19 415 SER A N 1
ATOM 3208 C CA . SER A 1 415 ? 13.535 -13.191 -19.267 1.00 92.19 415 SER A CA 1
ATOM 3209 C C . SER A 1 415 ? 13.453 -14.325 -18.246 1.00 92.19 415 SER A C 1
ATOM 3211 O O . SER A 1 415 ? 13.861 -15.451 -18.535 1.00 92.19 415 SER A O 1
ATOM 3213 N N . ARG A 1 416 ? 12.844 -14.069 -17.082 1.00 94.00 416 ARG A N 1
ATOM 3214 C CA . ARG A 1 416 ? 12.690 -15.064 -16.019 1.00 94.00 416 ARG A CA 1
ATOM 3215 C C . ARG A 1 416 ? 11.777 -16.221 -16.421 1.00 94.00 416 ARG A C 1
ATOM 3217 O O . ARG A 1 416 ? 12.152 -17.371 -16.217 1.00 94.00 416 ARG A O 1
ATOM 3224 N N . VAL A 1 417 ? 10.639 -15.932 -17.053 1.00 91.81 417 VAL A N 1
ATOM 3225 C CA . VAL A 1 417 ? 9.711 -16.930 -17.613 1.00 91.81 417 VAL A CA 1
ATOM 3226 C C . VAL A 1 417 ? 10.456 -17.856 -18.583 1.00 91.81 417 VAL A C 1
ATOM 3228 O O . VAL A 1 417 ? 10.461 -19.073 -18.405 1.00 91.81 417 VAL A O 1
ATOM 3231 N N . LYS A 1 418 ? 11.194 -17.287 -19.545 1.00 90.56 418 LYS A N 1
ATOM 3232 C CA . LYS A 1 418 ? 11.999 -18.065 -20.504 1.00 90.56 418 LYS A CA 1
ATOM 3233 C C . LYS A 1 418 ? 13.105 -18.878 -19.829 1.00 90.56 418 LYS A C 1
ATOM 3235 O O . LYS A 1 418 ? 13.333 -20.021 -20.212 1.00 90.56 418 LYS A O 1
ATOM 3240 N N . HIS A 1 419 ? 13.777 -18.313 -18.826 1.00 92.38 419 HIS A N 1
ATOM 3241 C CA . HIS A 1 419 ? 14.816 -19.008 -18.062 1.00 92.38 419 HIS A CA 1
ATOM 3242 C C . HIS A 1 419 ? 14.272 -20.248 -17.336 1.00 92.38 419 HIS A C 1
ATOM 3244 O O . HIS A 1 419 ? 14.976 -21.245 -17.209 1.00 92.38 419 HIS A O 1
ATOM 3250 N N . LEU A 1 420 ? 13.017 -20.210 -16.882 1.00 89.25 420 LEU A N 1
ATOM 3251 C CA . LEU A 1 420 ? 12.339 -21.353 -16.265 1.00 89.25 420 LEU A CA 1
ATOM 3252 C C . LEU A 1 420 ? 11.762 -22.347 -17.294 1.00 89.25 420 LEU A C 1
ATOM 3254 O O . LEU A 1 420 ? 11.089 -23.297 -16.912 1.00 89.25 420 LEU A O 1
ATOM 3258 N N . GLY A 1 421 ? 12.005 -22.146 -18.594 1.00 87.94 421 GLY A N 1
ATOM 3259 C CA . GLY A 1 421 ? 11.508 -23.016 -19.666 1.00 87.94 421 GLY A CA 1
ATOM 3260 C C . GLY A 1 421 ? 10.039 -22.792 -20.037 1.00 87.94 421 GLY A C 1
ATOM 3261 O O . GLY A 1 421 ? 9.490 -23.539 -20.846 1.00 87.94 421 GLY A O 1
ATOM 3262 N N . TRP A 1 422 ? 9.398 -21.766 -19.477 1.00 90.38 422 TRP A N 1
ATOM 3263 C CA . TRP A 1 422 ? 8.034 -21.391 -19.829 1.00 90.38 422 TRP A CA 1
ATOM 3264 C C . TRP A 1 422 ? 8.012 -20.693 -21.194 1.00 90.38 422 TRP A C 1
ATOM 3266 O O . TRP A 1 422 ? 8.943 -19.975 -21.572 1.00 90.38 422 TRP A O 1
ATOM 3276 N N . SER A 1 423 ? 6.913 -20.857 -21.927 1.00 87.50 423 SER A N 1
ATOM 3277 C CA . SER A 1 423 ? 6.642 -20.063 -23.131 1.00 87.50 423 SER A CA 1
ATOM 3278 C C . SER A 1 423 ? 5.782 -18.853 -22.780 1.00 87.50 423 SER A C 1
ATOM 3280 O O . SER A 1 423 ? 4.925 -18.928 -21.905 1.00 87.50 423 SER A O 1
ATOM 3282 N N . VAL A 1 424 ? 5.992 -17.735 -23.473 1.00 90.50 424 VAL A N 1
ATOM 3283 C CA . VAL A 1 424 ? 5.180 -16.526 -23.302 1.00 90.50 424 VAL A CA 1
ATOM 3284 C C . VAL A 1 424 ? 4.864 -15.897 -24.647 1.00 90.50 424 VAL A C 1
ATOM 3286 O O . VAL A 1 424 ? 5.761 -15.681 -25.463 1.00 90.50 424 VAL A O 1
ATOM 3289 N N . PHE A 1 425 ? 3.591 -15.581 -24.851 1.00 89.56 425 PHE A N 1
ATOM 3290 C CA . PHE A 1 425 ? 3.117 -14.748 -25.949 1.00 89.56 425 PHE A CA 1
ATOM 3291 C C . PHE A 1 425 ? 2.695 -13.399 -25.384 1.00 89.56 425 PHE A C 1
ATOM 3293 O O . PHE A 1 425 ? 2.150 -13.326 -24.286 1.00 89.56 425 PHE A O 1
ATOM 3300 N N . SER A 1 426 ? 2.964 -12.322 -26.114 1.00 88.31 426 SER A N 1
ATOM 3301 C CA . SER A 1 426 ? 2.596 -10.977 -25.691 1.00 88.31 426 SER A CA 1
ATOM 3302 C C . SER A 1 426 ? 1.859 -10.242 -26.800 1.00 88.31 426 SER A C 1
ATOM 3304 O O . SER A 1 426 ? 2.216 -10.330 -27.974 1.00 88.31 426 SER A O 1
ATOM 3306 N N . GLN A 1 427 ? 0.830 -9.495 -26.416 1.00 89.81 427 GLN A N 1
ATOM 3307 C CA . GLN A 1 427 ? 0.105 -8.590 -27.302 1.00 89.81 427 GLN A CA 1
ATOM 3308 C C . GLN A 1 427 ? -0.243 -7.299 -26.566 1.00 89.81 427 GLN A C 1
ATOM 3310 O O . GLN A 1 427 ? -0.391 -7.292 -25.347 1.00 89.81 427 GLN A O 1
ATOM 3315 N N . LEU A 1 428 ? -0.364 -6.191 -27.290 1.00 88.44 428 LEU A N 1
ATOM 3316 C CA . LEU A 1 428 ? -0.770 -4.916 -26.708 1.00 88.44 428 LEU A CA 1
ATOM 3317 C C . LEU A 1 428 ? -2.303 -4.842 -26.675 1.00 88.44 428 LEU A C 1
ATOM 3319 O O . LEU A 1 428 ? -2.929 -4.980 -27.720 1.00 88.44 428 LEU A O 1
ATOM 3323 N N . ILE A 1 429 ? -2.894 -4.603 -25.502 1.00 86.88 429 ILE A N 1
ATOM 3324 C CA . ILE A 1 429 ? -4.362 -4.505 -25.339 1.00 86.88 429 ILE A CA 1
ATOM 3325 C C . ILE A 1 429 ? -4.844 -3.090 -25.001 1.00 86.88 429 ILE A C 1
ATOM 3327 O O . ILE A 1 429 ? -6.020 -2.784 -25.150 1.00 86.88 429 ILE A O 1
ATOM 3331 N N . ALA A 1 430 ? -3.940 -2.211 -24.564 1.00 87.00 430 ALA A N 1
ATOM 3332 C CA . ALA A 1 430 ? -4.193 -0.787 -24.352 1.00 87.00 430 ALA A CA 1
ATOM 3333 C C . ALA A 1 430 ? -2.866 -0.006 -24.431 1.00 87.00 430 ALA A C 1
ATOM 3335 O O . ALA A 1 430 ? -1.795 -0.625 -24.393 1.00 87.00 430 ALA A O 1
ATOM 3336 N N . PRO A 1 431 ? -2.875 1.340 -24.510 1.00 84.94 431 PRO A N 1
ATOM 3337 C CA . PRO A 1 431 ? -1.648 2.129 -24.496 1.00 84.94 431 PRO A CA 1
ATOM 3338 C C . PRO A 1 431 ? -0.753 1.760 -23.307 1.00 84.94 431 PRO A C 1
ATOM 3340 O O . PRO A 1 431 ? -1.104 1.971 -22.148 1.00 84.94 431 PRO A O 1
ATOM 3343 N N . ARG A 1 432 ? 0.428 1.207 -23.613 1.00 84.62 432 ARG A N 1
ATOM 3344 C CA . ARG A 1 432 ? 1.414 0.720 -22.634 1.00 84.62 432 ARG A CA 1
ATOM 3345 C C . ARG A 1 432 ? 0.936 -0.441 -21.750 1.00 84.62 432 ARG A C 1
ATOM 3347 O O . ARG A 1 432 ? 1.562 -0.663 -20.723 1.00 84.62 432 ARG A O 1
ATOM 3354 N N . VAL A 1 433 ? -0.102 -1.196 -22.107 1.00 89.69 433 VAL A N 1
ATOM 3355 C CA . VAL A 1 433 ? -0.499 -2.413 -21.373 1.00 89.69 433 VAL A CA 1
ATOM 3356 C C . VAL A 1 433 ? -0.391 -3.627 -22.286 1.00 89.69 433 VAL A C 1
ATOM 3358 O O . VAL A 1 433 ? -1.080 -3.715 -23.304 1.00 89.69 433 VAL A O 1
ATOM 3361 N N . PHE A 1 434 ? 0.478 -4.559 -21.903 1.00 90.88 434 PHE A N 1
ATOM 3362 C CA . PHE A 1 434 ? 0.676 -5.834 -22.579 1.00 90.88 434 PHE A CA 1
ATOM 3363 C C . PHE A 1 434 ? -0.134 -6.915 -21.880 1.00 90.88 434 PHE A C 1
ATOM 3365 O O . PHE A 1 434 ? -0.076 -7.034 -20.661 1.00 90.88 434 PHE A O 1
ATOM 3372 N N . LEU A 1 435 ? -0.851 -7.723 -22.648 1.00 94.62 435 LEU A N 1
ATOM 3373 C CA . LEU A 1 435 ? -1.391 -8.990 -22.189 1.00 94.62 435 LEU A CA 1
ATOM 3374 C C . LEU A 1 435 ? -0.361 -10.077 -22.479 1.00 94.62 435 LEU A C 1
ATOM 3376 O O . LEU A 1 435 ? 0.011 -10.284 -23.636 1.00 94.62 435 LEU A O 1
ATOM 3380 N N . LEU A 1 436 ? 0.111 -10.731 -21.426 1.00 94.38 436 LEU A N 1
ATOM 3381 C CA . LEU A 1 436 ? 1.020 -11.863 -21.492 1.00 94.38 436 LEU A CA 1
ATOM 3382 C C . LEU A 1 436 ? 0.221 -13.146 -21.305 1.00 94.38 436 LEU A C 1
ATOM 3384 O O . LEU A 1 436 ? -0.454 -13.303 -20.292 1.00 94.38 436 LEU A O 1
ATOM 3388 N N . GLU A 1 437 ? 0.330 -14.069 -22.249 1.00 94.25 437 GLU A N 1
ATOM 3389 C CA . GLU A 1 437 ? -0.144 -15.437 -22.081 1.00 94.25 437 GLU A CA 1
ATOM 3390 C C . GLU A 1 437 ? 1.052 -16.334 -21.776 1.00 94.25 437 GLU A C 1
ATOM 3392 O O . GLU A 1 437 ? 1.957 -16.460 -22.606 1.00 94.25 437 GLU A O 1
ATOM 3397 N N . VAL A 1 438 ? 1.087 -16.902 -20.568 1.00 91.25 438 VAL A N 1
ATOM 3398 C CA . VAL A 1 438 ? 2.217 -17.699 -20.070 1.00 91.25 438 VAL A CA 1
ATOM 3399 C C . VAL A 1 438 ? 1.857 -19.179 -20.006 1.00 91.25 438 VAL A C 1
ATOM 3401 O O . VAL A 1 438 ? 0.768 -19.554 -19.580 1.00 91.25 438 VAL A O 1
ATOM 3404 N N . PHE A 1 439 ? 2.799 -20.022 -20.422 1.00 84.94 439 PHE A N 1
ATOM 3405 C CA . PHE A 1 439 ? 2.635 -21.467 -20.517 1.00 84.94 439 PHE A CA 1
ATOM 3406 C C . PHE A 1 439 ? 3.769 -22.165 -19.760 1.00 84.94 439 PHE A C 1
ATOM 3408 O O . PHE A 1 439 ? 4.931 -21.962 -20.134 1.00 84.94 439 PHE A O 1
ATOM 3415 N N . PRO A 1 440 ? 3.471 -22.991 -18.744 1.00 81.00 440 PRO A N 1
ATOM 3416 C CA . PRO A 1 440 ? 4.491 -23.766 -18.048 1.00 81.00 440 PRO A CA 1
ATOM 3417 C C . PRO A 1 440 ? 5.208 -24.754 -18.982 1.00 81.00 440 PRO A C 1
ATOM 3419 O O . PRO A 1 440 ? 4.646 -25.157 -20.009 1.00 81.00 440 PRO A O 1
ATOM 3422 N N . PRO A 1 441 ? 6.455 -25.147 -18.661 1.00 74.88 441 PRO A N 1
ATOM 3423 C CA . PRO A 1 441 ? 7.216 -26.137 -19.412 1.00 74.88 441 PRO A CA 1
ATOM 3424 C C . PRO A 1 441 ? 6.464 -27.478 -19.438 1.00 74.88 441 PRO A C 1
ATOM 3426 O O . PRO A 1 441 ? 6.396 -28.194 -18.450 1.00 74.88 441 PRO A O 1
ATOM 3429 N N . VAL A 1 442 ? 5.865 -27.764 -20.597 1.00 61.97 442 VAL A N 1
ATOM 3430 C CA . VAL A 1 442 ? 5.197 -28.996 -21.064 1.00 61.97 442 VAL A CA 1
ATOM 3431 C C . VAL A 1 442 ? 4.721 -29.997 -19.995 1.00 61.97 442 VAL A C 1
ATOM 3433 O O . VAL A 1 442 ? 5.447 -30.908 -19.598 1.00 61.97 442 VAL A O 1
ATOM 3436 N N . HIS A 1 443 ? 3.407 -29.971 -19.748 1.00 49.31 443 HIS A N 1
ATOM 3437 C CA . HIS A 1 443 ? 2.577 -31.162 -19.493 1.00 49.31 443 HIS A CA 1
ATOM 3438 C C . HIS A 1 443 ? 1.226 -31.109 -20.243 1.00 49.31 443 HIS A C 1
ATOM 3440 O O . HIS A 1 443 ? 0.209 -31.587 -19.756 1.00 49.31 443 HIS A O 1
ATOM 3446 N N . LEU A 1 444 ? 1.199 -30.556 -21.463 1.00 45.47 444 LEU A N 1
ATOM 3447 C CA . LEU A 1 444 ? 0.016 -30.606 -22.333 1.00 45.47 444 LEU A CA 1
ATOM 3448 C C . LEU A 1 444 ? 0.389 -31.252 -23.669 1.00 45.47 444 LEU A C 1
ATOM 3450 O O . LEU A 1 444 ? 1.322 -30.816 -24.342 1.00 45.47 444 LEU A O 1
ATOM 3454 N N . LYS A 1 445 ? -0.320 -32.332 -24.016 1.00 38.12 445 LYS A N 1
ATOM 3455 C CA . LYS A 1 445 ? -0.232 -32.987 -25.326 1.00 38.12 445 LYS A CA 1
ATOM 3456 C C . LYS A 1 445 ? -0.753 -32.009 -26.386 1.00 38.12 445 LYS A C 1
ATOM 3458 O O . LYS A 1 445 ? -1.714 -31.288 -26.136 1.00 38.12 445 LYS A O 1
ATOM 3463 N N . ASP A 1 446 ? -0.146 -32.014 -27.572 1.00 41.00 446 ASP A N 1
ATOM 3464 C CA . ASP A 1 446 ? -0.425 -31.092 -28.693 1.00 41.00 446 ASP A CA 1
ATOM 3465 C C . ASP A 1 446 ? -1.904 -30.990 -29.131 1.00 41.00 446 ASP A C 1
ATOM 3467 O O . ASP A 1 446 ? -2.268 -30.080 -29.874 1.00 41.00 446 ASP A O 1
ATOM 3471 N N . THR A 1 447 ? -2.782 -31.874 -28.654 1.00 41.25 447 THR A N 1
ATOM 3472 C CA . THR A 1 447 ? -4.222 -31.871 -28.941 1.00 41.25 447 THR A CA 1
ATOM 3473 C C . THR A 1 447 ? -5.008 -30.741 -28.265 1.00 41.25 447 THR A C 1
ATOM 3475 O O . THR A 1 447 ? -6.089 -30.416 -28.744 1.00 41.25 447 THR A O 1
ATOM 3478 N N . ASP A 1 448 ? -4.482 -30.091 -27.219 1.00 46.22 448 ASP A N 1
ATOM 3479 C CA . ASP A 1 448 ? -5.221 -29.050 -26.473 1.00 46.22 448 ASP A CA 1
ATOM 3480 C C . ASP A 1 448 ? -5.005 -27.618 -27.001 1.00 46.22 448 ASP A C 1
ATOM 3482 O O . ASP A 1 448 ? -5.672 -26.677 -26.568 1.00 46.22 448 ASP A O 1
ATOM 3486 N N . ARG A 1 449 ? -4.094 -27.424 -27.966 1.00 43.97 449 ARG A N 1
ATOM 3487 C CA . ARG A 1 449 ? -3.797 -26.097 -28.542 1.00 43.97 449 ARG A CA 1
ATOM 3488 C C . ARG A 1 449 ? -4.791 -25.640 -29.616 1.00 43.97 449 ARG A C 1
ATOM 3490 O O . ARG A 1 449 ? -4.821 -24.454 -29.931 1.00 43.97 449 ARG A O 1
ATOM 3497 N N . ALA A 1 450 ? -5.581 -26.546 -30.196 1.00 37.56 450 ALA A N 1
ATOM 3498 C CA . ALA A 1 450 ? -6.249 -26.302 -31.479 1.00 37.56 450 ALA A CA 1
ATOM 3499 C C . ALA A 1 450 ? -7.701 -25.781 -31.421 1.00 37.56 450 ALA A C 1
ATOM 3501 O O . ALA A 1 450 ? -8.287 -25.572 -32.479 1.00 37.56 450 ALA A O 1
ATOM 3502 N N . CYS A 1 451 ? -8.311 -25.545 -30.254 1.00 37.38 451 CYS A N 1
ATOM 3503 C CA . CYS A 1 451 ? -9.763 -25.295 -30.206 1.00 37.38 451 CYS A CA 1
ATOM 3504 C C . CYS A 1 451 ? -10.229 -24.139 -29.317 1.00 37.38 451 CYS A C 1
ATOM 3506 O O . CYS A 1 451 ? -11.222 -24.322 -28.635 1.00 37.38 451 CYS A O 1
ATOM 3508 N N . PHE A 1 452 ? -9.608 -22.953 -29.288 1.00 43.59 452 PHE A N 1
ATOM 3509 C CA . PHE A 1 452 ? -10.168 -21.869 -28.452 1.00 43.59 452 PHE A CA 1
ATOM 3510 C C . PHE A 1 452 ? -10.031 -20.472 -29.061 1.00 43.59 452 PHE A C 1
ATOM 3512 O O . PHE A 1 452 ? -9.291 -19.626 -28.564 1.00 43.59 452 PHE A O 1
ATOM 3519 N N . ASN A 1 453 ? -10.816 -20.207 -30.110 1.00 41.31 453 ASN A N 1
ATOM 3520 C CA . ASN A 1 453 ? -11.191 -18.842 -30.465 1.00 41.31 453 ASN A CA 1
ATOM 3521 C C . ASN A 1 453 ? -12.389 -18.434 -29.583 1.00 41.31 453 ASN A C 1
ATOM 3523 O O . ASN A 1 453 ? -13.527 -18.809 -29.845 1.00 41.31 453 ASN A O 1
ATOM 3527 N N . LEU A 1 454 ? -12.144 -17.718 -28.481 1.00 46.16 454 LEU A N 1
ATOM 3528 C CA . LEU A 1 454 ? -13.182 -17.333 -27.502 1.00 46.16 454 LEU A CA 1
ATOM 3529 C C . LEU A 1 454 ? -14.135 -16.224 -28.000 1.00 46.16 454 LEU A C 1
ATOM 3531 O O . LEU A 1 454 ? -14.946 -15.722 -27.224 1.00 46.16 454 LEU A O 1
ATOM 3535 N N . GLN A 1 455 ? -14.042 -15.851 -29.280 1.00 40.03 455 GLN A N 1
ATOM 3536 C CA . GLN A 1 455 ? -14.950 -14.913 -29.944 1.00 40.03 455 GLN A CA 1
ATOM 3537 C C . GLN A 1 455 ? -16.214 -15.577 -30.524 1.00 40.03 455 GLN A C 1
ATOM 3539 O O . GLN A 1 455 ? -17.093 -14.864 -31.002 1.00 40.03 455 GLN A O 1
ATOM 3544 N N . GLU A 1 456 ? -16.339 -16.908 -30.491 1.00 37.75 456 GLU A N 1
ATOM 3545 C CA . GLU A 1 456 ? -17.489 -17.613 -31.078 1.00 37.75 456 GLU A CA 1
ATOM 3546 C C . GLU A 1 456 ? -18.547 -18.028 -30.042 1.00 37.75 456 GLU A C 1
ATOM 3548 O O . GLU A 1 456 ? -18.236 -18.439 -28.919 1.00 37.75 456 GLU A O 1
ATOM 3553 N N . ALA A 1 457 ? -19.813 -17.895 -30.458 1.00 33.59 457 ALA A N 1
ATOM 3554 C CA . ALA A 1 457 ? -21.011 -18.037 -29.638 1.00 33.59 457 ALA A CA 1
ATOM 3555 C C . ALA A 1 457 ? -21.209 -19.453 -29.050 1.00 33.59 457 ALA A C 1
ATOM 3557 O O . ALA A 1 457 ? -20.756 -20.440 -29.638 1.00 33.59 457 ALA A O 1
ATOM 3558 N N . PRO A 1 458 ? -21.944 -19.604 -27.926 1.00 38.09 458 PRO A N 1
ATOM 3559 C CA . PRO A 1 458 ? -22.027 -20.861 -27.175 1.00 38.09 458 PRO A CA 1
ATOM 3560 C C . PRO A 1 458 ? -22.748 -21.975 -27.950 1.00 38.09 458 PRO A C 1
ATOM 3562 O O . PRO A 1 458 ? -22.559 -23.156 -27.662 1.00 38.09 458 PRO A O 1
ATOM 3565 N N . GLU A 1 459 ? -23.544 -21.612 -28.958 1.00 36.97 459 GLU A N 1
ATOM 3566 C CA . GLU A 1 459 ? -24.394 -22.521 -29.734 1.00 36.97 459 GLU A CA 1
ATOM 3567 C C . GLU A 1 459 ? -23.601 -23.553 -30.553 1.00 36.97 459 GLU A C 1
ATOM 3569 O O . GLU A 1 459 ? -24.115 -24.632 -30.841 1.00 36.97 459 GLU A O 1
ATOM 3574 N N . GLN A 1 460 ? -22.322 -23.298 -30.850 1.00 37.38 460 GLN A N 1
ATOM 3575 C CA . GLN A 1 460 ? -21.467 -24.262 -31.555 1.00 37.38 460 GLN A CA 1
ATOM 3576 C C . GLN A 1 460 ? -20.783 -25.284 -30.629 1.00 37.38 460 GLN A C 1
ATOM 3578 O O . GLN A 1 460 ? -20.233 -26.274 -31.109 1.00 37.38 460 GLN A O 1
ATOM 3583 N N . ARG A 1 461 ? -20.852 -25.119 -29.297 1.00 43.16 461 ARG A N 1
ATOM 3584 C CA . ARG A 1 461 ? -20.203 -26.041 -28.340 1.00 43.16 461 ARG A CA 1
ATOM 3585 C C . ARG A 1 461 ? -20.996 -27.328 -28.079 1.00 43.16 461 ARG A C 1
ATOM 3587 O O . ARG A 1 461 ? -20.419 -28.299 -27.603 1.00 43.16 461 ARG A O 1
ATOM 3594 N N . CYS A 1 462 ? -22.288 -27.374 -28.418 1.00 30.06 462 CYS A N 1
ATOM 3595 C CA . CYS A 1 462 ? -23.146 -28.542 -28.164 1.00 30.06 462 CYS A CA 1
ATOM 3596 C C . CYS A 1 462 ? -23.129 -29.626 -29.261 1.00 30.06 462 CYS A C 1
ATOM 3598 O O . CYS A 1 462 ? -23.813 -30.633 -29.104 1.00 30.06 462 CYS A O 1
ATOM 3600 N N . GLN A 1 463 ? -22.368 -29.476 -30.353 1.00 32.94 463 GLN A N 1
ATOM 3601 C CA . GLN A 1 463 ? -22.356 -30.469 -31.447 1.00 32.94 463 GLN A CA 1
ATOM 3602 C C . GLN A 1 463 ? -21.125 -31.387 -31.491 1.00 32.94 463 GLN A C 1
ATOM 3604 O O . GLN A 1 463 ? -21.030 -32.231 -32.376 1.00 32.94 463 GLN A O 1
ATOM 3609 N N . ALA A 1 464 ? -20.212 -31.292 -30.524 1.00 32.59 464 ALA A N 1
ATOM 3610 C CA . ALA A 1 464 ? -19.035 -32.158 -30.454 1.00 32.59 464 ALA A CA 1
ATOM 3611 C C . ALA A 1 464 ? -19.055 -33.062 -29.210 1.00 32.59 464 ALA A C 1
ATOM 3613 O O . ALA A 1 464 ? -18.097 -33.114 -28.447 1.00 32.59 464 ALA A O 1
ATOM 3614 N N . ALA A 1 465 ? -20.154 -33.786 -28.999 1.00 29.28 465 ALA A N 1
ATOM 3615 C CA . ALA A 1 465 ? -20.096 -35.042 -28.257 1.00 29.28 465 ALA A CA 1
ATOM 3616 C C . ALA A 1 465 ? -19.900 -36.171 -29.285 1.00 29.28 465 ALA A C 1
ATOM 3618 O O . ALA A 1 465 ? -20.706 -36.263 -30.215 1.00 29.28 465 ALA A O 1
ATOM 3619 N N . PRO A 1 466 ? -18.868 -37.029 -29.173 1.00 34.16 466 PRO A N 1
ATOM 3620 C CA . PRO A 1 466 ? -18.821 -38.240 -29.974 1.00 34.16 466 PRO A CA 1
ATOM 3621 C C . PRO A 1 466 ? -20.005 -39.114 -29.562 1.00 34.16 466 PRO A C 1
ATOM 3623 O O . PRO A 1 466 ? -20.193 -39.411 -28.381 1.00 34.16 466 PRO A O 1
ATOM 3626 N N . ALA A 1 467 ? -20.824 -39.496 -30.537 1.00 35.50 467 ALA A N 1
ATOM 3627 C CA . ALA A 1 467 ? -21.777 -40.569 -30.347 1.00 35.50 467 ALA A CA 1
ATOM 3628 C C . ALA A 1 467 ? -21.014 -41.892 -30.160 1.00 35.50 467 ALA A C 1
ATOM 3630 O O . ALA A 1 467 ? -20.236 -42.260 -31.039 1.00 35.50 467 ALA A O 1
ATOM 3631 N N . ALA A 1 468 ? -21.350 -42.576 -29.058 1.00 32.94 468 ALA A N 1
ATOM 3632 C CA . ALA A 1 468 ? -21.021 -43.956 -28.672 1.00 32.94 468 ALA A CA 1
ATOM 3633 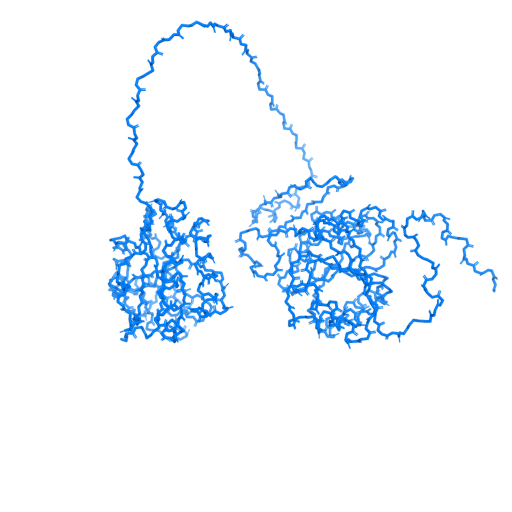C C . ALA A 1 468 ? -19.568 -44.264 -28.270 1.00 32.94 468 ALA A C 1
ATOM 3635 O O . ALA A 1 468 ? -18.649 -44.136 -29.108 1.00 32.94 468 ALA A O 1
#

Secondary structure (DSSP, 8-state):
----SEEEEEE-TTTTHHHHHHHHHHHHHHHHHSSS--EEEEPPGGG--EEEEEEETGGGGS-HHHHHHHHHHHHHHHHTS--SSEEE-EEEEEE-TTT-TTEEEEEE---HHHHHHHHHHHHHHHHTT-S-S-------EEEEEEEE--HHHHTT---GGGGGG--SSPEEE-EEEEESS--TT-SS-SSS-EEPPPPPPPPPPPPPPP---------------------SSTTTTGGGS-----------SS-------TT-TTTTTTT-SS--HHHHHHHHHHTTS--TT-EEEEES-TT-HHHHHHHHTT-EEEEEE-GGGHHHHHHHHHHHS-TT-TTPPEEEE--TT-HHHHHHHHHHHSS--SEEEEES--S-GGGHHHHHHHHHHH--SEEEEEEE--HHHHHHHHHHHHHTT-EEEEEEEETTEEEEEEE-SS-S-GGGSSS--TTS-GGGGGG-PPP-

InterPro domains:
  IPR009097 Cyclic phosphodiesterase [SSF55144] (24-182)
  IPR019410 Lysine methyltransferase [PF10294] (272-418)
  IPR019410 Lysine methyltransferase [PTHR14614] (210-419)
  IPR029063 S-adenosyl-L-methionine-dependent methyltransferase superfamily [G3DSA:3.40.50.150] (260-427)
  IPR029063 S-adenosyl-L-methionine-dependent methyltransferase superfamily [SSF53335] (254-409)

pLDDT: mean 77.06, std 22.6, range [21.23, 98.75]